Protein AF-0000000075734916 (afdb_homodimer)

Secondary structure (DSSP, 8-state):
----GGGS-EEETTEEESSSEEEPP------BTBB--HHHHHHHHHHHHTT-SEEEEEEEESSGGG-SSTT-EE-SSGGGHHHHHHHHHHHHHTT-EEEEEEE--GGG-SB--GGGTSSB--HHHHHTT------EESSS--SSTTSPPPEEPPHHHHHHHHHHHHHHHHHHHHHT-SEEEEEE-TTSHHHHHH-TTT----STTSSSHHHHHHHHHHHHHHHHHHS-TTS-EEEEEES---STTS--HHHHHHHHHHHHHTT--EEEEE---TT-GGGGGGS---TTTTHHHHHHHHHHTT--EEE-SS---HHHHHHHHHTTS-SEEEE-HHHHH-TTHHHHHHHHH--SS-TTTTS-HHHHHHHHHHHHHHTTS--PPPTT---/----GGGS-EEETTEEESSSEEEPP------BTBB--HHHHHHHHHHHHTT-SEEEEEEEESSGGG-SSTT-BB-SSGGGHHHHHHHHHHHHHTT-EEEEEEE--GGG-SB--GGGTSSB--HHHHHTT------EESSS--SSTTSPPPEEPPHHHHHHHHHHHHHHHHHHHHHT-SEEEEEE-TTSHHHHHH-TTT----STTSSSHHHHHHHHHHHHHHHHHHS-TTS-EEEEEES---STTS--HHHHHHHHHHHHHTT--EEEEE---TTGGGGGGGS---TTTTHHHHHHHHHHTT--EEE-SS---HHHHHHHHHTTS-SEEEE-HHHHH-TTHHHHHHHHH--SS--STTS-HHHHHHHHHHHHHHTTS--PPPTT---

Radius of gyration: 28.38 Å; Cα contacts (8 Å, |Δi|>4): 1817; chains: 2; bounding box: 56×89×62 Å

InterPro domains:
  IPR001155 NADH:flavin oxidoreductase/NADH oxidase, N-terminal [PF00724] (6-348)
  IPR013785 Aldolase-type TIM barrel [G3DSA:3.20.20.70] (3-371)
  IPR044152 NADPH dehydrogenase YqjM-like [PTHR43303] (3-373)
  IPR044152 NADPH dehydrogenase YqjM-like [cd02932] (6-348)

pLDDT: mean 94.88, std 8.93, range [45.97, 99.0]

Solvent-accessible surface area (backbone atoms only — not comparable to full-atom values): 37703 Å² total; per-residue (Å²): 132,82,72,51,64,43,55,35,64,43,74,48,80,68,43,71,25,62,19,26,37,29,38,45,56,59,71,58,56,74,22,62,87,18,28,62,51,68,68,53,41,22,62,55,35,36,33,18,62,14,49,28,9,28,44,29,41,32,58,21,7,26,40,82,60,19,19,40,28,75,18,27,36,29,34,63,54,76,84,29,28,61,49,43,22,53,40,20,50,52,20,42,76,43,60,8,47,20,24,37,26,42,30,40,18,17,37,54,23,48,26,37,53,64,89,78,66,55,40,58,62,47,73,67,42,40,73,75,64,55,67,77,66,79,34,34,24,59,23,63,54,40,56,45,92,84,36,64,65,15,43,54,61,45,75,68,50,50,54,52,47,47,49,30,44,29,52,23,37,44,43,42,52,73,19,55,44,58,34,40,27,43,48,34,28,49,32,17,31,43,21,24,26,52,22,62,76,46,20,72,32,77,54,78,58,10,73,47,72,69,16,12,42,39,58,49,49,51,43,46,37,42,34,44,74,52,38,61,86,52,41,38,32,34,37,31,33,33,32,26,34,47,46,91,76,38,42,40,58,69,55,39,28,53,48,48,37,54,38,39,76,48,57,42,54,31,38,36,24,46,60,21,44,54,60,46,81,77,37,53,71,61,51,70,80,47,76,36,54,25,31,65,54,8,27,47,35,25,65,75,35,67,39,51,16,24,20,32,42,64,55,76,46,53,68,61,51,30,49,38,40,67,71,61,32,23,66,30,41,34,34,48,72,56,36,71,71,33,48,35,44,50,48,38,31,47,50,56,64,50,86,79,81,86,64,39,77,79,37,51,67,68,46,20,58,57,48,45,58,47,48,65,53,51,74,72,49,88,68,79,86,52,76,64,51,74,131,133,82,72,50,63,42,55,34,65,43,73,49,79,69,43,71,26,61,21,27,38,28,38,43,57,58,72,57,57,74,22,62,87,16,28,60,51,69,67,52,41,21,62,55,36,37,32,18,64,12,47,28,8,28,43,29,41,31,58,22,6,27,39,81,59,19,19,40,27,76,18,25,36,29,35,63,53,76,84,31,28,61,49,45,22,54,40,21,50,51,21,44,77,44,58,9,44,20,25,37,27,40,29,41,18,17,38,53,23,49,25,37,54,62,88,78,65,54,39,57,64,48,72,67,42,40,72,75,62,55,66,76,64,78,34,34,23,59,24,65,56,41,55,45,92,85,35,63,64,16,42,54,59,45,74,68,50,51,53,52,49,45,49,30,44,29,53,23,36,43,42,42,53,73,20,54,45,57,33,41,28,44,49,34,28,49,30,16,30,42,20,25,26,52,23,62,77,45,21,73,33,76,54,77,58,10,74,46,72,69,17,12,40,38,58,48,48,52,43,47,38,41,34,44,72,52,38,62,86,52,42,40,31,33,37,31,32,34,30,27,32,47,48,93,76,39,44,41,57,70,57,39,27,53,49,48,36,54,38,40,75,46,58,42,57,31,38,36,25,46,60,22,45,52,55,47,82,74,32,53,72,63,49,70,82,48,75,37,54,24,32,64,53,8,28,50,34,26,66,75,35,68,40,50,15,24,21,32,42,64,56,77,47,53,69,59,52,30,49,38,39,67,72,62,33,24,66,30,40,36,35,49,71,57,35,70,70,33,46,35,46,49,47,38,30,47,49,56,67,50,87,78,81,84,65,41,78,78,38,49,67,69,45,19,58,56,49,46,60,47,47,65,54,51,73,74,50,89,68,78,83,50,77,64,53,73,131

Organism: Rhodopseudomonas palustris (strain ATCC BAA-98 / CGA009) (NCBI:txid258594)

Sequence (774 aa):
MSQPPLFRPFTLRGITTKNRILISPMCQYSAVDGVANDWHLVHLGKFAQGGTGIVMVEATAVTANGRITHGDLGLWNDDQIRPLERIAAFLRDNGAVPAIQLAHAGRKASMQRPWYGNAALTAEDIARGDQPWEIVAPSPIPMDEGWLTPQELTDDNLDYLLEAWRSATLRAVEAGFEMLEVHCAHGYLLHSFLSPLSNKRTDAYGADRAGRMRFPLEVIETVRAAWPDTLPLAIRVSSVDGVDGGIELADSVVFAREAKARGADIIDCSSGGLLGSATANRIPRGYGFQVPFAEAIRTEAEIPTIAVGLIIHPDQAEKIVEQGQADLIAIGREALFDPNWALHAQLELTEGDEVFADWPKQYGWWLERRESGLRKLDGPKLPFRRSMSQPPLFRPFTLRGITTKNRILISPMCQYSAVDGVANDWHLVHLGKFAQGGTGIVMVEATAVTANGRITHGDLGLWNDDQIRPLERIAAFLRDNGAVPAIQLAHAGRKASMQRPWYGNAALTAEDIARGDQPWEIVAPSPIPMDEGWLTPQELTDDNLDYLLEAWRSATLRAVEAGFEMLEVHCAHGYLLHSFLSPLSNKRTDAYGADRAGRMRFPLEVIETVRAAWPDTLPLAIRVSSVDGVDGGIELADSVVFAREAKARGADIIDCSSGGLLGSATANRIPRGYGFQVPFAEAIRTEAEIPTIAVGLIIHPDQAEKIVEQGQADLIAIGREALFDPNWALHAQLELTEGDEVFADWPKQYGWWLERRESGLRKLDGPKLPFRRS

Foldseek 3Di:
DDQQQQQPWDDFQQDIFRGQEEADADWPLAAAQQADDPVQLVVQLLLLLLQGRAYEHHAAELDSQQALFNSGHYQVDLNRQQRLLVSQVSSVVSRYQYEYEYFGAALNHQADDVVVPSGHDDPVNVVVPSDGDAGAACDQDHLDPPGHGHHHADPVNLVVVLVSLLNSLLSCVVSPGQEYEYECEQQGHLVLLQWVVNHPDVDQCDVDNNNSLPSVLSSLLSSCVNHDLSGAYEYEYACEQQDPRTHHNVSVLVSLLSSVVSRHQEYEYHHHNNNPPVSCVRQDADAQSRLQSQQCSCPSSVHAYEGEGNPQALVSQSVSSVVPSHSHYYDYVNCVVPVSSVLLSSQLPDDDQQRQPSRPPVPSVVVSVVVVVVVPDDDDDDPSHDD/DDQQQQQPWDDFQQDIFRGQEEADADWPLAAAQQADDPVQLVVQLLLLLLQGRAYEHHAAELDSQQALFNSGHYQVDLNRQQRLLVSQVSSVVSRYQYEYEYFGQALNHQADDVVVPSGHDDPVNVVVPSDGDAGEACDQDHLDPPGHGHHHADPVNLVVVLVSLLNSLLSVVVSPGQEYEYECEQQGHLVLLQWVVNHVDVDQCDVDNNNSLPSVLSSLLSSCVNHDLSGAYEYEYACEQQDPRTHHNVSVLVSLLSSVVSGHQEYEYHHHNNNPPVSCVRQDQDAQSRLQSQQCSCVSSVHAYEGEGNPQALVSQSVSSVVPSHSHYYDYVNCVVPVSSVLLSSQLPDDDQQRQPSRPPVPSVVVSVVVVVVVPDDDDDDPSHDD

Structure (mmCIF, N/CA/C/O backbone):
data_AF-0000000075734916-model_v1
#
loop_
_entity.id
_entity.type
_entity.pdbx_description
1 polymer 'FMN oxidoreductase'
#
loop_
_atom_site.group_PDB
_atom_site.id
_atom_site.type_symbol
_atom_site.label_atom_id
_atom_site.label_alt_id
_atom_site.label_comp_id
_atom_site.label_asym_id
_atom_site.label_entity_id
_atom_site.label_seq_id
_atom_site.pdbx_PDB_ins_code
_atom_site.Cartn_x
_atom_site.Cartn_y
_atom_site.Cartn_z
_atom_site.occupancy
_atom_site.B_iso_or_equiv
_atom_site.auth_seq_id
_atom_site.auth_comp_id
_atom_site.auth_asym_id
_atom_site.auth_atom_id
_atom_site.pdbx_PDB_model_num
ATOM 1 N N . MET A 1 1 ? 29.266 -4.637 10.305 1 50.03 1 MET A N 1
ATOM 2 C CA . MET A 1 1 ? 28.734 -6 10.312 1 50.03 1 MET A CA 1
ATOM 3 C C . MET A 1 1 ? 28.188 -6.383 8.945 1 50.03 1 MET A C 1
ATOM 5 O O . MET A 1 1 ? 27.75 -5.52 8.18 1 50.03 1 MET A O 1
ATOM 9 N N . SER A 1 2 ? 28.438 -7.602 8.484 1 68 2 SER A N 1
ATOM 10 C CA . SER A 1 2 ? 28.094 -8.07 7.145 1 68 2 SER A CA 1
ATOM 11 C C . SER A 1 2 ? 26.578 -8.109 6.941 1 68 2 SER A C 1
ATOM 13 O O . SER A 1 2 ? 25.828 -8.344 7.887 1 68 2 SER A O 1
ATOM 15 N N . GLN A 1 3 ? 25.984 -7.574 5.887 1 84.62 3 GLN A N 1
ATOM 16 C CA . GLN A 1 3 ? 24.578 -7.586 5.5 1 84.62 3 GLN A CA 1
ATOM 17 C C . GLN A 1 3 ? 23.984 -8.992 5.582 1 84.62 3 GLN A C 1
ATOM 19 O O . GLN A 1 3 ? 24.594 -9.945 5.086 1 84.62 3 GLN A O 1
ATOM 24 N N . PRO A 1 4 ? 22.984 -9.172 6.359 1 91.94 4 PRO A N 1
ATOM 25 C CA . PRO A 1 4 ? 22.344 -10.492 6.422 1 91.94 4 PRO A CA 1
ATOM 26 C C . PRO A 1 4 ? 22.156 -11.117 5.043 1 91.94 4 PRO A C 1
ATOM 28 O O . PRO A 1 4 ? 21.828 -10.414 4.082 1 91.94 4 PRO A O 1
ATOM 31 N N . PRO A 1 5 ? 22.375 -12.398 4.934 1 96 5 PRO A N 1
ATOM 32 C CA . PRO A 1 5 ? 22.281 -13.086 3.645 1 96 5 PRO A CA 1
ATOM 33 C C . PRO A 1 5 ? 20.969 -12.766 2.91 1 96 5 PRO A C 1
ATOM 35 O O . PRO A 1 5 ? 20.984 -12.57 1.691 1 96 5 PRO A O 1
ATOM 38 N N . LEU A 1 6 ? 19.891 -12.68 3.596 1 97.62 6 LEU A N 1
ATOM 39 C CA . LEU A 1 6 ? 18.578 -12.422 3.014 1 97.62 6 LEU A CA 1
ATOM 40 C C . LEU A 1 6 ? 18.547 -11.078 2.305 1 97.62 6 LEU A C 1
ATOM 42 O O . LEU A 1 6 ? 17.75 -10.867 1.382 1 97.62 6 LEU A O 1
ATOM 46 N N . PHE A 1 7 ? 19.438 -10.148 2.666 1 96.19 7 PHE A N 1
ATOM 47 C CA . PHE A 1 7 ? 19.391 -8.797 2.135 1 96.19 7 PHE A CA 1
ATOM 48 C C . PHE A 1 7 ? 20.625 -8.492 1.3 1 96.19 7 PHE A C 1
ATOM 50 O O . PHE A 1 7 ? 20.938 -7.332 1.02 1 96.19 7 PHE A O 1
ATOM 57 N N . ARG A 1 8 ? 21.359 -9.555 0.974 1 96.62 8 ARG A N 1
ATOM 58 C CA . ARG A 1 8 ? 22.406 -9.422 -0.037 1 96.62 8 ARG A CA 1
ATOM 59 C C . ARG A 1 8 ? 21.812 -9.469 -1.442 1 96.62 8 ARG A C 1
ATOM 61 O O . ARG A 1 8 ? 20.891 -10.234 -1.709 1 96.62 8 ARG A O 1
ATOM 68 N N . PRO A 1 9 ? 22.344 -8.578 -2.281 1 97.31 9 PRO A N 1
ATOM 69 C CA . PRO A 1 9 ? 21.828 -8.578 -3.654 1 97.31 9 PRO A CA 1
ATOM 70 C C . PRO A 1 9 ? 21.953 -9.945 -4.328 1 97.31 9 PRO A C 1
ATOM 72 O O . PRO A 1 9 ? 22.828 -10.734 -3.979 1 97.31 9 PRO A O 1
ATOM 75 N N . PHE A 1 10 ? 21.094 -10.242 -5.168 1 98 10 PHE A N 1
ATOM 76 C CA . PHE A 1 10 ? 21.062 -11.461 -5.965 1 98 10 PHE A CA 1
ATOM 77 C C . PHE A 1 10 ? 21 -11.133 -7.453 1 98 10 PHE A C 1
ATOM 79 O O . PHE A 1 10 ? 20.125 -10.391 -7.898 1 98 10 PHE A O 1
ATOM 86 N N . THR A 1 11 ? 21.969 -11.617 -8.156 1 98.62 11 THR A N 1
ATOM 87 C CA . THR A 1 11 ? 22.047 -11.359 -9.594 1 98.62 11 THR A CA 1
ATOM 88 C C . THR A 1 11 ? 21.656 -12.609 -10.383 1 98.62 11 THR A C 1
ATOM 90 O O . THR A 1 11 ? 22.141 -13.711 -10.094 1 98.62 11 THR A O 1
ATOM 93 N N . LEU A 1 12 ? 20.781 -12.531 -11.273 1 98.38 12 LEU A N 1
ATOM 94 C CA . LEU A 1 12 ? 20.328 -13.562 -12.195 1 98.38 12 LEU A CA 1
ATOM 95 C C . LEU A 1 12 ? 20.156 -13 -13.602 1 98.38 12 LEU A C 1
ATOM 97 O O . LEU A 1 12 ? 19.297 -12.148 -13.836 1 98.38 12 LEU A O 1
ATOM 101 N N . ARG A 1 13 ? 21.016 -13.5 -14.523 1 97.75 13 ARG A N 1
ATOM 102 C CA . ARG A 1 13 ? 21.141 -12.898 -15.844 1 97.75 13 ARG A CA 1
ATOM 103 C C . ARG A 1 13 ? 21.375 -11.391 -15.742 1 97.75 13 ARG A C 1
ATOM 105 O O . ARG A 1 13 ? 22.312 -10.945 -15.086 1 97.75 13 ARG A O 1
ATOM 112 N N . GLY A 1 14 ? 20.5 -10.555 -16.312 1 97.88 14 GLY A N 1
ATOM 113 C CA . GLY A 1 14 ? 20.75 -9.125 -16.406 1 97.88 14 GLY A CA 1
ATOM 114 C C . GLY A 1 14 ? 20.141 -8.328 -15.273 1 97.88 14 GLY A C 1
ATOM 115 O O . GLY A 1 14 ? 20.281 -7.105 -15.211 1 97.88 14 GLY A O 1
ATOM 116 N N . ILE A 1 15 ? 19.547 -9.023 -14.305 1 98.38 15 ILE A N 1
ATOM 117 C CA . ILE A 1 15 ? 18.938 -8.25 -13.234 1 98.38 15 ILE A CA 1
ATOM 118 C C . ILE A 1 15 ? 19.719 -8.461 -11.938 1 98.38 15 ILE A C 1
ATOM 120 O O . ILE A 1 15 ? 20.375 -9.492 -11.758 1 98.38 15 ILE A O 1
ATOM 124 N N . THR A 1 16 ? 19.734 -7.449 -11.078 1 98.69 16 THR A N 1
ATOM 125 C CA . THR A 1 16 ? 20.203 -7.531 -9.703 1 98.69 16 THR A CA 1
ATOM 126 C C . THR A 1 16 ? 19.141 -7.031 -8.734 1 98.69 16 THR A C 1
ATOM 128 O O . THR A 1 16 ? 18.672 -5.895 -8.844 1 98.69 16 THR A O 1
ATOM 131 N N . THR A 1 17 ? 18.719 -7.902 -7.91 1 98.5 17 THR A N 1
ATOM 132 C CA . THR A 1 17 ? 17.703 -7.535 -6.918 1 98.5 17 THR A CA 1
ATOM 133 C C . THR A 1 17 ? 18.359 -7.055 -5.629 1 98.5 17 THR A C 1
ATOM 135 O O . THR A 1 17 ? 19.422 -7.562 -5.238 1 98.5 17 THR A O 1
ATOM 138 N N . LYS A 1 18 ? 17.734 -6.113 -4.918 1 97.62 18 LYS A N 1
ATOM 139 C CA . LYS A 1 18 ? 18.328 -5.48 -3.744 1 97.62 18 LYS A CA 1
ATOM 140 C C . LYS A 1 18 ? 18.328 -6.43 -2.549 1 97.62 18 LYS A C 1
ATOM 142 O O . LYS A 1 18 ? 19.078 -6.227 -1.593 1 97.62 18 LYS A O 1
ATOM 147 N N . ASN A 1 19 ? 17.531 -7.352 -2.576 1 98.31 19 ASN A N 1
ATOM 148 C CA . ASN A 1 19 ? 17.484 -8.43 -1.59 1 98.31 19 ASN A CA 1
ATOM 149 C C . ASN A 1 19 ? 16.906 -9.703 -2.184 1 98.31 19 ASN A C 1
ATOM 151 O O . ASN A 1 19 ? 16.594 -9.758 -3.375 1 98.31 19 ASN A O 1
ATOM 155 N N . ARG A 1 20 ? 16.781 -10.758 -1.415 1 98.81 20 ARG A N 1
ATOM 156 C CA . ARG A 1 20 ? 16.438 -12.078 -1.928 1 98.81 20 ARG A CA 1
ATOM 157 C C . ARG A 1 20 ? 14.984 -12.43 -1.623 1 98.81 20 ARG A C 1
ATOM 159 O O . ARG A 1 20 ? 14.625 -13.609 -1.54 1 98.81 20 ARG A O 1
ATOM 166 N N . ILE A 1 21 ? 14.172 -11.406 -1.435 1 98.88 21 ILE A N 1
ATOM 167 C CA . ILE A 1 21 ? 12.758 -11.578 -1.12 1 98.88 21 ILE A CA 1
ATOM 168 C C . ILE A 1 21 ? 11.914 -11.336 -2.371 1 98.88 21 ILE A C 1
ATOM 170 O O . ILE A 1 21 ? 12.086 -10.32 -3.053 1 98.88 21 ILE A O 1
ATOM 174 N N . LEU A 1 22 ? 11.07 -12.258 -2.697 1 98.94 22 LEU A N 1
ATOM 175 C CA . LEU A 1 22 ? 10.133 -12.172 -3.814 1 98.94 22 LEU A CA 1
ATOM 176 C C . LEU A 1 22 ? 8.695 -12.258 -3.32 1 98.94 22 LEU A C 1
ATOM 178 O O . LEU A 1 22 ? 8.359 -13.125 -2.514 1 98.94 22 LEU A O 1
ATOM 182 N N . ILE A 1 23 ? 7.895 -11.266 -3.725 1 98.94 23 ILE A N 1
ATOM 183 C CA . ILE A 1 23 ? 6.465 -11.391 -3.477 1 98.94 23 ILE A CA 1
ATOM 184 C C . ILE A 1 23 ? 5.848 -12.344 -4.504 1 98.94 23 ILE A C 1
ATOM 186 O O . ILE A 1 23 ? 5.926 -12.094 -5.711 1 98.94 23 ILE A O 1
ATOM 190 N N . SER A 1 24 ? 5.234 -13.398 -3.986 1 98.81 24 SER A N 1
ATOM 191 C CA . SER A 1 24 ? 4.609 -14.391 -4.852 1 98.81 24 SER A CA 1
ATOM 192 C C . SER A 1 24 ? 3.465 -13.789 -5.656 1 98.81 24 SER A C 1
ATOM 194 O O . SER A 1 24 ? 2.844 -12.812 -5.223 1 98.81 24 SER A O 1
ATOM 196 N N . PRO A 1 25 ? 3.26 -14.297 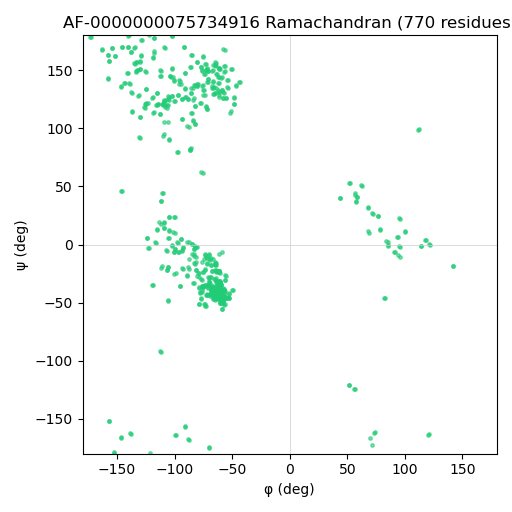-6.91 1 98.62 25 PRO A N 1
ATOM 197 C CA . PRO A 1 25 ? 2.01 -13.922 -7.574 1 98.62 25 PRO A CA 1
ATOM 198 C C . PRO A 1 25 ? 0.772 -14.328 -6.773 1 98.62 25 PRO A C 1
ATOM 200 O O . PRO A 1 25 ? 0.667 -15.469 -6.328 1 98.62 25 PRO A O 1
ATOM 203 N N . MET A 1 26 ? -0.101 -13.445 -6.492 1 98.31 26 MET A N 1
ATOM 204 C CA . MET A 1 26 ? -1.332 -13.68 -5.742 1 98.31 26 MET A CA 1
ATOM 205 C C . MET A 1 26 ? -2.537 -13.109 -6.484 1 98.31 26 MET A C 1
ATOM 207 O O . MET A 1 26 ? -2.688 -11.891 -6.594 1 98.31 26 MET A O 1
ATOM 211 N N . CYS A 1 27 ? -3.324 -14 -6.969 1 98.5 27 CYS A N 1
ATOM 212 C CA . CYS A 1 27 ? -4.508 -13.547 -7.691 1 98.5 27 CYS A CA 1
ATOM 213 C C . CYS A 1 27 ? -5.398 -12.688 -6.801 1 98.5 27 CYS A C 1
ATOM 215 O O . CYS A 1 27 ? -5.707 -13.07 -5.672 1 98.5 27 CYS A O 1
ATOM 217 N N . GLN A 1 28 ? -5.793 -11.586 -7.367 1 98.62 28 GLN A N 1
ATOM 218 C CA . GLN A 1 28 ? -6.625 -10.641 -6.621 1 98.62 28 GLN A CA 1
ATOM 219 C C . GLN A 1 28 ? -8.07 -10.695 -7.098 1 98.62 28 GLN A C 1
ATOM 221 O O . GLN A 1 28 ? -8.969 -10.164 -6.434 1 98.62 28 GLN A O 1
ATOM 226 N N . TYR A 1 29 ? -8.305 -11.227 -8.289 1 98.56 29 TYR A N 1
ATOM 227 C CA . TYR A 1 29 ? -9.633 -11.414 -8.844 1 98.56 29 TYR A CA 1
ATOM 228 C C . TYR A 1 29 ? -10.383 -10.086 -8.938 1 98.56 29 TYR A C 1
ATOM 230 O O . TYR A 1 29 ? -11.562 -10.008 -8.586 1 98.56 29 TYR A O 1
ATOM 238 N N . SER A 1 30 ? -9.68 -9.062 -9.336 1 98.62 30 SER A N 1
ATOM 239 C CA . SER A 1 30 ? -10.242 -7.719 -9.297 1 98.62 30 SER A CA 1
ATOM 240 C C . SER A 1 30 ? -10.18 -7.055 -10.672 1 98.62 30 SER A C 1
ATOM 242 O O . SER A 1 30 ? -10.484 -5.867 -10.805 1 98.62 30 SER A O 1
ATOM 244 N N . ALA A 1 31 ? -9.742 -7.801 -11.703 1 98.62 31 ALA A N 1
ATOM 245 C CA . ALA A 1 31 ? -9.664 -7.25 -13.055 1 98.62 31 ALA A CA 1
ATOM 246 C C . ALA A 1 31 ? -11.031 -7.262 -13.727 1 98.62 31 ALA A C 1
ATOM 248 O O . ALA A 1 31 ? -11.938 -7.98 -13.297 1 98.62 31 ALA A O 1
ATOM 249 N N . VAL A 1 32 ? -11.234 -6.41 -14.719 1 97.62 32 VAL A N 1
ATOM 250 C CA . VAL A 1 32 ? -12.375 -6.426 -15.633 1 97.62 32 VAL A CA 1
ATOM 251 C C . VAL A 1 32 ? -11.906 -6.789 -17.031 1 97.62 32 VAL A C 1
ATOM 253 O O . VAL A 1 32 ? -11.117 -6.059 -17.641 1 97.62 32 VAL A O 1
ATOM 256 N N . ASP A 1 33 ? -12.32 -7.938 -17.453 1 97.5 33 ASP A N 1
ATOM 257 C CA . ASP A 1 33 ? -11.945 -8.445 -18.766 1 97.5 33 ASP A CA 1
ATOM 258 C C . ASP A 1 33 ? -10.43 -8.531 -18.906 1 97.5 33 ASP A C 1
ATOM 260 O O . ASP A 1 33 ? -9.875 -8.156 -19.953 1 97.5 33 ASP A O 1
ATOM 264 N N . GLY A 1 34 ? -9.812 -8.891 -17.844 1 98.69 34 GLY A N 1
ATOM 265 C CA . GLY A 1 34 ? -8.383 -9.164 -17.859 1 98.69 34 GLY A CA 1
ATOM 266 C C . GLY A 1 34 ? -7.527 -7.922 -17.719 1 98.69 34 GLY A C 1
ATOM 267 O O . GLY A 1 34 ? -6.301 -7.996 -17.766 1 98.69 34 GLY A O 1
ATOM 268 N N . VAL A 1 35 ? -8.141 -6.727 -17.531 1 98.88 35 VAL A N 1
ATOM 269 C CA . VAL A 1 35 ? -7.391 -5.473 -17.531 1 98.88 35 VAL A CA 1
ATOM 270 C C . VAL A 1 35 ? -7.082 -5.055 -16.094 1 98.88 35 VAL A C 1
ATOM 272 O O . VAL A 1 35 ? -7.98 -5.004 -15.25 1 98.88 35 VAL A O 1
ATOM 275 N N . ALA A 1 36 ? -5.805 -4.77 -15.836 1 98.88 36 ALA A N 1
ATOM 276 C CA . ALA A 1 36 ? -5.375 -4.285 -14.523 1 98.88 36 ALA A CA 1
ATOM 277 C C . ALA A 1 36 ? -5.938 -2.895 -14.242 1 98.88 36 ALA A C 1
ATOM 279 O O . ALA A 1 36 ? -6.211 -2.129 -15.172 1 98.88 36 ALA A O 1
ATOM 280 N N . ASN A 1 37 ? -6.164 -2.592 -13 1 98.69 37 ASN A N 1
ATOM 281 C CA . ASN A 1 37 ? -6.703 -1.303 -12.578 1 98.69 37 ASN A CA 1
ATOM 282 C C . ASN A 1 37 ? -6 -0.782 -11.328 1 98.69 37 ASN A C 1
ATOM 284 O O . ASN A 1 37 ? -4.91 -1.246 -10.984 1 98.69 37 ASN A O 1
ATOM 288 N N . ASP A 1 38 ? -6.586 0.169 -10.625 1 98.75 38 ASP A N 1
ATOM 289 C CA . ASP A 1 38 ? -5.945 0.841 -9.5 1 98.75 38 ASP A CA 1
ATOM 290 C C . ASP A 1 38 ? -5.785 -0.108 -8.312 1 98.75 38 ASP A C 1
ATOM 292 O O . ASP A 1 38 ? -4.852 0.03 -7.523 1 98.75 38 ASP A O 1
ATOM 296 N N . TRP A 1 39 ? -6.68 -1.106 -8.211 1 98.88 39 TRP A N 1
ATOM 297 C CA . TRP A 1 39 ? -6.484 -2.107 -7.164 1 98.88 39 TRP A CA 1
ATOM 298 C C . TRP A 1 39 ? -5.113 -2.76 -7.285 1 98.88 39 TRP A C 1
ATOM 300 O O . TRP A 1 39 ? -4.379 -2.867 -6.301 1 98.88 39 TRP A O 1
ATOM 310 N N . HIS A 1 40 ? -4.801 -3.104 -8.484 1 98.94 40 HIS A N 1
ATOM 311 C CA . HIS A 1 40 ? -3.553 -3.822 -8.719 1 98.94 40 HIS A CA 1
ATOM 312 C C . HIS A 1 40 ? -2.344 -2.924 -8.477 1 98.94 40 HIS A C 1
ATOM 314 O O . HIS A 1 40 ? -1.355 -3.352 -7.875 1 98.94 40 HIS A O 1
ATOM 320 N N . LEU A 1 41 ? -2.436 -1.69 -8.961 1 98.94 41 LEU A N 1
ATOM 321 C CA . LEU A 1 41 ? -1.33 -0.761 -8.758 1 98.94 41 LEU A CA 1
ATOM 322 C C . LEU A 1 41 ? -1.045 -0.566 -7.273 1 98.94 41 LEU A C 1
ATOM 324 O O . LEU A 1 41 ? 0.109 -0.642 -6.844 1 98.94 41 LEU A O 1
ATOM 328 N N . VAL A 1 42 ? -2.088 -0.354 -6.477 1 98.94 42 VAL A N 1
ATOM 329 C CA . VAL A 1 42 ? -1.925 -0.107 -5.047 1 98.94 42 VAL A CA 1
ATOM 330 C C . VAL A 1 42 ? -1.445 -1.38 -4.352 1 98.94 42 VAL A C 1
ATOM 332 O O . VAL A 1 42 ? -0.508 -1.342 -3.551 1 98.94 42 VAL A O 1
ATOM 335 N N . HIS A 1 43 ? -2.049 -2.498 -4.711 1 98.81 43 HIS A N 1
ATOM 336 C CA . HIS A 1 43 ? -1.722 -3.787 -4.117 1 98.81 43 HIS A CA 1
ATOM 337 C C . HIS A 1 43 ? -0.258 -4.148 -4.352 1 98.81 43 HIS A C 1
ATOM 339 O O . HIS A 1 43 ? 0.467 -4.465 -3.404 1 98.81 43 HIS A O 1
ATOM 345 N N . LEU A 1 44 ? 0.17 -4.062 -5.527 1 98.94 44 LEU A N 1
ATOM 346 C CA . LEU A 1 44 ? 1.531 -4.461 -5.867 1 98.94 44 LEU A CA 1
ATOM 347 C C . LEU A 1 44 ? 2.529 -3.375 -5.477 1 98.94 44 LEU A C 1
ATOM 349 O O . LEU A 1 44 ? 3.631 -3.678 -5.016 1 98.94 44 LEU A O 1
ATOM 353 N N . GLY A 1 45 ? 2.133 -2.16 -5.633 1 98.94 45 GLY A N 1
ATOM 354 C CA . GLY A 1 45 ? 3.016 -1.045 -5.332 1 98.94 45 GLY A CA 1
ATOM 355 C C . GLY A 1 45 ? 3.424 -0.984 -3.871 1 98.94 45 GLY A C 1
ATOM 356 O O . GLY A 1 45 ? 4.551 -0.601 -3.553 1 98.94 45 GLY A O 1
ATOM 357 N N . LYS A 1 46 ? 2.455 -1.339 -3 1 98.81 46 LYS A N 1
ATOM 358 C CA . LYS A 1 46 ? 2.764 -1.201 -1.58 1 98.81 46 LYS A CA 1
ATOM 359 C C . LYS A 1 46 ? 3.85 -2.186 -1.154 1 98.81 46 LYS A C 1
ATOM 361 O O . LYS A 1 46 ? 4.578 -1.938 -0.19 1 98.81 46 LYS A O 1
ATOM 366 N N . PHE A 1 47 ? 4.047 -3.309 -1.892 1 98.88 47 PHE A N 1
ATOM 367 C CA . PHE A 1 47 ? 5.113 -4.25 -1.571 1 98.88 47 PHE A CA 1
ATOM 368 C C . PHE A 1 47 ? 6.469 -3.697 -2.002 1 98.88 47 PHE A C 1
ATOM 370 O O . PHE A 1 47 ? 7.48 -3.93 -1.336 1 98.88 47 PHE A O 1
ATOM 377 N N . ALA A 1 48 ? 6.477 -2.994 -3.143 1 98.88 48 ALA A N 1
ATOM 378 C CA . ALA A 1 48 ? 7.707 -2.33 -3.568 1 98.88 48 ALA A CA 1
ATOM 379 C C . ALA A 1 48 ? 8.125 -1.252 -2.57 1 98.88 48 ALA A C 1
ATOM 381 O O . ALA A 1 48 ? 9.281 -1.199 -2.15 1 98.88 48 ALA A O 1
ATOM 382 N N . GLN A 1 49 ? 7.105 -0.444 -2.131 1 98.62 49 GLN A N 1
ATOM 383 C CA . GLN A 1 49 ? 7.367 0.554 -1.099 1 98.62 49 GLN A CA 1
ATOM 384 C C . GLN A 1 49 ? 7.781 -0.108 0.213 1 98.62 49 GLN A C 1
ATOM 386 O O . GLN A 1 49 ? 8.469 0.502 1.031 1 98.62 49 GLN A O 1
ATOM 391 N N . GLY A 1 50 ? 7.379 -1.39 0.354 1 98.31 50 GLY A N 1
ATOM 392 C CA . GLY A 1 50 ? 7.684 -2.162 1.548 1 98.31 50 GLY A CA 1
ATOM 393 C C . GLY A 1 50 ? 9.055 -2.809 1.504 1 98.31 50 GLY A C 1
ATOM 394 O O . GLY A 1 50 ? 9.406 -3.596 2.387 1 98.31 50 GLY A O 1
ATOM 395 N N . GLY A 1 51 ? 9.812 -2.611 0.442 1 98.25 51 GLY A N 1
ATOM 396 C CA . GLY A 1 51 ? 11.234 -2.916 0.453 1 98.25 51 GLY A CA 1
ATOM 397 C C . GLY A 1 51 ? 11.57 -4.242 -0.2 1 98.25 51 GLY A C 1
ATOM 398 O O . GLY A 1 51 ? 12.711 -4.703 -0.144 1 98.25 51 GLY A O 1
ATOM 399 N N . THR A 1 52 ? 10.625 -4.832 -0.876 1 98.5 52 THR A N 1
ATOM 400 C CA . THR A 1 52 ? 10.859 -6.152 -1.447 1 98.5 52 THR A CA 1
ATOM 401 C C . THR A 1 52 ? 11.727 -6.055 -2.699 1 98.5 52 THR A C 1
ATOM 403 O O . THR A 1 52 ? 11.672 -5.059 -3.422 1 98.5 52 THR A O 1
ATOM 406 N N . GLY A 1 53 ? 12.523 -7.145 -2.953 1 98.81 53 GLY A N 1
ATOM 407 C CA . GLY A 1 53 ? 13.43 -7.141 -4.086 1 98.81 53 GLY A CA 1
ATOM 408 C C . GLY A 1 53 ? 12.742 -7.402 -5.41 1 98.81 53 GLY A C 1
ATOM 409 O O . GLY A 1 53 ? 13.055 -6.766 -6.418 1 98.81 53 GLY A O 1
ATOM 410 N N . ILE A 1 54 ? 11.797 -8.352 -5.426 1 98.94 54 ILE A N 1
ATOM 411 C CA . ILE A 1 54 ? 11.047 -8.719 -6.621 1 98.94 54 ILE A CA 1
ATOM 412 C C . ILE A 1 54 ? 9.555 -8.758 -6.312 1 98.94 54 ILE A C 1
ATOM 414 O O . ILE A 1 54 ? 9.133 -9.336 -5.309 1 98.94 54 ILE A O 1
ATOM 418 N N . VAL A 1 55 ? 8.797 -8.086 -7.094 1 99 55 VAL A N 1
ATOM 419 C CA . VAL A 1 55 ? 7.344 -8.172 -6.98 1 99 55 VAL A CA 1
ATOM 420 C C . VAL A 1 55 ? 6.762 -8.805 -8.242 1 99 55 VAL A C 1
ATOM 422 O O . VAL A 1 55 ? 6.934 -8.273 -9.344 1 99 55 VAL A O 1
ATOM 425 N N . MET A 1 56 ? 6.082 -9.906 -8.062 1 98.94 56 MET A N 1
ATOM 426 C CA . MET A 1 56 ? 5.566 -10.648 -9.211 1 98.94 56 MET A CA 1
ATOM 427 C C . MET A 1 56 ? 4.059 -10.469 -9.336 1 98.94 56 MET A C 1
ATOM 429 O O . MET A 1 56 ? 3.309 -10.766 -8.406 1 98.94 56 MET A O 1
ATOM 433 N N . VAL A 1 57 ? 3.623 -9.914 -10.492 1 98.88 57 VAL A N 1
ATOM 434 C CA . VAL A 1 57 ? 2.207 -9.789 -10.82 1 98.88 57 VAL A CA 1
ATOM 435 C C . VAL A 1 57 ? 1.552 -11.164 -10.852 1 98.88 57 VAL A C 1
ATOM 437 O O . VAL A 1 57 ? 2.146 -12.133 -11.336 1 98.88 57 VAL A O 1
ATOM 440 N N . GLU A 1 58 ? 0.363 -11.211 -10.414 1 98.62 58 GLU A N 1
ATOM 441 C CA . GLU A 1 58 ? -0.417 -12.438 -10.266 1 98.62 58 GLU A CA 1
ATOM 442 C C . GLU A 1 58 ? -0.522 -13.188 -11.586 1 98.62 58 GLU A C 1
ATOM 444 O O . GLU A 1 58 ? -0.098 -12.688 -12.625 1 98.62 58 GLU A O 1
ATOM 449 N N . ALA A 1 59 ? -1.005 -14.453 -11.453 1 98.75 59 ALA A N 1
ATOM 450 C CA . ALA A 1 59 ? -1.204 -15.281 -12.633 1 98.75 59 ALA A CA 1
ATOM 451 C C . ALA A 1 59 ? -2.012 -14.539 -13.695 1 98.75 59 ALA A C 1
ATOM 453 O O . ALA A 1 59 ? -3.186 -14.227 -13.492 1 98.75 59 ALA A O 1
ATOM 454 N N . THR A 1 60 ? -1.395 -14.266 -14.805 1 98.94 60 THR A N 1
ATOM 455 C CA . THR A 1 60 ? -1.966 -13.531 -15.922 1 98.94 60 THR A CA 1
ATOM 456 C C . THR A 1 60 ? -2.25 -14.461 -17.094 1 98.94 60 THR A C 1
ATOM 458 O O . THR A 1 60 ? -1.331 -15.062 -17.656 1 98.94 60 THR A O 1
ATOM 461 N N . ALA A 1 61 ? -3.486 -14.555 -17.453 1 98.94 61 ALA A N 1
ATOM 462 C CA . ALA A 1 61 ? -3.928 -15.547 -18.422 1 98.94 61 ALA A CA 1
ATOM 463 C C . ALA A 1 61 ? -3.453 -15.18 -19.828 1 98.94 61 ALA A C 1
ATOM 465 O O . ALA A 1 61 ? -3.568 -14.031 -20.25 1 98.94 61 ALA A O 1
ATOM 466 N N . VAL A 1 62 ? -3.025 -16.125 -20.594 1 98.94 62 VAL A N 1
ATOM 467 C CA . VAL A 1 62 ? -2.508 -15.891 -21.938 1 98.94 62 VAL A CA 1
ATOM 468 C C . VAL A 1 62 ? -3.654 -15.914 -22.953 1 98.94 62 VAL A C 1
ATOM 470 O O . VAL A 1 62 ? -3.508 -15.445 -24.078 1 98.94 62 VAL A O 1
ATOM 473 N N . THR A 1 63 ? -4.766 -16.531 -22.578 1 98.88 63 THR A N 1
ATOM 474 C CA . THR A 1 63 ? -6.008 -16.516 -23.344 1 98.88 63 THR A CA 1
ATOM 475 C C . THR A 1 63 ? -7.184 -16.125 -22.453 1 98.88 63 THR A C 1
ATOM 477 O O . THR A 1 63 ? -7.121 -16.297 -21.234 1 98.88 63 THR A O 1
ATOM 480 N N . ALA A 1 64 ? -8.234 -15.633 -23.078 1 98.69 64 ALA A N 1
ATOM 481 C CA . ALA A 1 64 ? -9.406 -15.234 -22.297 1 98.69 64 ALA A CA 1
ATOM 482 C C . ALA A 1 64 ? -9.992 -16.422 -21.547 1 98.69 64 ALA A C 1
ATOM 484 O O . ALA A 1 64 ? -10.375 -16.297 -20.375 1 98.69 64 ALA A O 1
ATOM 485 N N . ASN A 1 65 ? -10.062 -17.516 -22.141 1 98.5 65 ASN A N 1
ATOM 486 C CA . ASN A 1 65 ? -10.672 -18.688 -21.516 1 98.5 65 ASN A CA 1
ATOM 487 C C . ASN A 1 65 ? -9.688 -19.391 -20.594 1 98.5 65 ASN A C 1
ATOM 489 O O . ASN A 1 65 ? -10.016 -20.422 -20 1 98.5 65 ASN A O 1
ATOM 493 N N . GLY A 1 66 ? -8.438 -18.906 -20.484 1 98.75 66 GLY A N 1
ATOM 494 C CA . GLY A 1 66 ? -7.445 -19.469 -19.578 1 98.75 66 GLY A CA 1
ATOM 495 C C . GLY A 1 66 ? -7.492 -18.844 -18.203 1 98.75 66 GLY A C 1
ATOM 496 O O . GLY A 1 66 ? -6.676 -19.172 -17.328 1 98.75 66 GLY A O 1
ATOM 497 N N . ARG A 1 67 ? -8.445 -17.922 -18 1 98.75 67 ARG A N 1
ATOM 498 C CA . ARG A 1 67 ? -8.641 -17.312 -16.688 1 98.75 67 ARG A CA 1
ATOM 499 C C . ARG A 1 67 ? -9.234 -18.312 -15.703 1 98.75 67 ARG A C 1
ATOM 501 O O . ARG A 1 67 ? -9.969 -19.219 -16.094 1 98.75 67 ARG A O 1
ATOM 508 N N . ILE A 1 68 ? -8.859 -18.094 -14.43 1 98.62 68 ILE A N 1
ATOM 509 C CA . ILE A 1 68 ? -9.453 -18.891 -13.367 1 98.62 68 ILE A CA 1
ATOM 510 C C . ILE A 1 68 ? -10.891 -18.438 -13.117 1 98.62 68 ILE A C 1
ATOM 512 O O . ILE A 1 68 ? -11.812 -19.25 -13.062 1 98.62 68 ILE A O 1
ATOM 516 N N . THR A 1 69 ? -11.086 -17.156 -12.898 1 98.62 69 THR A N 1
ATOM 517 C CA . THR A 1 69 ? -12.359 -16.484 -12.641 1 98.62 69 THR A CA 1
ATOM 518 C C . THR A 1 69 ? -12.539 -15.289 -13.57 1 98.62 69 THR A C 1
ATOM 520 O O . THR A 1 69 ? -11.602 -14.906 -14.281 1 98.62 69 THR A O 1
ATOM 523 N N . HIS A 1 70 ? -13.68 -14.664 -13.492 1 98.19 70 HIS A N 1
ATOM 524 C CA . HIS A 1 70 ? -13.969 -13.469 -14.273 1 98.19 70 HIS A CA 1
ATOM 525 C C . HIS A 1 70 ? -13.148 -12.281 -13.789 1 98.19 70 HIS A C 1
ATOM 527 O O . HIS A 1 70 ? -13.062 -11.258 -14.469 1 98.19 70 HIS A O 1
ATOM 533 N N . GLY A 1 71 ? -12.453 -12.438 -12.656 1 98.44 71 GLY A N 1
ATOM 534 C CA . GLY A 1 71 ? -11.727 -11.312 -12.078 1 98.44 71 GLY A CA 1
ATOM 535 C C . GLY A 1 71 ? -10.227 -11.398 -12.289 1 98.44 71 GLY A C 1
ATOM 536 O O . GLY A 1 71 ? -9.469 -10.609 -11.727 1 98.44 71 GLY A O 1
ATOM 537 N N . ASP A 1 72 ? -9.797 -12.336 -13.18 1 98.75 72 ASP A N 1
ATOM 538 C CA . ASP A 1 72 ? -8.367 -12.586 -13.344 1 98.75 72 ASP A CA 1
ATOM 539 C C . ASP A 1 72 ? -7.75 -11.625 -14.359 1 98.75 72 ASP A C 1
ATOM 541 O O . ASP A 1 72 ? -8.43 -11.172 -15.281 1 98.75 72 ASP A O 1
ATOM 545 N N . LEU A 1 73 ? -6.469 -11.375 -14.172 1 98.94 73 LEU A N 1
ATOM 546 C CA . LEU A 1 73 ? -5.699 -10.617 -15.148 1 98.94 73 LEU A CA 1
ATOM 547 C C . LEU A 1 73 ? -5.453 -11.445 -16.406 1 98.94 73 LEU A C 1
ATOM 549 O O . LEU A 1 73 ? -5.422 -12.672 -16.344 1 98.94 73 LEU A O 1
ATOM 553 N N . GLY A 1 74 ? -5.328 -10.734 -17.5 1 98.88 74 GLY A N 1
ATOM 554 C CA . GLY A 1 74 ? -4.969 -11.344 -18.766 1 98.88 74 GLY A CA 1
ATOM 555 C C . GLY A 1 74 ? -3.957 -10.531 -19.547 1 98.88 74 GLY A C 1
ATOM 556 O O . GLY A 1 74 ? -3.695 -9.375 -19.219 1 98.88 74 GLY A O 1
ATOM 557 N N . LEU A 1 75 ? -3.426 -11.156 -20.484 1 98.88 75 LEU A N 1
ATOM 558 C CA . LEU A 1 75 ? -2.49 -10.547 -21.422 1 98.88 75 LEU A CA 1
ATOM 559 C C . LEU A 1 75 ? -2.641 -11.156 -22.812 1 98.88 75 LEU A C 1
ATOM 561 O O . LEU A 1 75 ? -1.646 -11.484 -23.469 1 98.88 75 LEU A O 1
ATOM 565 N N . TRP A 1 76 ? -3.9 -11.297 -23.297 1 98.81 76 TRP A N 1
ATOM 566 C CA . TRP A 1 76 ? -4.191 -11.922 -24.578 1 98.81 76 TRP A CA 1
ATOM 567 C C . TRP A 1 76 ? -4.461 -10.867 -25.656 1 98.81 76 TRP A C 1
ATOM 569 O O . TRP A 1 76 ? -4.656 -11.195 -26.828 1 98.81 76 TRP A O 1
ATOM 579 N N . ASN A 1 77 ? -4.52 -9.586 -25.281 1 98.31 77 ASN A N 1
ATOM 580 C CA . ASN A 1 77 ? -4.672 -8.531 -26.281 1 98.31 77 ASN A CA 1
ATOM 581 C C . ASN A 1 77 ? -3.93 -7.258 -25.875 1 98.31 77 ASN A C 1
ATOM 583 O O . ASN A 1 77 ? -3.467 -7.145 -24.734 1 98.31 77 ASN A O 1
ATOM 587 N N . ASP A 1 78 ? -3.82 -6.293 -26.781 1 98.62 78 ASP A N 1
ATOM 588 C CA . ASP A 1 78 ? -2.916 -5.156 -26.625 1 98.62 78 ASP A CA 1
ATOM 589 C C . ASP A 1 78 ? -3.469 -4.148 -25.625 1 98.62 78 ASP A C 1
ATOM 591 O O . ASP A 1 78 ? -2.715 -3.371 -25.031 1 98.62 78 ASP A O 1
ATOM 595 N N . ASP A 1 79 ? -4.773 -4.133 -25.422 1 98.44 79 ASP A N 1
ATOM 596 C CA . ASP A 1 79 ? -5.391 -3.219 -24.453 1 98.44 79 ASP A CA 1
ATOM 597 C C . ASP A 1 79 ? -4.926 -3.518 -23.031 1 98.44 79 ASP A C 1
ATOM 599 O O . ASP A 1 79 ? -5.062 -2.678 -22.141 1 98.44 79 ASP A O 1
ATOM 603 N N . GLN A 1 80 ? -4.355 -4.641 -22.812 1 98.81 80 GLN A N 1
ATOM 604 C CA . GLN A 1 80 ? -3.961 -5.102 -21.484 1 98.81 80 GLN A CA 1
ATOM 605 C C . GLN A 1 80 ? -2.518 -4.719 -21.172 1 98.81 80 GLN A C 1
ATOM 607 O O . GLN A 1 80 ? -2.059 -4.867 -20.031 1 98.81 80 GLN A O 1
ATOM 612 N N . ILE A 1 81 ? -1.803 -4.07 -22.141 1 98.94 81 ILE A N 1
ATOM 613 C CA . ILE A 1 81 ? -0.383 -3.768 -22 1 98.94 81 ILE A CA 1
ATOM 614 C C . ILE A 1 81 ? -0.203 -2.535 -21.109 1 98.94 81 ILE A C 1
ATOM 616 O O . ILE A 1 81 ? 0.518 -2.58 -20.109 1 98.94 81 ILE A O 1
ATOM 620 N N . ARG A 1 82 ? -0.868 -1.458 -21.375 1 98.75 82 ARG A N 1
ATOM 621 C CA . ARG A 1 82 ? -0.598 -0.151 -20.797 1 98.75 82 ARG A CA 1
ATOM 622 C C . ARG A 1 82 ? -0.828 -0.171 -19.281 1 98.75 82 ARG A C 1
ATOM 624 O O . ARG A 1 82 ? -0.01 0.343 -18.516 1 98.75 82 ARG A O 1
ATOM 631 N N . PRO A 1 83 ? -1.957 -0.744 -18.797 1 98.81 83 PRO A N 1
ATOM 632 C CA . PRO A 1 83 ? -2.131 -0.797 -17.344 1 98.81 83 PRO A CA 1
ATOM 633 C C . PRO A 1 83 ? -1.021 -1.58 -16.641 1 98.81 83 PRO A C 1
ATOM 635 O O . PRO A 1 83 ? -0.58 -1.197 -15.555 1 98.81 83 PRO A O 1
ATOM 638 N N . LEU A 1 84 ? -0.541 -2.588 -17.266 1 98.94 84 LEU A N 1
ATOM 639 C CA . LEU A 1 84 ? 0.533 -3.387 -16.688 1 98.94 84 LEU A CA 1
ATOM 640 C C . LEU A 1 84 ? 1.87 -2.66 -16.797 1 98.94 84 LEU A C 1
ATOM 642 O O . LEU A 1 84 ? 2.725 -2.793 -15.922 1 98.94 84 LEU A O 1
ATOM 646 N N . GLU A 1 85 ? 2.059 -1.935 -17.906 1 98.94 85 GLU A N 1
ATOM 647 C CA . GLU A 1 85 ? 3.246 -1.1 -18.062 1 98.94 85 GLU A CA 1
ATOM 648 C C . GLU A 1 85 ? 3.373 -0.105 -16.906 1 98.94 85 GLU A C 1
ATOM 650 O O . GLU A 1 85 ? 4.465 0.089 -16.375 1 98.94 85 GLU A O 1
ATOM 655 N N . ARG A 1 86 ? 2.283 0.501 -16.578 1 98.88 86 ARG A N 1
ATOM 656 C CA . ARG A 1 86 ? 2.238 1.456 -15.477 1 98.88 86 ARG A CA 1
ATOM 657 C C . ARG A 1 86 ? 2.646 0.795 -14.164 1 98.88 86 ARG A C 1
ATOM 659 O O . ARG A 1 86 ? 3.422 1.361 -13.398 1 98.88 86 ARG A O 1
ATOM 666 N N . ILE A 1 87 ? 2.156 -0.386 -13.922 1 98.94 87 ILE A N 1
ATOM 667 C CA . ILE A 1 87 ? 2.475 -1.127 -12.711 1 98.94 87 ILE A CA 1
ATOM 668 C C . ILE A 1 87 ? 3.953 -1.505 -12.703 1 98.94 87 ILE A C 1
ATOM 670 O O . ILE A 1 87 ? 4.652 -1.29 -11.711 1 98.94 87 ILE A O 1
ATOM 674 N N . ALA A 1 88 ? 4.469 -2.014 -13.812 1 98.94 88 ALA A N 1
ATOM 675 C CA . ALA A 1 88 ? 5.875 -2.4 -13.906 1 98.94 88 ALA A CA 1
ATOM 676 C C . ALA A 1 88 ? 6.789 -1.203 -13.664 1 98.94 88 ALA A C 1
ATOM 678 O O . ALA A 1 88 ? 7.789 -1.311 -12.945 1 98.94 88 ALA A O 1
ATOM 679 N N . ALA A 1 89 ? 6.457 -0.098 -14.266 1 98.94 89 ALA A N 1
ATOM 680 C CA . ALA A 1 89 ? 7.254 1.115 -14.102 1 98.94 89 ALA A CA 1
ATOM 681 C C . ALA A 1 89 ? 7.289 1.557 -12.641 1 98.94 89 ALA A C 1
ATOM 683 O O . ALA A 1 89 ? 8.344 1.92 -12.117 1 98.94 89 ALA A O 1
ATOM 684 N N . PHE A 1 90 ? 6.18 1.523 -11.977 1 98.88 90 PHE A N 1
ATOM 685 C CA . PHE A 1 90 ? 6.113 1.938 -10.578 1 98.88 90 PHE A CA 1
ATOM 686 C C . PHE A 1 90 ? 6.973 1.034 -9.703 1 98.88 90 PHE A C 1
ATOM 688 O O . PHE A 1 90 ? 7.68 1.512 -8.812 1 98.88 90 PHE A O 1
ATOM 695 N N . LEU A 1 91 ? 6.828 -0.285 -9.938 1 98.94 91 LEU A N 1
ATOM 696 C CA . LEU A 1 91 ? 7.637 -1.229 -9.18 1 98.94 91 LEU A CA 1
ATOM 697 C C . LEU A 1 91 ? 9.125 -0.944 -9.359 1 98.94 91 LEU A C 1
ATOM 699 O O . LEU A 1 91 ? 9.867 -0.848 -8.383 1 98.94 91 LEU A O 1
ATOM 703 N N . ARG A 1 92 ? 9.508 -0.753 -10.57 1 98.81 92 ARG A N 1
ATOM 704 C CA . ARG A 1 92 ? 10.898 -0.471 -10.891 1 98.81 92 ARG A CA 1
ATOM 705 C C . ARG A 1 92 ? 11.367 0.818 -10.227 1 98.81 92 ARG A C 1
ATOM 707 O O . ARG A 1 92 ? 12.43 0.853 -9.609 1 98.81 92 ARG A O 1
ATOM 714 N N . ASP A 1 93 ? 10.539 1.836 -10.305 1 98.38 93 ASP A N 1
ATOM 715 C CA . ASP A 1 93 ? 10.883 3.154 -9.781 1 98.38 93 ASP A CA 1
ATOM 716 C C . ASP A 1 93 ? 10.969 3.131 -8.258 1 98.38 93 ASP A C 1
ATOM 718 O O . ASP A 1 93 ? 11.562 4.027 -7.648 1 98.38 93 ASP A O 1
ATOM 722 N N . ASN A 1 94 ? 10.414 2.131 -7.668 1 98.38 94 ASN A N 1
ATOM 723 C CA . ASN A 1 94 ? 10.469 2.002 -6.215 1 98.38 94 ASN A CA 1
ATOM 724 C C . ASN A 1 94 ? 11.383 0.86 -5.785 1 98.38 94 ASN A C 1
ATOM 726 O O . ASN A 1 94 ? 11.242 0.325 -4.684 1 98.38 94 ASN A O 1
ATOM 730 N N . GLY A 1 95 ? 12.266 0.42 -6.637 1 98.19 95 GLY A N 1
ATOM 731 C CA . GLY A 1 95 ? 13.422 -0.382 -6.285 1 98.19 95 GLY A CA 1
ATOM 732 C C . GLY A 1 95 ? 13.172 -1.874 -6.383 1 98.19 95 GLY A C 1
ATOM 733 O O . GLY A 1 95 ? 14.016 -2.68 -5.98 1 98.19 95 GLY A O 1
ATOM 734 N N . ALA A 1 96 ? 12.031 -2.287 -6.883 1 98.88 96 ALA A N 1
ATOM 735 C CA . ALA A 1 96 ? 11.734 -3.709 -7.039 1 98.88 96 ALA A CA 1
ATOM 736 C C . ALA A 1 96 ? 11.859 -4.137 -8.5 1 98.88 96 ALA A C 1
ATOM 738 O O . ALA A 1 96 ? 11.516 -3.375 -9.406 1 98.88 96 ALA A O 1
ATOM 739 N N . VAL A 1 97 ? 12.312 -5.332 -8.734 1 98.94 97 VAL A N 1
ATOM 740 C CA . VAL A 1 97 ? 12.242 -5.93 -10.07 1 98.94 97 VAL A CA 1
ATOM 741 C C . VAL A 1 97 ? 10.797 -6.285 -10.398 1 98.94 97 VAL A C 1
ATOM 743 O O . VAL A 1 97 ? 10.164 -7.062 -9.68 1 98.94 97 VAL A O 1
ATOM 746 N N . PRO A 1 98 ? 10.258 -5.645 -11.43 1 98.94 98 PRO A N 1
ATOM 747 C CA . PRO A 1 98 ? 8.906 -6.031 -11.836 1 98.94 98 PRO A CA 1
ATOM 748 C C . PRO A 1 98 ? 8.859 -7.387 -12.531 1 98.94 98 PRO A C 1
ATOM 750 O O . PRO A 1 98 ? 9.516 -7.578 -13.562 1 98.94 98 PRO A O 1
ATOM 753 N N . ALA A 1 99 ? 8.156 -8.312 -11.977 1 99 99 ALA A N 1
ATOM 754 C CA . ALA A 1 99 ? 8.016 -9.656 -12.531 1 99 99 ALA A CA 1
ATOM 755 C C . ALA A 1 99 ? 6.559 -9.961 -12.859 1 99 99 ALA A C 1
ATOM 757 O O . ALA A 1 99 ? 5.648 -9.281 -12.367 1 99 99 ALA A O 1
ATOM 758 N N . ILE A 1 100 ? 6.316 -10.953 -13.695 1 98.94 100 ILE A N 1
ATOM 759 C CA . ILE A 1 100 ? 4.957 -11.336 -14.062 1 98.94 100 ILE A CA 1
ATOM 760 C C . ILE A 1 100 ? 4.887 -12.852 -14.234 1 98.94 100 ILE A C 1
ATOM 762 O O . ILE A 1 100 ? 5.816 -13.469 -14.758 1 98.94 100 ILE A O 1
ATOM 766 N N . GLN A 1 101 ? 3.85 -13.406 -13.766 1 98.94 101 GLN A N 1
ATOM 767 C CA . GLN A 1 101 ? 3.566 -14.82 -14 1 98.94 101 GLN A CA 1
ATOM 768 C C . GLN A 1 101 ? 2.541 -14.992 -15.117 1 98.94 101 GLN A C 1
ATOM 770 O O . GLN A 1 101 ? 1.455 -14.414 -15.07 1 98.94 101 GLN A O 1
ATOM 775 N N . LEU A 1 102 ? 2.863 -15.719 -16.141 1 98.94 102 LEU A N 1
ATOM 776 C CA . LEU A 1 102 ? 1.913 -16.094 -17.188 1 98.94 102 LEU A CA 1
ATOM 777 C C . LEU A 1 102 ? 1.333 -17.484 -16.906 1 98.94 102 LEU A C 1
ATOM 779 O O . LEU A 1 102 ? 2.045 -18.375 -16.453 1 98.94 102 LEU A O 1
ATOM 783 N N . ALA A 1 103 ? 0.027 -17.594 -17.203 1 98.88 103 ALA A N 1
ATOM 784 C CA . ALA A 1 103 ? -0.637 -18.828 -16.781 1 98.88 103 ALA A CA 1
ATOM 785 C C . ALA A 1 103 ? -1.814 -19.156 -17.703 1 98.88 103 ALA A C 1
ATOM 787 O O . ALA A 1 103 ? -2.225 -18.312 -18.516 1 98.88 103 ALA A O 1
ATOM 788 N N . HIS A 1 104 ? -2.252 -20.328 -17.672 1 98.94 104 HIS A N 1
ATOM 789 C CA . HIS A 1 104 ? -3.508 -20.844 -18.188 1 98.94 104 HIS A CA 1
ATOM 790 C C . HIS A 1 104 ? -4.148 -21.828 -17.219 1 98.94 104 HIS A C 1
ATOM 792 O O . HIS A 1 104 ? -3.518 -22.812 -16.812 1 98.94 104 HIS A O 1
ATOM 798 N N . ALA A 1 105 ? -5.41 -21.625 -16.953 1 98.69 105 ALA A N 1
ATOM 799 C CA . ALA A 1 105 ? -6.031 -22.312 -15.82 1 98.69 105 ALA A CA 1
ATOM 800 C C . ALA A 1 105 ? -6.434 -23.734 -16.188 1 98.69 105 ALA A C 1
ATOM 802 O O . ALA A 1 105 ? -6.625 -24.578 -15.305 1 98.69 105 ALA A O 1
ATOM 803 N N . GLY A 1 106 ? -6.621 -24.031 -17.531 1 98.5 106 GLY A N 1
ATOM 804 C CA . GLY A 1 106 ? -6.992 -25.375 -17.969 1 98.5 106 GLY A CA 1
ATOM 805 C C . GLY A 1 106 ? -8.258 -25.875 -17.297 1 98.5 106 GLY A C 1
ATOM 806 O O . GLY A 1 106 ? -9.297 -25.219 -17.344 1 98.5 106 GLY A O 1
ATOM 807 N N . ARG A 1 107 ? -8.203 -26.984 -16.656 1 97.12 107 ARG A N 1
ATOM 808 C CA . ARG A 1 107 ? -9.391 -27.625 -16.109 1 97.12 107 ARG A CA 1
ATOM 809 C C . ARG A 1 107 ? -9.906 -26.891 -14.883 1 97.12 107 ARG A C 1
ATOM 811 O O . ARG A 1 107 ? -11.008 -27.156 -14.398 1 97.12 107 ARG A O 1
ATOM 818 N N . LYS A 1 108 ? -9.125 -25.875 -14.367 1 97 108 LYS A N 1
ATOM 819 C CA . LYS A 1 108 ? -9.539 -25.094 -13.211 1 97 108 LYS A CA 1
ATOM 820 C C . LYS A 1 108 ? -10.094 -23.734 -13.633 1 97 108 LYS A C 1
ATOM 822 O O . LYS A 1 108 ? -10.312 -22.859 -12.797 1 97 108 LYS A O 1
ATOM 827 N N . ALA A 1 109 ? -10.305 -23.594 -14.914 1 98.25 109 ALA A N 1
ATOM 828 C CA . ALA A 1 109 ? -10.867 -22.344 -15.43 1 98.25 109 ALA A CA 1
ATOM 829 C C . ALA A 1 109 ? -12.359 -22.25 -15.148 1 98.25 109 ALA A C 1
ATOM 831 O O . ALA A 1 109 ? -13.008 -23.266 -14.875 1 98.25 109 ALA A O 1
ATOM 832 N N . SER A 1 110 ? -12.859 -21.062 -15.227 1 98.19 110 SER A N 1
ATOM 833 C CA . SER A 1 110 ? -14.297 -20.797 -15.172 1 98.19 110 SER A CA 1
ATOM 834 C C . SER A 1 110 ? -14.883 -21.219 -13.82 1 98.19 110 SER A C 1
ATOM 836 O O . SER A 1 110 ? -15.859 -21.953 -13.773 1 98.19 110 SER A O 1
ATOM 838 N N . MET A 1 111 ? -14.273 -20.781 -12.773 1 97.25 111 MET A N 1
ATOM 839 C CA . MET A 1 111 ? -14.75 -21.141 -11.445 1 97.25 111 MET A CA 1
ATOM 840 C C . MET A 1 111 ? -15.086 -19.891 -10.633 1 97.25 111 MET A C 1
ATOM 842 O O . MET A 1 111 ? -14.992 -18.781 -11.141 1 97.25 111 MET A O 1
ATOM 846 N N . GLN A 1 112 ? -15.539 -20.109 -9.383 1 97.62 112 GLN A N 1
ATOM 847 C CA . GLN A 1 112 ? -15.93 -19.047 -8.469 1 97.62 112 GLN A CA 1
ATOM 848 C C . GLN A 1 112 ? -14.719 -18.266 -7.98 1 97.62 112 GLN A C 1
ATOM 850 O O . GLN A 1 112 ? -13.648 -18.828 -7.758 1 97.62 112 GLN A O 1
ATOM 855 N N . ARG A 1 113 ? -14.898 -16.953 -7.836 1 96.94 113 ARG A N 1
ATOM 856 C CA . ARG A 1 113 ? -13.953 -16.25 -6.98 1 96.94 113 ARG A CA 1
ATOM 857 C C . ARG A 1 113 ? -13.922 -16.844 -5.582 1 96.94 113 ARG A C 1
ATOM 859 O O . ARG A 1 113 ? -14.938 -17.359 -5.098 1 96.94 113 ARG A O 1
ATOM 866 N N . PRO A 1 114 ? -12.805 -16.703 -4.898 1 96.06 114 PRO A N 1
ATOM 867 C CA . PRO A 1 114 ? -12.617 -17.422 -3.631 1 96.06 114 PRO A CA 1
ATOM 868 C C . PRO A 1 114 ? -13.695 -17.094 -2.605 1 96.06 114 PRO A C 1
ATOM 870 O O . PRO A 1 114 ? -14.234 -18 -1.963 1 96.06 114 PRO A O 1
ATOM 873 N N . TRP A 1 115 ? -14.125 -15.828 -2.506 1 95 115 TRP A N 1
ATOM 874 C CA . TRP A 1 115 ? -15.031 -15.422 -1.431 1 95 115 TRP A CA 1
ATOM 875 C C . TRP A 1 115 ? -16.469 -15.789 -1.76 1 95 115 TRP A C 1
ATOM 877 O O . TRP A 1 115 ? -17.375 -15.594 -0.943 1 95 115 TRP A O 1
ATOM 887 N N . TYR A 1 116 ? -16.75 -16.344 -2.898 1 95.5 116 TYR A N 1
ATOM 888 C CA . TYR A 1 116 ? -18.062 -16.891 -3.238 1 95.5 116 TYR A CA 1
ATOM 889 C C . TYR A 1 116 ? -18.078 -18.406 -3.064 1 95.5 116 TYR A C 1
ATOM 891 O O . TYR A 1 116 ? -19.125 -19.047 -3.27 1 95.5 116 TYR A O 1
ATOM 899 N N . GLY A 1 117 ? -16.953 -19.047 -2.729 1 92.69 117 GLY A N 1
ATOM 900 C CA . GLY A 1 117 ? -16.953 -20.484 -2.455 1 92.69 117 GLY A CA 1
ATOM 901 C C . GLY A 1 117 ? -15.719 -21.188 -2.971 1 92.69 117 GLY A C 1
ATOM 902 O O . GLY A 1 117 ? -15.453 -22.328 -2.6 1 92.69 117 GLY A O 1
ATOM 903 N N . ASN A 1 118 ? -14.93 -20.531 -3.963 1 93.88 118 ASN A N 1
ATOM 904 C CA . ASN A 1 118 ? -13.703 -21.0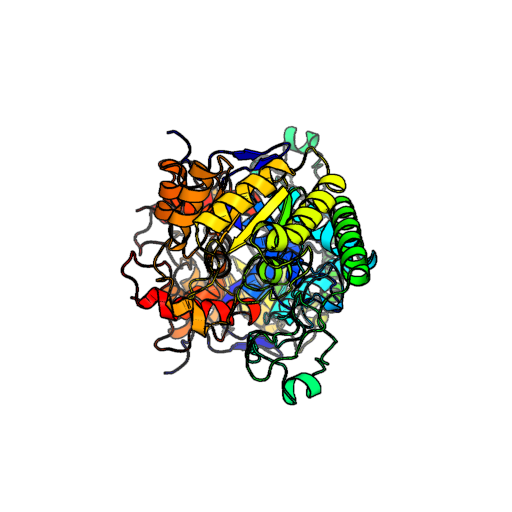94 -4.508 1 93.88 118 ASN A CA 1
ATOM 905 C C . ASN A 1 118 ? -13.953 -22.484 -5.109 1 93.88 118 ASN A C 1
ATOM 907 O O . ASN A 1 118 ? -13.172 -23.406 -4.891 1 93.88 118 ASN A O 1
ATOM 911 N N . ALA A 1 119 ? -14.953 -22.672 -5.816 1 94.75 119 ALA A N 1
ATOM 912 C CA . ALA A 1 119 ? -15.406 -23.938 -6.395 1 94.75 119 ALA A CA 1
ATOM 913 C C . ALA A 1 119 ? -16.078 -23.719 -7.75 1 94.75 119 ALA A C 1
ATOM 915 O O . ALA A 1 119 ? -15.852 -22.688 -8.391 1 94.75 119 ALA A O 1
ATOM 916 N N . ALA A 1 120 ? -16.766 -24.719 -8.227 1 95.88 120 ALA A N 1
ATOM 917 C CA . ALA A 1 120 ? -17.469 -24.625 -9.5 1 95.88 120 ALA A CA 1
ATOM 918 C C . ALA A 1 120 ? -18.531 -23.531 -9.445 1 95.88 120 ALA A C 1
ATOM 920 O O . ALA A 1 120 ? -19.125 -23.281 -8.391 1 95.88 120 ALA A O 1
ATOM 921 N N . LEU A 1 121 ? -18.812 -22.969 -10.531 1 96.69 121 LEU A N 1
ATOM 922 C CA . LEU A 1 121 ? -19.844 -21.938 -10.625 1 96.69 121 LEU A CA 1
ATOM 923 C C . LEU A 1 121 ? -21.219 -22.5 -10.25 1 96.69 121 LEU A C 1
ATOM 925 O O . LEU A 1 121 ? -21.531 -23.641 -10.578 1 96.69 121 LEU A O 1
ATOM 929 N N . THR A 1 122 ? -22 -21.719 -9.633 1 96.62 122 THR A N 1
ATOM 930 C CA . THR A 1 122 ? -23.375 -22.062 -9.266 1 96.62 122 THR A CA 1
ATOM 931 C C . THR A 1 122 ? -24.359 -21.109 -9.953 1 96.62 122 THR A C 1
ATOM 933 O O . THR A 1 122 ? -23.953 -20.188 -10.656 1 96.62 122 THR A O 1
ATOM 936 N N . ALA A 1 123 ? -25.594 -21.391 -9.711 1 96.94 123 ALA A N 1
ATOM 937 C CA . ALA A 1 123 ? -26.641 -20.531 -10.25 1 96.94 123 ALA A CA 1
ATOM 938 C C . ALA A 1 123 ? -26.516 -19.109 -9.711 1 96.94 123 ALA A C 1
ATOM 940 O O . ALA A 1 123 ? -26.828 -18.141 -10.406 1 96.94 123 ALA A O 1
ATOM 941 N N . GLU A 1 124 ? -26.109 -18.984 -8.5 1 97.19 124 GLU A N 1
ATOM 942 C CA . GLU A 1 124 ? -25.938 -17.688 -7.875 1 97.19 124 GLU A CA 1
ATOM 943 C C . GLU A 1 124 ? -24.828 -16.891 -8.57 1 97.19 124 GLU A C 1
ATOM 945 O O . GLU A 1 124 ? -24.953 -15.672 -8.758 1 97.19 124 GLU A O 1
ATOM 950 N N . ASP A 1 125 ? -23.734 -17.531 -8.883 1 96.88 125 ASP A N 1
ATOM 951 C CA . ASP A 1 125 ? -22.641 -16.875 -9.602 1 96.88 125 ASP A CA 1
ATOM 952 C C . ASP A 1 125 ? -23.094 -16.391 -10.969 1 96.88 125 ASP A C 1
ATOM 954 O O . ASP A 1 125 ? -22.781 -15.266 -11.367 1 96.88 125 ASP A O 1
ATOM 958 N N . ILE A 1 126 ? -23.844 -17.25 -11.656 1 96.62 126 ILE A N 1
ATOM 959 C CA . ILE A 1 126 ? -24.359 -16.922 -12.977 1 96.62 126 ILE A CA 1
ATOM 960 C C . ILE A 1 126 ? -25.281 -15.711 -12.891 1 96.62 126 ILE A C 1
ATOM 962 O O . ILE A 1 126 ? -25.219 -14.812 -13.734 1 96.62 126 ILE A O 1
ATOM 966 N N . ALA A 1 127 ? -26.062 -15.688 -11.852 1 97.44 127 ALA A N 1
ATOM 967 C CA . ALA A 1 127 ? -26.984 -14.57 -11.625 1 97.44 127 ALA A CA 1
ATOM 968 C C . ALA A 1 127 ? -26.219 -13.273 -11.383 1 97.44 127 ALA A C 1
ATOM 970 O O . ALA A 1 127 ? -26.688 -12.195 -11.758 1 97.44 127 ALA A O 1
ATOM 971 N N . ARG A 1 128 ? -25.016 -13.375 -10.82 1 95.75 128 ARG A N 1
ATOM 972 C CA . ARG A 1 128 ? -24.188 -12.211 -10.547 1 95.75 128 ARG A CA 1
ATOM 973 C C . ARG A 1 128 ? -23.438 -11.773 -11.797 1 95.75 128 ARG A C 1
ATOM 975 O O . ARG A 1 128 ? -22.797 -10.719 -11.805 1 95.75 128 ARG A O 1
ATOM 982 N N . GLY A 1 129 ? -23.484 -12.625 -12.82 1 95.75 129 GLY A N 1
ATOM 983 C CA . GLY A 1 129 ? -22.859 -12.242 -14.086 1 95.75 129 GLY A CA 1
ATOM 984 C C . GLY A 1 129 ? -21.672 -13.102 -14.453 1 95.75 129 GLY A C 1
ATOM 985 O O . GLY A 1 129 ? -21.078 -12.914 -15.523 1 95.75 129 GLY A O 1
ATOM 986 N N . ASP A 1 130 ? -21.281 -14.031 -13.688 1 96.81 130 ASP A N 1
ATOM 987 C CA . ASP A 1 130 ? -20.156 -14.906 -13.961 1 96.81 130 ASP A CA 1
ATOM 988 C C . ASP A 1 130 ? -20.578 -16.109 -14.805 1 96.81 130 ASP A C 1
ATOM 990 O O . ASP A 1 130 ? -20.719 -17.219 -14.281 1 96.81 130 ASP A O 1
ATOM 994 N N . GLN A 1 131 ? -20.672 -15.914 -16.094 1 97.38 131 GLN A N 1
ATOM 995 C CA . GLN A 1 131 ? -21.062 -16.969 -17.016 1 97.38 131 GLN A CA 1
ATOM 996 C C . GLN A 1 131 ? -19.922 -17.953 -17.25 1 97.38 131 GLN A C 1
ATOM 998 O O . GLN A 1 131 ? -18.766 -17.562 -17.375 1 97.38 131 GLN A O 1
ATOM 1003 N N . PRO A 1 132 ? -20.312 -19.234 -17.25 1 97.88 132 PRO A N 1
ATOM 1004 C CA . PRO A 1 132 ? -19.266 -20.203 -17.562 1 97.88 132 PRO A CA 1
ATOM 1005 C C . PRO A 1 132 ? -18.766 -20.078 -19 1 97.88 132 PRO A C 1
ATOM 1007 O O . PRO A 1 132 ? -19.469 -19.531 -19.859 1 97.88 132 PRO A O 1
ATOM 1010 N N . TRP A 1 133 ? -17.578 -20.469 -19.312 1 98.25 133 TRP A N 1
ATOM 1011 C CA . TRP A 1 133 ? -17.016 -20.578 -20.656 1 98.25 133 TRP A CA 1
ATOM 1012 C C . TRP A 1 133 ? -16.391 -21.953 -20.875 1 98.25 133 TRP A C 1
ATOM 1014 O O . TRP A 1 133 ? -16.234 -22.719 -19.922 1 98.25 133 TRP A O 1
ATOM 1024 N N . GLU A 1 134 ? -16.172 -22.344 -22.094 1 97.81 134 GLU A N 1
ATOM 1025 C CA . GLU A 1 134 ? -15.547 -23.625 -22.406 1 97.81 134 GLU A CA 1
ATOM 1026 C C . GLU A 1 134 ? -14.102 -23.672 -21.922 1 97.81 134 GLU A C 1
ATOM 1028 O O . GLU A 1 134 ? -13.344 -22.719 -22.125 1 97.81 134 GLU A O 1
ATOM 1033 N N . ILE A 1 135 ? -13.758 -24.797 -21.312 1 98.62 135 ILE A N 1
ATOM 1034 C CA . ILE A 1 135 ? -12.406 -24.938 -20.781 1 98.62 135 ILE A CA 1
ATOM 1035 C C . ILE A 1 135 ? -11.688 -26.094 -21.484 1 98.62 135 ILE A C 1
ATOM 1037 O O . ILE A 1 135 ? -12.32 -26.875 -22.188 1 98.62 135 ILE A O 1
ATOM 1041 N N . VAL A 1 136 ? -10.391 -26.156 -21.312 1 98.81 136 VAL A N 1
ATOM 1042 C CA . VAL A 1 136 ? -9.594 -27.125 -22.047 1 98.81 136 VAL A CA 1
ATOM 1043 C C . VAL A 1 136 ? -8.625 -27.828 -21.109 1 98.81 136 VAL A C 1
ATOM 1045 O O . VAL A 1 136 ? -8.312 -27.312 -20.031 1 98.81 136 VAL A O 1
ATOM 1048 N N . ALA A 1 137 ? -8.148 -29.016 -21.453 1 98.81 137 ALA A N 1
ATOM 1049 C CA . ALA A 1 137 ? -7.164 -29.781 -20.688 1 98.81 137 ALA A CA 1
ATOM 1050 C C . ALA A 1 137 ? -6.539 -30.875 -21.562 1 98.81 137 ALA A C 1
ATOM 1052 O O . ALA A 1 137 ? -6.957 -31.078 -22.703 1 98.81 137 ALA A O 1
ATOM 1053 N N . PRO A 1 138 ? -5.434 -31.5 -21.078 1 98.69 138 PRO A N 1
ATOM 1054 C CA . PRO A 1 138 ? -4.875 -32.625 -21.844 1 98.69 138 PRO A CA 1
ATOM 1055 C C . PRO A 1 138 ? -5.844 -33.812 -21.969 1 98.69 138 PRO A C 1
ATOM 1057 O O . PRO A 1 138 ? -5.781 -34.562 -22.922 1 98.69 138 PRO A O 1
ATOM 1060 N N . SER A 1 139 ? -6.641 -34.031 -20.984 1 98.56 139 SER A N 1
ATOM 1061 C CA . SER A 1 139 ? -7.664 -35.062 -20.938 1 98.56 139 SER A CA 1
ATOM 1062 C C . SER A 1 139 ? -8.992 -34.531 -20.438 1 98.56 139 SER A C 1
ATOM 1064 O O . SER A 1 139 ? -9.023 -33.531 -19.719 1 98.56 139 SER A O 1
ATOM 1066 N N . PRO A 1 140 ? -10.07 -35.094 -20.906 1 98.31 140 PRO A N 1
ATOM 1067 C CA . PRO A 1 140 ? -11.383 -34.594 -20.469 1 98.31 140 PRO A CA 1
ATOM 1068 C C . PRO A 1 140 ? -11.75 -35.062 -19.062 1 98.31 140 PRO A C 1
ATOM 1070 O O . PRO A 1 140 ? -12.773 -35.719 -18.891 1 98.31 140 PRO A O 1
ATOM 1073 N N . ILE A 1 141 ? -11 -34.688 -18.062 1 97.25 141 ILE A N 1
ATOM 1074 C CA . ILE A 1 141 ? -11.18 -35.031 -16.656 1 97.25 141 ILE A CA 1
ATOM 1075 C C . ILE A 1 141 ? -11.43 -33.781 -15.836 1 97.25 141 ILE A C 1
ATOM 1077 O O . ILE A 1 141 ? -10.547 -32.938 -15.719 1 97.25 141 ILE A O 1
ATOM 1081 N N . PRO A 1 142 ? -12.609 -33.656 -15.289 1 96 142 PRO A N 1
ATOM 1082 C CA . PRO A 1 142 ? -12.898 -32.5 -14.461 1 96 142 PRO A CA 1
ATOM 1083 C C . PRO A 1 142 ? -12.047 -32.438 -13.188 1 96 142 PRO A C 1
ATOM 1085 O O . PRO A 1 142 ? -11.531 -33.469 -12.75 1 96 142 PRO A O 1
ATOM 1088 N N . MET A 1 143 ? -11.906 -31.25 -12.672 1 93.75 143 MET A N 1
ATOM 1089 C CA . MET A 1 143 ? -11.156 -31.062 -11.438 1 93.75 143 MET A CA 1
ATOM 1090 C C . MET A 1 143 ? -11.789 -31.844 -10.297 1 93.75 143 MET A C 1
ATOM 1092 O O . MET A 1 143 ? -11.086 -32.375 -9.438 1 93.75 143 MET A O 1
ATOM 1096 N N . ASP A 1 144 ? -13.023 -31.781 -10.227 1 91.25 144 ASP A N 1
ATOM 1097 C CA . ASP A 1 144 ? -13.812 -32.438 -9.195 1 91.25 144 ASP A CA 1
ATOM 1098 C C . ASP A 1 144 ? -15.234 -32.719 -9.68 1 91.25 144 ASP A C 1
ATOM 1100 O O . ASP A 1 144 ? -15.617 -32.281 -10.766 1 91.25 144 ASP A O 1
ATOM 1104 N N . GLU A 1 145 ? -15.938 -33.531 -8.859 1 90.19 145 GLU A N 1
ATOM 1105 C CA . GLU A 1 145 ? -17.344 -33.75 -9.188 1 90.19 145 GLU A CA 1
ATOM 1106 C C . GLU A 1 145 ? -18.109 -32.438 -9.242 1 90.19 145 GLU A C 1
ATOM 1108 O O . GLU A 1 145 ? -17.969 -31.594 -8.367 1 90.19 145 GLU A O 1
ATOM 1113 N N . GLY A 1 146 ? -18.828 -32.25 -10.234 1 90.31 146 GLY A N 1
ATOM 1114 C CA . GLY A 1 146 ? -19.641 -31.031 -10.352 1 90.31 146 GLY A CA 1
ATOM 1115 C C . GLY A 1 146 ? -18.953 -29.922 -11.117 1 90.31 146 GLY A C 1
ATOM 1116 O O . GLY A 1 146 ? -19.594 -28.953 -11.516 1 90.31 146 GLY A O 1
ATOM 1117 N N . TRP A 1 147 ? -17.672 -30.078 -11.422 1 94.25 147 TRP A N 1
ATOM 1118 C CA . TRP A 1 147 ? -16.938 -29.078 -12.203 1 94.25 147 TRP A CA 1
ATOM 1119 C C . TRP A 1 147 ? -17.125 -29.312 -13.695 1 94.25 147 TRP A C 1
ATOM 1121 O O . TRP A 1 147 ? -17.625 -30.359 -14.109 1 94.25 147 TRP A O 1
ATOM 1131 N N . LEU A 1 148 ? -16.812 -28.312 -14.43 1 95.88 148 LEU A N 1
ATOM 1132 C CA . LEU A 1 148 ? -16.891 -28.438 -15.875 1 95.88 148 LEU A CA 1
ATOM 1133 C C . LEU A 1 148 ? -15.953 -29.516 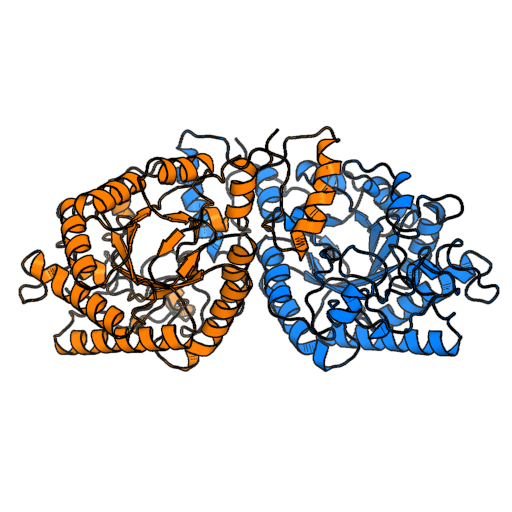-16.391 1 95.88 148 LEU A C 1
ATOM 1135 O O . LEU A 1 148 ? -14.836 -29.656 -15.898 1 95.88 148 LEU A O 1
ATOM 1139 N N . THR A 1 149 ? -16.391 -30.297 -17.344 1 98 149 THR A N 1
ATOM 1140 C CA . THR A 1 149 ? -15.516 -31.203 -18.047 1 98 149 THR A CA 1
ATOM 1141 C C . THR A 1 149 ? -14.75 -30.484 -19.156 1 98 149 THR A C 1
ATOM 1143 O O . THR A 1 149 ? -15.352 -29.906 -20.062 1 98 149 THR A O 1
ATOM 1146 N N . PRO A 1 150 ? -13.484 -30.453 -19.125 1 98.56 150 PRO A N 1
ATOM 1147 C CA . PRO A 1 150 ? -12.703 -29.75 -20.141 1 98.56 150 PRO A CA 1
ATOM 1148 C C . PRO A 1 150 ? -12.695 -30.469 -21.484 1 98.56 150 PRO A C 1
ATOM 1150 O O . PRO A 1 150 ? -12.859 -31.703 -21.531 1 98.56 150 PRO A O 1
ATOM 1153 N N . GLN A 1 151 ? -12.578 -29.672 -22.516 1 98.5 151 GLN A N 1
ATOM 1154 C CA . GLN A 1 151 ? -12.32 -30.25 -23.828 1 98.5 151 GLN A CA 1
ATOM 1155 C C . GLN A 1 151 ? -10.875 -30.719 -23.969 1 98.5 151 GLN A C 1
ATOM 1157 O O . GLN A 1 151 ? -9.945 -29.984 -23.609 1 98.5 151 GLN A O 1
ATOM 1162 N N . GLU A 1 152 ? -10.703 -31.938 -24.391 1 98.62 152 GLU A N 1
ATOM 1163 C CA . GLU A 1 152 ? -9.352 -32.438 -24.656 1 98.62 152 GLU A CA 1
ATOM 1164 C C . GLU A 1 152 ? -8.68 -31.641 -25.766 1 98.62 152 GLU A C 1
ATOM 1166 O O . GLU A 1 152 ? -9.266 -31.438 -26.828 1 98.62 152 GLU A O 1
ATOM 1171 N N . LEU A 1 153 ? -7.512 -31.234 -25.594 1 98.75 153 LEU A N 1
ATOM 1172 C CA . LEU A 1 153 ? -6.777 -30.391 -26.531 1 98.75 153 LEU A CA 1
ATOM 1173 C C . LEU A 1 153 ? -6.324 -31.203 -27.734 1 98.75 153 LEU A C 1
ATOM 1175 O O . LEU A 1 153 ? -5.77 -32.312 -27.578 1 98.75 153 LEU A O 1
ATOM 1179 N N . THR A 1 154 ? -6.562 -30.641 -28.922 1 98.12 154 THR A N 1
ATOM 1180 C CA . THR A 1 154 ? -6.062 -31.219 -30.156 1 98.12 154 THR A CA 1
ATOM 1181 C C . THR A 1 154 ? -4.699 -30.641 -30.516 1 98.12 154 THR A C 1
ATOM 1183 O O . THR A 1 154 ? -4.227 -29.703 -29.875 1 98.12 154 THR A O 1
ATOM 1186 N N . ASP A 1 155 ? -4.082 -31.25 -31.5 1 97.5 155 ASP A N 1
ATOM 1187 C CA . ASP A 1 155 ? -2.812 -30.719 -31.984 1 97.5 155 ASP A CA 1
ATOM 1188 C C . ASP A 1 155 ? -2.959 -29.25 -32.406 1 97.5 155 ASP A C 1
ATOM 1190 O O . ASP A 1 155 ? -2.082 -28.438 -32.125 1 97.5 155 ASP A O 1
ATOM 1194 N N . ASP A 1 156 ? -4.055 -28.969 -33.062 1 98.06 156 ASP A N 1
ATOM 1195 C CA . ASP A 1 156 ? -4.316 -27.594 -33.469 1 98.06 156 ASP A CA 1
ATOM 1196 C C . ASP A 1 156 ? -4.469 -26.672 -32.25 1 98.06 156 ASP A C 1
ATOM 1198 O O . ASP A 1 156 ? -4.004 -25.531 -32.281 1 98.06 156 ASP A O 1
ATOM 1202 N N . ASN A 1 157 ? -5.176 -27.109 -31.25 1 98.38 157 ASN A N 1
ATOM 1203 C CA . ASN A 1 157 ? -5.305 -26.359 -30.016 1 98.38 157 ASN A CA 1
ATOM 1204 C C . ASN A 1 157 ? -3.943 -26.078 -29.375 1 98.38 157 ASN A C 1
ATOM 1206 O O . ASN A 1 157 ? -3.705 -24.969 -28.875 1 98.38 157 ASN A O 1
ATOM 1210 N N . LEU A 1 158 ? -3.115 -27.078 -29.375 1 98.75 158 LEU A N 1
ATOM 1211 C CA . LEU A 1 158 ? -1.793 -26.938 -28.766 1 98.75 158 LEU A CA 1
ATOM 1212 C C . LEU A 1 158 ? -0.964 -25.891 -29.516 1 98.75 158 LEU A C 1
ATOM 1214 O O . LEU A 1 158 ? -0.273 -25.078 -28.891 1 98.75 158 LEU A O 1
ATOM 1218 N N . ASP A 1 159 ? -1.064 -25.922 -30.859 1 98.56 159 ASP A N 1
ATOM 1219 C CA . ASP A 1 159 ? -0.382 -24.922 -31.656 1 98.56 159 ASP A CA 1
ATOM 1220 C C . ASP A 1 159 ? -0.902 -23.516 -31.344 1 98.56 159 ASP A C 1
ATOM 1222 O O . ASP A 1 159 ? -0.121 -22.562 -31.234 1 98.56 159 ASP A O 1
ATOM 1226 N N . TYR A 1 160 ? -2.186 -23.406 -31.25 1 98.69 160 TYR A N 1
ATOM 1227 C CA . TYR A 1 160 ? -2.811 -22.125 -30.891 1 98.69 160 TYR A CA 1
ATOM 1228 C C . TYR A 1 160 ? -2.326 -21.641 -29.531 1 98.69 160 TYR A C 1
ATOM 1230 O O . TYR A 1 160 ? -2.029 -20.453 -29.375 1 98.69 160 TYR A O 1
ATOM 1238 N N . LEU A 1 161 ? -2.236 -22.516 -28.578 1 98.88 161 LEU A N 1
ATOM 1239 C CA . LEU A 1 161 ? -1.804 -22.156 -27.234 1 98.88 161 LEU A CA 1
ATOM 1240 C C . LEU A 1 161 ? -0.342 -21.719 -27.219 1 98.88 161 LEU A C 1
ATOM 1242 O O . LEU A 1 161 ? 0.036 -20.797 -26.5 1 98.88 161 LEU A O 1
ATOM 1246 N N . LEU A 1 162 ? 0.502 -22.438 -27.984 1 98.88 162 LEU A N 1
ATOM 1247 C CA . LEU A 1 162 ? 1.895 -22.016 -28.078 1 98.88 162 LEU A CA 1
ATOM 1248 C C . LEU A 1 162 ? 1.989 -20.578 -28.594 1 98.88 162 LEU A C 1
ATOM 1250 O O . LEU A 1 162 ? 2.779 -19.781 -28.078 1 98.88 162 LEU A O 1
ATOM 1254 N N . GLU A 1 163 ? 1.153 -20.234 -29.547 1 98.88 163 GLU A N 1
ATOM 1255 C CA . GLU A 1 163 ? 1.134 -18.875 -30.078 1 98.88 163 GLU A CA 1
ATOM 1256 C C . GLU A 1 163 ? 0.613 -17.891 -29.031 1 98.88 163 GLU A C 1
ATOM 1258 O O . GLU A 1 163 ? 1.069 -16.734 -28.969 1 98.88 163 GLU A O 1
ATOM 1263 N N . ALA A 1 164 ? -0.358 -18.297 -28.281 1 98.94 164 ALA A N 1
ATOM 1264 C CA . ALA A 1 164 ? -0.883 -17.438 -27.219 1 98.94 164 ALA A CA 1
ATOM 1265 C C . ALA A 1 164 ? 0.195 -17.125 -26.188 1 98.94 164 ALA A C 1
ATOM 1267 O O . ALA A 1 164 ? 0.318 -15.992 -25.734 1 98.94 164 ALA A O 1
ATOM 1268 N N . TRP A 1 165 ? 0.972 -18.156 -25.812 1 98.94 165 TRP A N 1
ATOM 1269 C CA . TRP A 1 165 ? 2.076 -17.953 -24.891 1 98.94 165 TRP A CA 1
ATOM 1270 C C . TRP A 1 165 ? 3.121 -17.016 -25.469 1 98.94 165 TRP A C 1
ATOM 1272 O O . TRP A 1 165 ? 3.625 -16.125 -24.781 1 98.94 165 TRP A O 1
ATOM 1282 N N . ARG A 1 166 ? 3.447 -17.219 -26.703 1 98.94 166 ARG A N 1
ATOM 1283 C CA . ARG A 1 166 ? 4.402 -16.344 -27.375 1 98.94 166 ARG A CA 1
ATOM 1284 C C . ARG A 1 166 ? 3.924 -14.898 -27.359 1 98.94 166 ARG A C 1
ATOM 1286 O O . ARG A 1 166 ? 4.672 -14 -26.984 1 98.94 166 ARG A O 1
ATOM 1293 N N . SER A 1 167 ? 2.707 -14.68 -27.766 1 98.94 167 SER A N 1
ATOM 1294 C CA . SER A 1 167 ? 2.148 -13.336 -27.891 1 98.94 167 SER A CA 1
ATOM 1295 C C . SER A 1 167 ? 2.068 -12.648 -26.531 1 98.94 167 S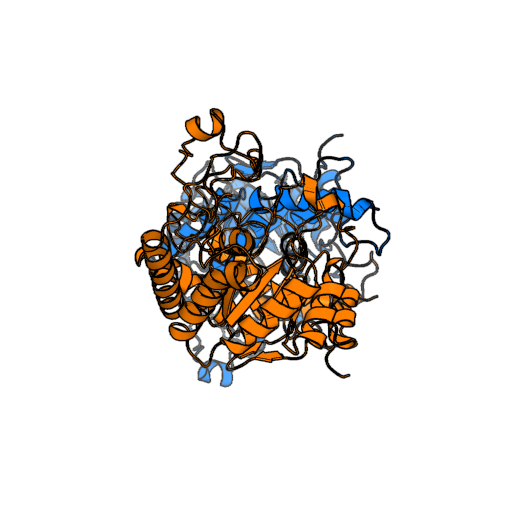ER A C 1
ATOM 1297 O O . SER A 1 167 ? 2.377 -11.461 -26.406 1 98.94 167 SER A O 1
ATOM 1299 N N . ALA A 1 168 ? 1.629 -13.391 -25.531 1 98.94 168 ALA A N 1
ATOM 1300 C CA . ALA A 1 168 ? 1.57 -12.836 -24.172 1 98.94 168 ALA A CA 1
ATOM 1301 C C . ALA A 1 168 ? 2.961 -12.453 -23.672 1 98.94 168 ALA A C 1
ATOM 1303 O O . ALA A 1 168 ? 3.127 -11.438 -23 1 98.94 168 ALA A O 1
ATOM 1304 N N . THR A 1 169 ? 3.928 -13.289 -23.984 1 98.94 169 THR A N 1
ATOM 1305 C CA . THR A 1 169 ? 5.305 -13.008 -23.609 1 98.94 169 THR A CA 1
ATOM 1306 C C . THR A 1 169 ? 5.785 -11.703 -24.234 1 98.94 169 THR A C 1
ATOM 1308 O O . THR A 1 169 ? 6.379 -10.859 -23.562 1 98.94 169 THR A O 1
ATOM 1311 N N . LEU A 1 170 ? 5.52 -11.539 -25.484 1 98.94 170 LEU A N 1
ATOM 1312 C CA . LEU A 1 170 ? 5.918 -10.312 -26.188 1 98.94 170 LEU A CA 1
ATOM 1313 C C . LEU A 1 170 ? 5.234 -9.094 -25.578 1 98.94 170 LEU A C 1
ATOM 1315 O O . LEU A 1 170 ? 5.84 -8.023 -25.469 1 98.94 170 LEU A O 1
ATOM 1319 N N . ARG A 1 171 ? 3.99 -9.242 -25.203 1 98.94 171 ARG A N 1
ATOM 1320 C CA . ARG A 1 171 ? 3.273 -8.148 -24.562 1 98.94 171 ARG A CA 1
ATOM 1321 C C . ARG A 1 171 ? 3.855 -7.844 -23.188 1 98.94 171 ARG A C 1
ATOM 1323 O O . ARG A 1 171 ? 3.881 -6.688 -22.766 1 98.94 171 ARG A O 1
ATOM 1330 N N . ALA A 1 172 ? 4.305 -8.875 -22.453 1 98.94 172 ALA A N 1
ATOM 1331 C CA . ALA A 1 172 ? 4.973 -8.672 -21.172 1 98.94 172 ALA A CA 1
ATOM 1332 C C . ALA A 1 172 ? 6.277 -7.895 -21.359 1 98.94 172 ALA A C 1
ATOM 1334 O O . ALA A 1 172 ? 6.625 -7.059 -20.516 1 98.94 172 ALA A O 1
ATOM 1335 N N . VAL A 1 173 ? 7.008 -8.234 -22.422 1 98.94 173 VAL A N 1
ATOM 1336 C CA . VAL A 1 173 ? 8.211 -7.48 -22.766 1 98.94 173 VAL A CA 1
ATOM 1337 C C . VAL A 1 173 ? 7.859 -6.012 -22.984 1 98.94 173 VAL A C 1
ATOM 1339 O O . VAL A 1 173 ? 8.516 -5.121 -22.453 1 98.94 173 VAL A O 1
ATOM 1342 N N . GLU A 1 174 ? 6.836 -5.805 -23.766 1 98.94 174 GLU A N 1
ATOM 1343 C CA . GLU A 1 174 ? 6.406 -4.445 -24.078 1 98.94 174 GLU A CA 1
ATOM 1344 C C . GLU A 1 174 ? 5.988 -3.699 -22.812 1 98.94 174 GLU A C 1
ATOM 1346 O O . GLU A 1 174 ? 6.23 -2.498 -22.688 1 98.94 174 GLU A O 1
ATOM 1351 N N . ALA A 1 175 ? 5.387 -4.398 -21.875 1 98.94 175 ALA A N 1
ATOM 1352 C CA . ALA A 1 175 ? 4.926 -3.801 -20.625 1 98.94 175 ALA A CA 1
ATOM 1353 C C . ALA A 1 175 ? 6.105 -3.461 -19.719 1 98.94 175 ALA A C 1
ATOM 1355 O O . ALA A 1 175 ? 5.949 -2.73 -18.734 1 98.94 175 ALA A O 1
ATOM 1356 N N . GLY A 1 176 ? 7.289 -3.994 -19.969 1 98.88 176 GLY A N 1
ATOM 1357 C CA . GLY A 1 176 ? 8.492 -3.576 -19.266 1 98.88 176 GLY A CA 1
ATOM 1358 C C . GLY A 1 176 ? 8.82 -4.449 -18.062 1 98.88 176 GLY A C 1
ATOM 1359 O O . GLY A 1 176 ? 9.516 -4.016 -17.141 1 98.88 176 GLY A O 1
ATOM 1360 N N . PHE A 1 177 ? 8.344 -5.664 -18.031 1 98.94 177 PHE A N 1
ATOM 1361 C CA . PHE A 1 177 ? 8.703 -6.594 -16.969 1 98.94 177 PHE A CA 1
ATOM 1362 C C . PHE A 1 177 ? 10.133 -7.09 -17.141 1 98.94 177 PHE A C 1
ATOM 1364 O O . PHE A 1 177 ? 10.648 -7.125 -18.266 1 98.94 177 PHE A O 1
ATOM 1371 N N . GLU A 1 178 ? 10.766 -7.52 -16.016 1 98.94 178 GLU A N 1
ATOM 1372 C CA . GLU A 1 178 ? 12.188 -7.863 -16.047 1 98.94 178 GLU A CA 1
ATOM 1373 C C . GLU A 1 178 ? 12.414 -9.297 -15.586 1 98.94 178 GLU A C 1
ATOM 1375 O O . GLU A 1 178 ? 13.547 -9.789 -15.586 1 98.94 178 GLU A O 1
ATOM 1380 N N . MET A 1 179 ? 11.375 -9.969 -15.188 1 98.94 179 MET A N 1
ATOM 1381 C CA . MET A 1 179 ? 11.359 -11.391 -14.891 1 98.94 179 MET A CA 1
ATOM 1382 C C . MET A 1 179 ? 10.008 -12.008 -15.25 1 98.94 179 MET A C 1
ATOM 1384 O O . MET A 1 179 ? 8.961 -11.391 -15.047 1 98.94 179 MET A O 1
ATOM 1388 N N . LEU A 1 180 ? 10.047 -13.133 -15.852 1 98.94 180 LEU A N 1
ATOM 1389 C CA . LEU A 1 180 ? 8.828 -13.82 -16.25 1 98.94 180 LEU A CA 1
ATOM 1390 C C . LEU A 1 180 ? 8.797 -15.234 -15.68 1 98.94 180 LEU A C 1
ATOM 1392 O O . LEU A 1 180 ? 9.805 -15.938 -15.695 1 98.94 180 LEU A O 1
ATOM 1396 N N . GLU A 1 181 ? 7.676 -15.602 -15.133 1 99 181 GLU A N 1
ATOM 1397 C CA . GLU A 1 181 ? 7.484 -16.953 -14.625 1 99 181 GLU A CA 1
ATOM 1398 C C . GLU A 1 181 ? 6.402 -17.688 -15.406 1 99 181 GLU A C 1
ATOM 1400 O O . GLU A 1 181 ? 5.332 -17.141 -15.672 1 99 181 GLU A O 1
ATOM 1405 N N . VAL A 1 182 ? 6.68 -18.875 -15.844 1 99 182 VAL A N 1
ATOM 1406 C CA . VAL A 1 182 ? 5.676 -19.766 -16.406 1 99 182 VAL A CA 1
ATOM 1407 C C . VAL A 1 182 ? 5.074 -20.641 -15.312 1 99 182 VAL A C 1
ATOM 1409 O O . VAL A 1 182 ? 5.797 -21.328 -14.594 1 99 182 VAL A O 1
ATOM 1412 N N . HIS A 1 183 ? 3.793 -20.625 -15.227 1 98.94 183 HIS A N 1
ATOM 1413 C CA . HIS A 1 183 ? 3.098 -21.328 -14.156 1 98.94 183 HIS A CA 1
ATOM 1414 C C . HIS A 1 183 ? 2.812 -22.781 -14.539 1 98.94 183 HIS A C 1
ATOM 1416 O O . HIS A 1 183 ? 1.802 -23.062 -15.18 1 98.94 183 HIS A O 1
ATOM 1422 N N . CYS A 1 184 ? 3.592 -23.703 -14.047 1 98.81 184 CYS A N 1
ATOM 1423 C CA . CYS A 1 184 ? 3.432 -25.141 -14.289 1 98.81 184 CYS A CA 1
ATOM 1424 C C . CYS A 1 184 ? 3.021 -25.859 -13.016 1 98.81 184 CYS A C 1
ATOM 1426 O O . CYS A 1 184 ? 3.51 -26.969 -12.734 1 98.81 184 CYS A O 1
ATOM 1428 N N . ALA A 1 185 ? 2.186 -25.203 -12.234 1 98.12 185 ALA A N 1
ATOM 1429 C CA . ALA A 1 185 ? 1.908 -25.766 -10.914 1 98.12 185 ALA A CA 1
ATOM 1430 C C . ALA A 1 185 ? 0.414 -25.734 -10.609 1 98.12 185 ALA A C 1
ATOM 1432 O O . ALA A 1 185 ? -0.381 -25.234 -11.406 1 98.12 185 ALA A O 1
ATOM 1433 N N . HIS A 1 186 ? 0.005 -26.391 -9.562 1 96.44 186 HIS A N 1
ATOM 1434 C CA . HIS A 1 186 ? -1.218 -26.219 -8.789 1 96.44 186 HIS A CA 1
ATOM 1435 C C . HIS A 1 186 ? -2.438 -26.688 -9.57 1 96.44 186 HIS A C 1
ATOM 1437 O O . HIS A 1 186 ? -3.529 -26.141 -9.422 1 96.44 186 HIS A O 1
ATOM 1443 N N . GLY A 1 187 ? -2.18 -27.625 -10.469 1 96.5 187 GLY A N 1
ATOM 1444 C CA . GLY A 1 187 ? -3.293 -28.25 -11.164 1 96.5 187 GLY A CA 1
ATOM 1445 C C . GLY A 1 187 ? -3.758 -27.469 -12.383 1 96.5 187 GLY A C 1
ATOM 1446 O O . GLY A 1 187 ? -4.688 -27.891 -13.07 1 96.5 187 GLY A O 1
ATOM 1447 N N . TYR A 1 188 ? -3.15 -26.359 -12.656 1 98.06 188 TYR A N 1
ATOM 1448 C CA . TYR A 1 188 ? -3.479 -25.594 -13.852 1 98.06 188 TYR A CA 1
ATOM 1449 C C . TYR A 1 188 ? -3 -26.312 -15.109 1 98.06 188 TYR A C 1
ATOM 1451 O O . TYR A 1 188 ? -2.582 -27.469 -15.055 1 98.06 188 TYR A O 1
ATOM 1459 N N . LEU A 1 189 ? -3.123 -25.688 -16.219 1 98.81 189 LEU A N 1
ATOM 1460 C CA . LEU A 1 189 ? -3.053 -26.391 -17.5 1 98.81 189 LEU A CA 1
ATOM 1461 C C . LEU A 1 189 ? -1.737 -27.141 -17.625 1 98.81 189 LEU A C 1
ATOM 1463 O O . LEU A 1 189 ? -1.736 -28.359 -17.891 1 98.81 189 LEU A O 1
ATOM 1467 N N . LEU A 1 190 ? -0.626 -26.438 -17.406 1 98.94 190 LEU A N 1
ATOM 1468 C CA . LEU A 1 190 ? 0.661 -27.078 -17.672 1 98.94 190 LEU A CA 1
ATOM 1469 C C . LEU A 1 190 ? 0.959 -28.156 -16.641 1 98.94 190 LEU A C 1
ATOM 1471 O O . LEU A 1 190 ? 1.575 -29.172 -16.969 1 98.94 190 LEU A O 1
ATOM 1475 N N . HIS A 1 191 ? 0.541 -27.922 -15.422 1 98.56 191 HIS A N 1
ATOM 1476 C CA . HIS A 1 191 ? 0.646 -28.984 -14.43 1 98.56 191 HIS A CA 1
ATOM 1477 C C . HIS A 1 191 ? -0.251 -30.172 -14.781 1 98.56 191 HIS A C 1
ATOM 1479 O O . HIS A 1 191 ? 0.117 -31.328 -14.555 1 98.56 191 HIS A O 1
ATOM 1485 N N . SER A 1 192 ? -1.422 -29.938 -15.328 1 98.44 192 SER A N 1
ATOM 1486 C CA . SER A 1 192 ? -2.33 -31.016 -15.742 1 98.44 192 SER A CA 1
ATOM 1487 C C . SER A 1 192 ? -1.691 -31.906 -16.797 1 98.44 192 SER A C 1
ATOM 1489 O O . SER A 1 192 ? -1.993 -33.094 -16.875 1 98.44 192 SER A O 1
ATOM 1491 N N . PHE A 1 193 ? -0.857 -31.328 -17.656 1 98.81 193 PHE A N 1
ATOM 1492 C CA . PHE A 1 193 ? -0.102 -32.156 -18.594 1 98.81 193 PHE A CA 1
ATOM 1493 C C . PHE A 1 193 ? 0.923 -33 -17.875 1 98.81 193 PHE A C 1
ATOM 1495 O O . PHE A 1 193 ? 1.122 -34.156 -18.219 1 98.81 193 PHE A O 1
ATOM 1502 N N . LEU A 1 194 ? 1.566 -32.469 -16.875 1 98.69 194 LEU A N 1
ATOM 1503 C CA . LEU A 1 194 ? 2.695 -33.125 -16.219 1 98.69 194 LEU A CA 1
ATOM 1504 C C . LEU A 1 194 ? 2.23 -34.312 -15.383 1 98.69 194 LEU A C 1
ATOM 1506 O O . LEU A 1 194 ? 2.922 -35.312 -15.312 1 98.69 194 LEU A O 1
ATOM 1510 N N . SER A 1 195 ? 1.111 -34.25 -14.742 1 98 195 SER A N 1
ATOM 1511 C CA . SER A 1 195 ? 0.667 -35.281 -13.797 1 98 195 SER A CA 1
ATOM 1512 C C . SER A 1 195 ? -0.026 -36.438 -14.508 1 98 195 SER A C 1
ATOM 1514 O O . SER A 1 195 ? -0.926 -36.219 -15.32 1 98 195 SER A O 1
ATOM 1516 N N . PRO A 1 196 ? 0.314 -37.688 -14.141 1 97.19 196 PRO A N 1
ATOM 1517 C CA . PRO A 1 196 ? -0.366 -38.844 -14.734 1 97.19 196 PRO A CA 1
ATOM 1518 C C . PRO A 1 196 ? -1.822 -38.969 -14.289 1 97.19 196 PRO A C 1
ATOM 1520 O O . PRO A 1 196 ? -2.592 -39.719 -14.883 1 97.19 196 PRO A O 1
ATOM 1523 N N . LEU A 1 197 ? -2.166 -38.25 -13.297 1 96.06 197 LEU A N 1
ATOM 1524 C CA . LEU A 1 197 ? -3.521 -38.312 -12.766 1 96.06 197 LEU A CA 1
ATOM 1525 C C . LEU A 1 197 ? -4.492 -37.5 -13.617 1 96.06 197 LEU A C 1
ATOM 1527 O O . LEU A 1 197 ? -5.684 -37.812 -13.68 1 96.06 197 LEU A O 1
ATOM 1531 N N . SER A 1 198 ? -3.973 -36.469 -14.281 1 97.38 198 SER A N 1
ATOM 1532 C CA . SER A 1 198 ? -4.828 -35.594 -15.062 1 97.38 198 SER A CA 1
ATOM 1533 C C . SER A 1 198 ? -4.562 -35.75 -16.562 1 97.38 198 SER A C 1
ATOM 1535 O O . SER A 1 198 ? -5.359 -35.281 -17.391 1 97.38 198 SER A O 1
ATOM 1537 N N . ASN A 1 199 ? -3.469 -36.25 -16.938 1 98.5 199 ASN A N 1
ATOM 1538 C CA . ASN A 1 199 ? -3.107 -36.531 -18.328 1 98.5 199 ASN A CA 1
ATOM 1539 C C . ASN A 1 199 ? -3.156 -38 -18.656 1 98.5 199 ASN A C 1
ATOM 1541 O O . ASN A 1 199 ? -2.209 -38.75 -18.359 1 98.5 199 ASN A O 1
ATOM 1545 N N . LYS A 1 200 ? -4.18 -38.375 -19.375 1 98 200 LYS A N 1
ATOM 1546 C CA . LYS A 1 200 ? -4.391 -39.75 -19.734 1 98 200 LYS A CA 1
ATOM 1547 C C . LYS A 1 200 ? -4.211 -39.969 -21.234 1 98 200 LYS A C 1
ATOM 1549 O O . LYS A 1 200 ? -4.668 -40.969 -21.781 1 98 200 LYS A O 1
ATOM 1554 N N . ARG A 1 201 ? -3.59 -39.031 -21.797 1 98.19 201 ARG A N 1
ATOM 1555 C CA . ARG A 1 201 ? -3.355 -39.125 -23.234 1 98.19 201 ARG A CA 1
ATOM 1556 C C . ARG A 1 201 ? -2.463 -40.312 -23.562 1 98.19 201 ARG A C 1
ATOM 1558 O O . ARG A 1 201 ? -1.624 -40.719 -22.75 1 98.19 201 ARG A O 1
ATOM 1565 N N . THR A 1 202 ? -2.629 -40.812 -24.797 1 97.06 202 THR A N 1
ATOM 1566 C CA . THR A 1 202 ? -1.818 -41.938 -25.25 1 97.06 202 THR A CA 1
ATOM 1567 C C . THR A 1 202 ? -0.943 -41.531 -26.438 1 97.06 202 THR A C 1
ATOM 1569 O O . THR A 1 202 ? -0.183 -42.344 -26.969 1 97.06 202 THR A O 1
ATOM 1572 N N . ASP A 1 203 ? -1.026 -40.344 -26.797 1 97.25 203 ASP A N 1
ATOM 1573 C CA . ASP A 1 203 ? -0.231 -39.812 -27.906 1 97.25 203 ASP A CA 1
ATOM 1574 C C . ASP A 1 203 ? 1.09 -39.25 -27.406 1 97.25 203 ASP A C 1
ATOM 1576 O O . ASP A 1 203 ? 1.564 -39.594 -26.328 1 97.25 203 ASP A O 1
ATOM 1580 N N . ALA A 1 204 ? 1.71 -38.312 -28.188 1 97.31 204 ALA A N 1
ATOM 1581 C CA . ALA A 1 204 ? 3.047 -37.781 -27.938 1 97.31 204 ALA A CA 1
ATOM 1582 C C . ALA A 1 204 ? 3.047 -36.844 -26.719 1 97.31 204 ALA A C 1
ATOM 1584 O O . ALA A 1 204 ? 4.105 -36.5 -26.188 1 97.31 204 ALA A O 1
ATOM 1585 N N . TYR A 1 205 ? 1.863 -36.5 -26.266 1 98.38 205 TYR A N 1
ATOM 1586 C CA . TYR A 1 205 ? 1.769 -35.531 -25.188 1 98.38 205 TYR A CA 1
ATOM 1587 C C . TYR A 1 205 ? 1.32 -36.188 -23.891 1 98.38 205 TYR A C 1
ATOM 1589 O O . TYR A 1 205 ? 0.88 -35.5 -22.953 1 98.38 205 TYR A O 1
ATOM 1597 N N . GLY A 1 206 ? 1.399 -37.438 -23.922 1 96.56 206 GLY A N 1
ATOM 1598 C CA . GLY A 1 206 ? 1.106 -38.25 -22.734 1 96.56 206 GLY A CA 1
ATOM 1599 C C . GLY A 1 206 ? 1.766 -39.625 -22.781 1 96.56 206 GLY A C 1
ATOM 1600 O O . GLY A 1 206 ? 2.916 -39.75 -23.203 1 96.56 206 GLY A O 1
ATOM 1601 N N . ALA A 1 207 ? 1.27 -40.656 -22.172 1 92.56 207 ALA A N 1
ATOM 1602 C CA . ALA A 1 207 ? 1.646 -42.062 -22.188 1 92.56 207 ALA A CA 1
ATOM 1603 C C . ALA A 1 207 ? 2.801 -42.312 -21.219 1 92.56 207 ALA A C 1
ATOM 1605 O O . ALA A 1 207 ? 2.807 -43.312 -20.5 1 92.56 207 ALA A O 1
ATOM 1606 N N . ASP A 1 208 ? 3.854 -41.469 -21.234 1 95.94 208 ASP A N 1
ATOM 1607 C CA . ASP A 1 208 ? 4.973 -41.625 -20.312 1 95.94 208 ASP A CA 1
ATOM 1608 C C . ASP A 1 208 ? 5.449 -40.25 -19.828 1 95.94 208 ASP A C 1
ATOM 1610 O O . ASP A 1 208 ? 4.844 -39.219 -20.141 1 95.94 208 ASP A O 1
ATOM 1614 N N . ARG A 1 209 ? 6.43 -40.219 -18.984 1 96.62 209 ARG A N 1
ATOM 1615 C CA . ARG A 1 209 ? 6.91 -38.969 -18.375 1 96.62 209 ARG A CA 1
ATOM 1616 C C . ARG A 1 209 ? 7.375 -37.969 -19.438 1 96.62 209 ARG A C 1
ATOM 1618 O O . ARG A 1 209 ? 7.074 -36.781 -19.359 1 96.62 209 ARG A O 1
ATOM 1625 N N . ALA A 1 210 ? 8.125 -38.469 -20.406 1 97.56 210 ALA A N 1
ATOM 1626 C CA . ALA A 1 210 ? 8.609 -37.625 -21.469 1 97.56 210 ALA A CA 1
ATOM 1627 C C . ALA A 1 210 ? 7.449 -36.969 -22.234 1 97.56 210 ALA A C 1
ATOM 1629 O O . ALA A 1 210 ? 7.5 -35.812 -22.594 1 97.56 210 ALA A O 1
ATOM 1630 N N . GLY A 1 211 ? 6.453 -37.844 -22.547 1 98.12 211 GLY A N 1
ATOM 1631 C CA . GLY A 1 211 ? 5.273 -37.312 -23.219 1 98.12 211 GLY A CA 1
ATOM 1632 C C . GLY A 1 211 ? 4.52 -36.281 -22.406 1 98.12 211 GLY A C 1
ATOM 1633 O O . GLY A 1 211 ? 4.035 -35.281 -22.953 1 98.12 211 GLY A O 1
ATOM 1634 N N . ARG A 1 212 ? 4.422 -36.469 -21.125 1 98.62 212 ARG A N 1
ATOM 1635 C CA . ARG A 1 212 ? 3.699 -35.562 -20.25 1 98.62 212 ARG A CA 1
ATOM 1636 C C . ARG A 1 212 ? 4.445 -34.25 -20.094 1 98.62 212 ARG A C 1
ATOM 1638 O O . ARG A 1 212 ? 3.828 -33.188 -19.906 1 98.62 212 ARG A O 1
ATOM 1645 N N . MET A 1 213 ? 5.75 -34.281 -20.219 1 98.69 213 MET A N 1
ATOM 1646 C CA . MET A 1 213 ? 6.562 -33.062 -20.094 1 98.69 213 MET A CA 1
ATOM 1647 C C . MET A 1 213 ? 6.598 -32.281 -21.406 1 98.69 213 MET A C 1
ATOM 1649 O O . MET A 1 213 ? 6.984 -31.125 -21.422 1 98.69 213 MET A O 1
ATOM 1653 N N . ARG A 1 214 ? 6.223 -32.906 -22.5 1 98.69 214 ARG A N 1
ATOM 1654 C CA . ARG A 1 214 ? 6.504 -32.375 -23.828 1 98.69 214 ARG A CA 1
ATOM 1655 C C . ARG A 1 214 ? 5.887 -30.984 -24.016 1 98.69 214 ARG A C 1
ATOM 1657 O O . ARG A 1 214 ? 6.582 -30.031 -24.344 1 98.69 214 ARG A O 1
ATOM 1664 N N . PHE A 1 215 ? 4.586 -30.859 -23.797 1 98.81 215 PHE A N 1
ATOM 1665 C CA . PHE A 1 215 ? 3.924 -29.594 -24.078 1 98.81 215 PHE A CA 1
ATOM 1666 C C . PHE A 1 215 ? 4.426 -28.5 -23.125 1 98.81 215 PHE A C 1
ATOM 1668 O O . PHE A 1 215 ? 4.738 -27.391 -23.562 1 98.81 215 PHE A O 1
ATOM 1675 N N . PRO A 1 216 ? 4.508 -28.75 -21.797 1 98.94 216 PRO A N 1
ATOM 1676 C CA . PRO A 1 216 ? 5.098 -27.75 -20.922 1 98.94 216 PRO A CA 1
ATOM 1677 C C . PRO A 1 216 ? 6.48 -27.297 -21.375 1 98.94 216 PRO A C 1
ATOM 1679 O O . PRO A 1 216 ? 6.785 -26.094 -21.328 1 98.94 216 PRO A O 1
ATOM 1682 N N . LEU A 1 217 ? 7.289 -28.219 -21.797 1 98.94 217 LEU A N 1
ATOM 1683 C CA . LEU A 1 217 ? 8.633 -27.875 -22.25 1 98.94 217 LEU A CA 1
ATOM 1684 C C . LEU A 1 217 ? 8.57 -27.062 -23.547 1 98.94 217 LEU A C 1
ATOM 1686 O O . LEU A 1 217 ? 9.375 -26.141 -23.75 1 98.94 217 LEU A O 1
ATOM 1690 N N . GLU A 1 218 ? 7.609 -27.406 -24.469 1 98.94 218 GLU A N 1
ATOM 1691 C CA . GLU A 1 218 ? 7.402 -26.609 -25.672 1 98.94 218 GLU A CA 1
ATOM 1692 C C . GLU A 1 218 ? 7.004 -25.188 -25.312 1 98.94 218 GLU A C 1
ATOM 1694 O O . GLU A 1 218 ? 7.453 -24.234 -25.969 1 98.94 218 GLU A O 1
ATOM 1699 N N . VAL A 1 219 ? 6.188 -25.016 -24.297 1 98.94 219 VAL A N 1
ATOM 1700 C CA . VAL A 1 219 ? 5.785 -23.688 -23.828 1 98.94 219 VAL A CA 1
ATOM 1701 C C . VAL A 1 219 ? 7 -22.938 -23.297 1 98.94 219 VAL A C 1
ATOM 1703 O O . VAL A 1 219 ? 7.211 -21.766 -23.641 1 98.94 219 VAL A O 1
ATOM 1706 N N . ILE A 1 220 ? 7.805 -23.578 -22.5 1 98.94 220 ILE A N 1
ATOM 1707 C CA . ILE A 1 220 ? 8.992 -22.953 -21.922 1 98.94 220 ILE A CA 1
ATOM 1708 C C . ILE A 1 220 ? 9.938 -22.516 -23.031 1 98.94 220 ILE A C 1
ATOM 1710 O O . ILE A 1 220 ? 10.445 -21.391 -23 1 98.94 220 ILE A O 1
ATOM 1714 N N . GLU A 1 221 ? 10.109 -23.344 -24.047 1 98.81 221 GLU A N 1
ATOM 1715 C CA . GLU A 1 221 ? 10.953 -23 -25.188 1 98.81 221 GLU A CA 1
ATOM 1716 C C . GLU A 1 221 ? 10.391 -21.812 -25.938 1 98.81 221 GLU A C 1
ATOM 1718 O O . GLU A 1 221 ? 11.148 -20.922 -26.359 1 98.81 221 GLU A O 1
ATOM 1723 N N . THR A 1 222 ? 9.109 -21.859 -26.125 1 98.94 222 THR A N 1
ATOM 1724 C CA . THR A 1 222 ? 8.438 -20.797 -26.844 1 98.94 222 THR A CA 1
ATOM 1725 C C . THR A 1 222 ? 8.594 -19.469 -26.094 1 98.94 222 THR A C 1
ATOM 1727 O O . THR A 1 222 ? 8.898 -18.438 -26.703 1 98.94 222 THR A O 1
ATOM 1730 N N . VAL A 1 223 ? 8.375 -19.484 -24.781 1 98.94 223 VAL A N 1
ATOM 1731 C CA . VAL A 1 223 ? 8.492 -18.281 -23.953 1 98.94 223 VAL A CA 1
ATOM 1732 C C . VAL A 1 223 ? 9.938 -17.797 -23.938 1 98.94 223 VAL A C 1
ATOM 1734 O O . VAL A 1 223 ? 10.195 -16.609 -24.109 1 98.94 223 VAL A O 1
ATOM 1737 N N . ARG A 1 224 ? 10.859 -18.672 -23.766 1 98.88 224 ARG A N 1
ATOM 1738 C CA . ARG A 1 224 ? 12.273 -18.297 -23.75 1 98.88 224 ARG A CA 1
ATOM 1739 C C . ARG A 1 224 ? 12.672 -17.625 -25.047 1 98.88 224 ARG A C 1
ATOM 1741 O O . ARG A 1 224 ? 13.406 -16.625 -25.047 1 98.88 224 ARG A O 1
ATOM 1748 N N . ALA A 1 225 ? 12.211 -18.172 -26.156 1 98.81 225 ALA A N 1
ATOM 1749 C CA . ALA A 1 225 ? 12.555 -17.641 -27.469 1 98.81 225 ALA A CA 1
ATOM 1750 C C . ALA A 1 225 ? 12.016 -16.219 -27.641 1 98.81 225 ALA A C 1
ATOM 1752 O O . ALA A 1 225 ? 12.633 -15.391 -28.312 1 98.81 225 ALA A O 1
ATOM 1753 N N . ALA A 1 226 ? 10.891 -15.945 -27.031 1 98.88 226 ALA A N 1
ATOM 1754 C CA . ALA A 1 226 ? 10.25 -14.648 -27.172 1 98.88 226 ALA A CA 1
ATOM 1755 C C . ALA A 1 226 ? 10.742 -13.672 -26.109 1 98.88 226 ALA A C 1
ATOM 1757 O O . ALA A 1 226 ? 10.711 -12.453 -26.297 1 98.88 226 ALA A O 1
ATOM 1758 N N . TRP A 1 227 ? 11.172 -14.156 -24.969 1 98.88 227 TRP A N 1
ATOM 1759 C CA . TRP A 1 227 ? 11.641 -13.375 -23.828 1 98.88 227 TRP A CA 1
ATOM 1760 C C . TRP A 1 227 ? 13.094 -12.961 -24.016 1 98.88 227 TRP A C 1
ATOM 1762 O O . TRP A 1 227 ? 13.914 -13.742 -24.484 1 98.88 227 TRP A O 1
ATOM 1772 N N . PRO A 1 228 ? 13.508 -11.695 -23.703 1 98.81 228 PRO A N 1
ATOM 1773 C CA . PRO A 1 228 ? 14.898 -11.273 -23.891 1 98.81 228 PRO A CA 1
ATOM 1774 C C . PRO A 1 228 ? 15.898 -12.188 -23.188 1 98.81 228 PRO A C 1
ATOM 1776 O O . PRO A 1 228 ? 15.719 -12.523 -22.016 1 98.81 228 PRO A O 1
ATOM 1779 N N . ASP A 1 229 ? 16.969 -12.547 -23.859 1 98.06 229 ASP A N 1
ATOM 1780 C CA . ASP A 1 229 ? 17.969 -13.469 -23.344 1 98.06 229 ASP A CA 1
ATOM 1781 C C . ASP A 1 229 ? 18.625 -12.922 -22.078 1 98.06 229 ASP A C 1
ATOM 1783 O O . ASP A 1 229 ? 19.141 -13.695 -21.266 1 98.06 229 ASP A O 1
ATOM 1787 N N . THR A 1 230 ? 18.578 -11.633 -21.906 1 98.44 230 THR A N 1
ATOM 1788 C CA . THR A 1 230 ? 19.266 -10.984 -20.797 1 98.44 230 THR A CA 1
ATOM 1789 C C . THR A 1 230 ? 18.406 -11.016 -19.547 1 98.44 230 THR A C 1
ATOM 1791 O O . THR A 1 230 ? 18.875 -10.688 -18.453 1 98.44 230 THR A O 1
ATOM 1794 N N . LEU A 1 231 ? 17.141 -11.453 -19.688 1 98.88 231 LEU A N 1
ATOM 1795 C CA . LEU A 1 231 ? 16.234 -11.422 -18.547 1 98.88 231 LEU A CA 1
ATOM 1796 C C . LEU A 1 231 ? 15.891 -12.836 -18.094 1 98.88 231 LEU A C 1
ATOM 1798 O O . LEU A 1 231 ? 15.766 -13.75 -18.906 1 98.88 231 LEU A O 1
ATOM 1802 N N . PRO A 1 232 ? 15.734 -13.016 -16.828 1 98.88 232 PRO A N 1
ATOM 1803 C CA . PRO A 1 232 ? 15.516 -14.359 -16.281 1 98.88 232 PRO A CA 1
ATOM 1804 C C . PRO A 1 232 ? 14.109 -14.891 -16.578 1 98.88 232 PRO A C 1
ATOM 1806 O O . PRO A 1 232 ? 13.148 -14.125 -16.578 1 98.88 232 PRO A O 1
ATOM 1809 N N . LEU A 1 233 ? 14.055 -16.172 -16.75 1 98.94 233 LEU A N 1
ATOM 1810 C CA . LEU A 1 233 ? 12.828 -16.953 -16.891 1 98.94 233 LEU A CA 1
ATOM 1811 C C . LEU A 1 233 ? 12.68 -17.938 -15.742 1 98.94 233 LEU A C 1
ATOM 1813 O O . LEU A 1 233 ? 13.57 -18.766 -15.508 1 98.94 233 LEU A O 1
ATOM 1817 N N . ALA A 1 234 ? 11.625 -17.797 -15.008 1 98.94 234 ALA A N 1
ATOM 1818 C CA . ALA A 1 234 ? 11.312 -18.688 -13.898 1 98.94 234 ALA A CA 1
ATOM 1819 C C . ALA A 1 234 ? 10.234 -19.688 -14.289 1 98.94 234 ALA A C 1
ATOM 1821 O O . ALA A 1 234 ? 9.422 -19.422 -15.172 1 98.94 234 ALA A O 1
ATOM 1822 N N . ILE A 1 235 ? 10.25 -20.875 -13.656 1 98.94 235 ILE A N 1
ATOM 1823 C CA . ILE A 1 235 ? 9.211 -21.891 -13.805 1 98.94 235 ILE A CA 1
ATOM 1824 C C . ILE A 1 235 ? 8.68 -22.281 -12.43 1 98.94 235 ILE A C 1
ATOM 1826 O O . ILE A 1 235 ? 9.438 -22.688 -11.555 1 98.94 235 ILE A O 1
ATOM 1830 N N . ARG A 1 236 ? 7.438 -22.094 -12.281 1 98.88 236 ARG A N 1
ATOM 1831 C CA . ARG A 1 236 ? 6.836 -22.562 -11.039 1 98.88 236 ARG A CA 1
ATOM 1832 C C . ARG A 1 236 ? 6.32 -23.984 -11.172 1 98.88 236 ARG A C 1
ATOM 1834 O O . ARG A 1 236 ? 5.621 -24.312 -12.133 1 98.88 236 ARG A O 1
ATOM 1841 N N . VAL A 1 237 ? 6.613 -24.828 -10.172 1 98.69 237 VAL A N 1
ATOM 1842 C CA . VAL A 1 237 ? 6.203 -26.234 -10.273 1 98.69 237 VAL A CA 1
ATOM 1843 C C . VAL A 1 237 ? 5.488 -26.641 -8.984 1 98.69 237 VAL A C 1
ATOM 1845 O O . VAL A 1 237 ? 5.691 -26.047 -7.93 1 98.69 237 VAL A O 1
ATOM 1848 N N . SER A 1 238 ? 4.57 -27.594 -9.109 1 97.69 238 SER A N 1
ATOM 1849 C CA . SER A 1 238 ? 4.242 -28.453 -7.973 1 97.69 238 SER A CA 1
ATOM 1850 C C . SER A 1 238 ? 5.246 -29.594 -7.828 1 97.69 238 SER A C 1
ATOM 1852 O O . SER A 1 238 ? 5.164 -30.594 -8.547 1 97.69 238 SER A O 1
ATOM 1854 N N . SER A 1 239 ? 6.09 -29.391 -6.867 1 97.94 239 SER A N 1
ATOM 1855 C CA . SER A 1 239 ? 7.191 -30.344 -6.703 1 97.94 239 SER A CA 1
ATOM 1856 C C . SER A 1 239 ? 6.676 -31.75 -6.453 1 97.94 239 SER A C 1
ATOM 1858 O O . SER A 1 239 ? 7.332 -32.719 -6.816 1 97.94 239 SER A O 1
ATOM 1860 N N . VAL A 1 240 ? 5.594 -31.844 -5.777 1 96.38 240 VAL A N 1
ATOM 1861 C CA . VAL A 1 240 ? 4.867 -33.094 -5.57 1 96.38 240 VAL A CA 1
ATOM 1862 C C . VAL A 1 240 ? 3.365 -32.844 -5.641 1 96.38 240 VAL A C 1
ATOM 1864 O O . VAL A 1 240 ? 2.895 -31.75 -5.281 1 96.38 240 VAL A O 1
ATOM 1867 N N . ASP A 1 241 ? 2.656 -33.844 -6.129 1 94.81 241 ASP A N 1
ATOM 1868 C CA . ASP A 1 241 ? 1.201 -33.75 -6.113 1 94.81 241 ASP A CA 1
ATOM 1869 C C . ASP A 1 241 ? 0.646 -34 -4.711 1 94.81 241 ASP A C 1
ATOM 1871 O O . ASP A 1 241 ? -0.414 -33.469 -4.355 1 94.81 241 ASP A O 1
ATOM 1875 N N . GLY A 1 242 ? 1.392 -34.844 -3.982 1 91.19 242 GLY A N 1
ATOM 1876 C CA . GLY A 1 242 ? 0.935 -35.188 -2.646 1 91.19 242 GLY A CA 1
ATOM 1877 C C . GLY A 1 242 ? -0.172 -36.219 -2.648 1 91.19 242 GLY A C 1
ATOM 1878 O O . GLY A 1 242 ? -0.941 -36.312 -1.689 1 91.19 242 GLY A O 1
ATOM 1879 N N . VAL A 1 243 ? -0.402 -36.875 -3.752 1 90.31 243 VAL A N 1
ATOM 1880 C CA . VAL A 1 243 ? -1.407 -37.906 -3.895 1 90.31 243 VAL A CA 1
ATOM 1881 C C . VAL A 1 243 ? -0.798 -39.125 -4.602 1 90.31 243 VAL A C 1
ATOM 1883 O O . VAL A 1 243 ? 0.087 -38.969 -5.449 1 90.31 243 VAL A O 1
ATOM 1886 N N . ASP A 1 244 ? -1.361 -40.281 -4.242 1 91 244 ASP A N 1
ATOM 1887 C CA . ASP A 1 244 ? -0.849 -41.5 -4.824 1 91 244 ASP A CA 1
ATOM 1888 C C . ASP A 1 244 ? -1.019 -41.5 -6.344 1 91 244 ASP A C 1
ATOM 1890 O O . ASP A 1 244 ? -2.084 -41.156 -6.855 1 91 244 ASP A O 1
ATOM 1894 N N . GLY A 1 245 ? 0.098 -41.844 -6.961 1 93.31 245 GLY A N 1
ATOM 1895 C CA . GLY A 1 245 ? 0.051 -41.969 -8.414 1 93.31 245 GLY A CA 1
ATOM 1896 C C . GLY A 1 245 ? 0.395 -40.688 -9.125 1 93.31 245 GLY A C 1
ATOM 1897 O O . GLY A 1 245 ? 0.476 -40.625 -10.352 1 93.31 245 GLY A O 1
ATOM 1898 N N . GLY A 1 246 ? 0.558 -39.625 -8.328 1 94.44 246 GLY A N 1
ATOM 1899 C CA . GLY A 1 246 ? 0.9 -38.344 -8.922 1 94.44 246 GLY A CA 1
ATOM 1900 C C . GLY A 1 246 ? 2.395 -38.156 -9.07 1 94.44 246 GLY A C 1
ATOM 1901 O O . GLY A 1 246 ? 3.174 -39.094 -8.961 1 94.44 246 GLY A O 1
ATOM 1902 N N . ILE A 1 247 ? 2.736 -36.906 -9.359 1 95.25 247 ILE A N 1
ATOM 1903 C CA . ILE A 1 247 ? 4.133 -36.5 -9.523 1 95.25 247 ILE A CA 1
ATOM 1904 C C . ILE A 1 247 ? 4.855 -36.594 -8.18 1 95.25 247 ILE A C 1
ATOM 1906 O O . ILE A 1 247 ? 4.309 -36.219 -7.145 1 95.25 247 ILE A O 1
ATOM 1910 N N . GLU A 1 248 ? 6.008 -37.156 -8.242 1 96.12 248 GLU A N 1
ATOM 1911 C CA . GLU A 1 248 ? 6.914 -37.188 -7.098 1 96.12 248 GLU A CA 1
ATOM 1912 C C . GLU A 1 248 ? 8.102 -36.25 -7.309 1 96.12 248 GLU A C 1
ATOM 1914 O O . GLU A 1 248 ? 8.297 -35.719 -8.406 1 96.12 248 GLU A O 1
ATOM 1919 N N . LEU A 1 249 ? 8.852 -36.031 -6.266 1 97.81 249 LEU A N 1
ATOM 1920 C CA . LEU A 1 249 ? 9.953 -35.094 -6.301 1 97.81 249 LEU A CA 1
ATOM 1921 C C . LEU A 1 249 ? 10.953 -35.438 -7.398 1 97.81 249 LEU A C 1
ATOM 1923 O O . LEU A 1 249 ? 11.484 -34.562 -8.07 1 97.81 249 LEU A O 1
ATOM 1927 N N . ALA A 1 250 ? 11.188 -36.719 -7.594 1 97.75 250 ALA A N 1
ATOM 1928 C CA . ALA A 1 250 ? 12.125 -37.156 -8.625 1 97.75 250 ALA A CA 1
ATOM 1929 C C . ALA A 1 250 ? 11.656 -36.75 -10.008 1 97.75 250 ALA A C 1
ATOM 1931 O O . ALA A 1 250 ? 12.484 -36.406 -10.867 1 97.75 250 ALA A O 1
ATOM 1932 N N . ASP A 1 251 ? 10.406 -36.781 -10.219 1 97.75 251 ASP A N 1
ATOM 1933 C CA . ASP A 1 251 ? 9.844 -36.344 -11.484 1 97.75 251 ASP A CA 1
ATOM 1934 C C . ASP A 1 251 ? 10.102 -34.844 -11.695 1 97.75 251 ASP A C 1
ATOM 1936 O O . ASP A 1 251 ? 10.445 -34.406 -12.797 1 97.75 251 ASP A O 1
ATOM 1940 N N . SER A 1 252 ? 9.938 -34.094 -10.625 1 98.5 252 SER A N 1
ATOM 1941 C CA . SER A 1 252 ? 10.117 -32.625 -10.711 1 98.5 252 SER A CA 1
ATOM 1942 C C . SER A 1 252 ? 11.578 -32.281 -10.922 1 98.5 252 SER A C 1
ATOM 1944 O O . SER A 1 252 ? 11.883 -31.281 -11.586 1 98.5 252 SER A O 1
ATOM 1946 N N . VAL A 1 253 ? 12.492 -33.031 -10.367 1 98.81 253 VAL A N 1
ATOM 1947 C CA . VAL A 1 253 ? 13.914 -32.844 -10.609 1 98.81 253 VAL A CA 1
ATOM 1948 C C . VAL A 1 253 ? 14.227 -33.031 -12.086 1 98.81 253 VAL A C 1
ATOM 1950 O O . VAL A 1 253 ? 14.945 -32.219 -12.688 1 98.81 253 VAL A O 1
ATOM 1953 N N . VAL A 1 254 ? 13.664 -34.125 -12.68 1 98.81 254 VAL A N 1
ATOM 1954 C CA . VAL A 1 254 ? 13.859 -34.375 -14.102 1 98.81 254 VAL A CA 1
ATOM 1955 C C . VAL A 1 254 ? 13.297 -33.219 -14.922 1 98.81 254 VAL A C 1
ATOM 1957 O O . VAL A 1 254 ? 13.953 -32.719 -15.852 1 98.81 254 VAL A O 1
ATOM 1960 N N . PHE A 1 255 ? 12.109 -32.781 -14.617 1 98.88 255 PHE A N 1
ATOM 1961 C CA . PHE A 1 255 ? 11.477 -31.672 -15.328 1 98.88 255 PHE A CA 1
ATOM 1962 C C . PHE A 1 255 ? 12.312 -30.406 -15.211 1 98.88 255 PHE A C 1
ATOM 1964 O O . PHE A 1 255 ? 12.484 -29.688 -16.188 1 98.88 255 PHE A O 1
ATOM 1971 N N . ALA A 1 256 ? 12.82 -30.125 -14 1 98.94 256 ALA A N 1
ATOM 1972 C CA . ALA A 1 256 ? 13.648 -28.938 -13.766 1 98.94 256 ALA A CA 1
ATOM 1973 C C . ALA A 1 256 ? 14.906 -28.984 -14.633 1 98.94 256 ALA A C 1
ATOM 1975 O O . ALA A 1 256 ? 15.312 -27.953 -15.188 1 98.94 256 ALA A O 1
ATOM 1976 N N . ARG A 1 257 ? 15.531 -30.172 -14.734 1 98.88 257 ARG A N 1
ATOM 1977 C CA . ARG A 1 257 ? 16.719 -30.328 -15.578 1 98.88 257 ARG A CA 1
ATOM 1978 C C . ARG A 1 257 ? 16.375 -30.047 -17.031 1 98.88 257 ARG A C 1
ATOM 1980 O O . ARG A 1 257 ? 17.141 -29.359 -17.719 1 98.88 257 ARG A O 1
ATOM 1987 N N . GLU A 1 258 ? 15.258 -30.609 -17.484 1 98.88 258 GLU A N 1
ATOM 1988 C CA . GLU A 1 258 ? 14.836 -30.391 -18.859 1 98.88 258 GLU A CA 1
ATOM 1989 C C . GLU A 1 258 ? 14.508 -28.922 -19.109 1 98.88 258 GLU A C 1
ATOM 1991 O O . GLU A 1 258 ? 14.836 -28.375 -20.172 1 98.88 258 GLU A O 1
ATOM 1996 N N . ALA A 1 259 ? 13.797 -28.312 -18.141 1 98.94 259 ALA A N 1
ATOM 1997 C CA . ALA A 1 259 ? 13.477 -26.891 -18.25 1 98.94 259 ALA A CA 1
ATOM 1998 C C . ALA A 1 259 ? 14.75 -26.047 -18.312 1 98.94 259 ALA A C 1
ATOM 2000 O O . ALA A 1 259 ? 14.844 -25.109 -19.109 1 98.94 259 ALA A O 1
ATOM 2001 N N . LYS A 1 260 ? 15.711 -26.328 -17.438 1 98.88 260 LYS A N 1
ATOM 2002 C CA . LYS A 1 260 ? 17 -25.656 -17.438 1 98.88 260 LYS A CA 1
ATOM 2003 C C . LYS A 1 260 ? 17.656 -25.734 -18.812 1 98.88 260 LYS A C 1
ATOM 2005 O O . LYS A 1 260 ? 18.141 -24.734 -19.328 1 98.88 260 LYS A O 1
ATOM 2010 N N . ALA A 1 261 ? 17.641 -26.906 -19.375 1 98.69 261 ALA A N 1
ATOM 2011 C CA . ALA A 1 261 ? 18.234 -27.141 -20.688 1 98.69 261 ALA A CA 1
ATOM 2012 C C . ALA A 1 261 ? 17.547 -26.297 -21.75 1 98.69 261 ALA A C 1
ATOM 2014 O O . ALA A 1 261 ? 18.141 -26.016 -22.797 1 98.69 261 ALA A O 1
ATOM 2015 N N . ARG A 1 262 ? 16.359 -25.906 -21.5 1 98.56 262 ARG A N 1
ATOM 2016 C CA . ARG A 1 262 ? 15.578 -25.156 -22.484 1 98.56 262 ARG A CA 1
ATOM 2017 C C . ARG A 1 262 ? 15.508 -23.672 -22.109 1 98.56 262 ARG A C 1
ATOM 2019 O O . ARG A 1 262 ? 14.727 -22.922 -22.703 1 98.56 262 ARG A O 1
ATOM 2026 N N . GLY A 1 263 ? 16.219 -23.25 -21.062 1 98.38 263 GLY A N 1
ATOM 2027 C CA . GLY A 1 263 ? 16.438 -21.828 -20.875 1 98.38 263 GLY A CA 1
ATOM 2028 C C . GLY A 1 263 ? 15.844 -21.297 -19.578 1 98.38 263 GLY A C 1
ATOM 2029 O O . GLY A 1 263 ? 15.883 -20.094 -19.297 1 98.38 263 GLY A O 1
ATOM 2030 N N . ALA A 1 264 ? 15.273 -22.156 -18.734 1 98.88 264 ALA A N 1
ATOM 2031 C CA . ALA A 1 264 ? 14.828 -21.719 -17.406 1 98.88 264 ALA A CA 1
ATOM 2032 C C . ALA A 1 264 ? 16.016 -21.328 -16.531 1 98.88 264 ALA A C 1
ATOM 2034 O O . ALA A 1 264 ? 17.062 -21.984 -16.562 1 98.88 264 ALA A O 1
ATOM 2035 N N . ASP A 1 265 ? 15.875 -20.25 -15.742 1 98.94 265 ASP A N 1
ATOM 2036 C CA . ASP A 1 265 ? 17 -19.766 -14.938 1 98.94 265 ASP A CA 1
ATOM 2037 C C . ASP A 1 265 ? 16.797 -20.078 -13.461 1 98.94 265 ASP A C 1
ATOM 2039 O O . ASP A 1 265 ? 17.766 -20.125 -12.695 1 98.94 265 ASP A O 1
ATOM 2043 N N . ILE A 1 266 ? 15.547 -20.297 -13.07 1 98.94 266 ILE A N 1
ATOM 2044 C CA . ILE A 1 266 ? 15.25 -20.5 -11.656 1 98.94 266 ILE A CA 1
ATOM 2045 C C . ILE A 1 266 ? 13.914 -21.25 -11.516 1 98.94 266 ILE A C 1
ATOM 2047 O O . ILE A 1 266 ? 13.008 -21.047 -12.328 1 98.94 266 ILE A O 1
ATOM 2051 N N . ILE A 1 267 ? 13.805 -22.156 -10.539 1 98.94 267 ILE A N 1
ATOM 2052 C CA . ILE A 1 267 ? 12.586 -22.938 -10.312 1 98.94 267 ILE A CA 1
ATOM 2053 C C . ILE A 1 267 ? 11.922 -22.484 -9.016 1 98.94 267 ILE A C 1
ATOM 2055 O O . ILE A 1 267 ? 12.57 -22.406 -7.969 1 98.94 267 ILE A O 1
ATOM 2059 N N . ASP A 1 268 ? 10.719 -22.031 -9.102 1 98.94 268 ASP A N 1
ATOM 2060 C CA . ASP A 1 268 ? 9.883 -21.703 -7.953 1 98.94 268 ASP A CA 1
ATOM 2061 C C . ASP A 1 268 ? 9.156 -22.938 -7.434 1 98.94 268 ASP A C 1
ATOM 2063 O O . ASP A 1 268 ? 8.227 -23.438 -8.07 1 98.94 268 ASP A O 1
ATOM 2067 N N . CYS A 1 269 ? 9.461 -23.438 -6.223 1 98.81 269 CYS A N 1
ATOM 2068 C CA . CYS A 1 269 ? 9.148 -24.797 -5.797 1 98.81 269 CYS A CA 1
ATOM 2069 C C . CYS A 1 269 ? 7.969 -24.812 -4.836 1 98.81 269 CYS A C 1
ATOM 2071 O O . CYS A 1 269 ? 8.156 -24.75 -3.617 1 98.81 269 CYS A O 1
ATOM 2073 N N . SER A 1 270 ? 6.816 -24.953 -5.387 1 97.31 270 SER A N 1
ATOM 2074 C CA . SER A 1 270 ? 5.598 -25.156 -4.613 1 97.31 270 SER A CA 1
ATOM 2075 C C . SER A 1 270 ? 5.211 -26.625 -4.582 1 97.31 270 SER A C 1
ATOM 2077 O O . SER A 1 270 ? 6.066 -27.5 -4.719 1 97.31 270 SER A O 1
ATOM 2079 N N . SER A 1 271 ? 3.918 -26.938 -4.184 1 95.12 271 SER A N 1
ATOM 2080 C CA . SER A 1 271 ? 3.426 -28.312 -4.164 1 95.12 271 SER A CA 1
ATOM 2081 C C . SER A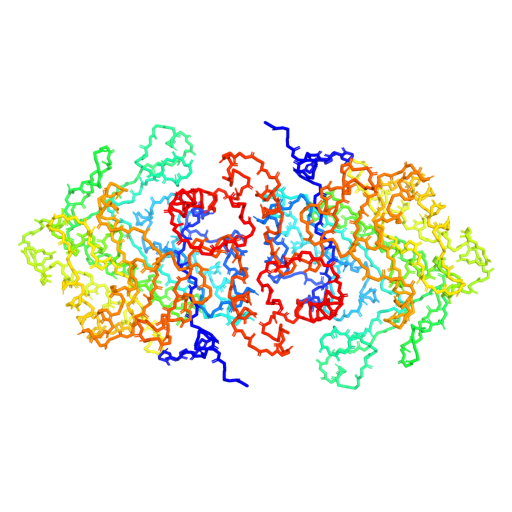 1 271 ? 1.904 -28.359 -4.254 1 95.12 271 SER A C 1
ATOM 2083 O O . SER A 1 271 ? 1.233 -27.359 -3.994 1 95.12 271 SER A O 1
ATOM 2085 N N . GLY A 1 272 ? 1.442 -29.484 -4.688 1 91.75 272 GLY A N 1
ATOM 2086 C CA . GLY A 1 272 ? 0.029 -29.812 -4.602 1 91.75 272 GLY A CA 1
ATOM 2087 C C . GLY A 1 272 ? -0.825 -29.047 -5.598 1 91.75 272 GLY A C 1
ATOM 2088 O O . GLY A 1 272 ? -0.368 -28.734 -6.695 1 91.75 272 GLY A O 1
ATOM 2089 N N . GLY A 1 273 ? -2.16 -29 -5.348 1 89.06 273 GLY A N 1
ATOM 2090 C CA . GLY A 1 273 ? -3.133 -28.203 -6.078 1 89.06 273 GLY A CA 1
ATOM 2091 C C . GLY A 1 273 ? -3.836 -28.984 -7.176 1 89.06 273 GLY A C 1
ATOM 2092 O O . GLY A 1 273 ? -4.762 -28.469 -7.809 1 89.06 273 GLY A O 1
ATOM 2093 N N . LEU A 1 274 ? -3.443 -30.266 -7.367 1 89.25 274 LEU A N 1
ATOM 2094 C CA . LEU A 1 274 ? -3.949 -31.047 -8.492 1 89.25 274 LEU A CA 1
ATOM 2095 C C . LEU A 1 274 ? -5.402 -31.453 -8.266 1 89.25 274 LEU A C 1
ATOM 2097 O O . LEU A 1 274 ? -6.219 -31.406 -9.188 1 89.25 274 LEU A O 1
ATOM 2101 N N . LEU A 1 275 ? -5.703 -32.031 -7.129 1 80.19 275 LEU A N 1
ATOM 2102 C CA . LEU A 1 275 ? -7.047 -32.531 -6.871 1 80.19 275 LEU A CA 1
ATOM 2103 C C . LEU A 1 275 ? -7.754 -31.703 -5.809 1 80.19 275 LEU A C 1
ATOM 2105 O O . LEU A 1 275 ? -8.492 -32.25 -4.98 1 80.19 275 LEU A O 1
ATOM 2109 N N . GLY A 1 276 ? -7.703 -30.484 -5.824 1 66.44 276 GLY A N 1
ATOM 2110 C CA . GLY A 1 276 ? -8.406 -29.578 -4.922 1 66.44 276 GLY A CA 1
ATOM 2111 C C . GLY A 1 276 ? -7.848 -29.594 -3.512 1 66.44 276 GLY A C 1
ATOM 2112 O O . GLY A 1 276 ? -6.762 -30.125 -3.273 1 66.44 276 GLY A O 1
ATOM 2113 N N . SER A 1 277 ? -8.625 -28.844 -2.584 1 55.94 277 SER A N 1
ATOM 2114 C CA . SER A 1 277 ? -8.172 -28.656 -1.21 1 55.94 277 SER A CA 1
ATOM 2115 C C . SER A 1 277 ? -8.055 -29.984 -0.47 1 55.94 277 SER A C 1
ATOM 2117 O O . SER A 1 277 ? -7.406 -30.062 0.575 1 55.94 277 SER A O 1
ATOM 2119 N N . ALA A 1 278 ? -8.82 -31.031 -0.94 1 46.06 278 ALA A N 1
ATOM 2120 C CA . ALA A 1 278 ? -8.867 -32.312 -0.235 1 46.06 278 ALA A CA 1
ATOM 2121 C C . ALA A 1 278 ? -7.508 -33 -0.281 1 46.06 278 ALA A C 1
ATOM 2123 O O . ALA A 1 278 ? -7.176 -33.812 0.608 1 46.06 278 ALA A O 1
ATOM 2124 N N . THR A 1 279 ? -6.73 -32.781 -1.304 1 47.38 279 THR A N 1
ATOM 2125 C CA . THR A 1 279 ? -5.52 -33.562 -1.527 1 47.38 279 THR A CA 1
ATOM 2126 C C . THR A 1 279 ? -4.336 -32.938 -0.773 1 47.38 279 THR A C 1
ATOM 2128 O O . THR A 1 279 ? -3.273 -33.562 -0.681 1 47.38 279 THR A O 1
ATOM 2131 N N . ALA A 1 280 ? -4.449 -31.688 -0.237 1 53.91 280 ALA A N 1
ATOM 2132 C CA . ALA A 1 280 ? -3.445 -30.969 0.546 1 53.91 280 ALA A CA 1
ATOM 2133 C C . ALA A 1 280 ? -3.072 -31.75 1.804 1 53.91 280 ALA A C 1
ATOM 2135 O O . ALA A 1 280 ? -2.062 -31.453 2.449 1 53.91 280 ALA A O 1
ATOM 2136 N N . ASN A 1 281 ? -3.85 -32.844 1.974 1 53.06 281 ASN A N 1
ATOM 2137 C CA . ASN A 1 281 ? -3.738 -33.5 3.271 1 53.06 281 ASN A CA 1
ATOM 2138 C C . ASN A 1 281 ? -2.438 -34.281 3.393 1 53.06 281 ASN A C 1
ATOM 2140 O O . ASN A 1 281 ? -2.012 -34.625 4.496 1 53.06 281 ASN A O 1
ATOM 2144 N N . ARG A 1 282 ? -1.737 -34.469 2.254 1 63.41 282 ARG A N 1
ATOM 2145 C CA . ARG A 1 282 ? -0.597 -35.344 2.445 1 63.41 282 ARG A CA 1
ATOM 2146 C C . ARG A 1 282 ? 0.705 -34.562 2.537 1 63.41 282 ARG A C 1
ATOM 2148 O O . ARG A 1 282 ? 1.774 -35.125 2.742 1 63.41 282 ARG A O 1
ATOM 2155 N N . ILE A 1 283 ? 0.573 -33.281 2.412 1 74.31 283 ILE A N 1
ATOM 2156 C CA . ILE A 1 283 ? 1.784 -32.5 2.621 1 74.31 283 ILE A CA 1
ATOM 2157 C C . ILE A 1 283 ? 1.676 -31.719 3.93 1 74.31 283 ILE A C 1
ATOM 2159 O O . ILE A 1 283 ? 0.977 -30.703 4 1 74.31 283 ILE A O 1
ATOM 2163 N N . PRO A 1 284 ? 2.232 -32.312 5.004 1 73.06 284 PRO A N 1
ATOM 2164 C CA . PRO A 1 284 ? 2.131 -31.609 6.281 1 73.06 284 PRO A CA 1
ATOM 2165 C C . PRO A 1 284 ? 2.527 -30.141 6.172 1 73.06 284 PRO A C 1
ATOM 2167 O O . PRO A 1 284 ? 3.596 -29.812 5.641 1 73.06 284 PRO A O 1
ATOM 2170 N N . ARG A 1 285 ? 1.653 -29.328 6.617 1 83.44 285 ARG A N 1
ATOM 2171 C CA . ARG A 1 285 ? 1.86 -27.891 6.434 1 83.44 285 ARG A CA 1
ATOM 2172 C C . ARG A 1 285 ? 2.443 -27.266 7.691 1 83.44 285 ARG A C 1
ATOM 2174 O O . ARG A 1 285 ? 1.7 -26.781 8.555 1 83.44 285 ARG A O 1
ATOM 2181 N N . GLY A 1 286 ? 3.701 -27.406 7.871 1 88.19 286 GLY A N 1
ATOM 2182 C CA . GLY A 1 286 ? 4.441 -26.625 8.859 1 88.19 286 GLY A CA 1
ATOM 2183 C C . GLY A 1 286 ? 5.234 -25.484 8.258 1 88.19 286 GLY A C 1
ATOM 2184 O O . GLY A 1 286 ? 5.172 -25.25 7.051 1 88.19 286 GLY A O 1
ATOM 2185 N N . TYR A 1 287 ? 5.875 -24.797 9.125 1 92 287 TYR A N 1
ATOM 2186 C CA . TYR A 1 287 ? 6.707 -23.719 8.625 1 92 287 TYR A CA 1
ATOM 2187 C C . TYR A 1 287 ? 7.715 -24.219 7.602 1 92 287 TYR A C 1
ATOM 2189 O O . TYR A 1 287 ? 8.43 -25.188 7.855 1 92 287 TYR A O 1
ATOM 2197 N N . GLY A 1 288 ? 7.703 -23.594 6.469 1 94 288 GLY A N 1
ATOM 2198 C CA . GLY A 1 288 ? 8.688 -23.953 5.457 1 94 288 GLY A CA 1
ATOM 2199 C C . GLY A 1 288 ? 8.484 -25.344 4.887 1 94 288 GLY A C 1
ATOM 2200 O O . GLY A 1 288 ? 9.461 -26.016 4.527 1 94 288 GLY A O 1
ATOM 2201 N N . PHE A 1 289 ? 7.281 -25.812 4.789 1 93.44 289 PHE A N 1
ATOM 2202 C CA . PHE A 1 289 ? 7.004 -27.203 4.461 1 93.44 289 PHE A CA 1
ATOM 2203 C C . PHE A 1 289 ? 7.41 -27.516 3.025 1 93.44 289 PHE A C 1
ATOM 2205 O O . PHE A 1 289 ? 7.57 -28.688 2.658 1 93.44 289 PHE A O 1
ATOM 2212 N N . GLN A 1 290 ? 7.707 -26.516 2.227 1 97.06 290 GLN A N 1
ATOM 2213 C CA . GLN A 1 290 ? 8.086 -26.75 0.837 1 97.06 290 GLN A CA 1
ATOM 2214 C C . GLN A 1 290 ? 9.586 -26.5 0.631 1 97.06 290 GLN A C 1
ATOM 2216 O O . GLN A 1 290 ? 10.109 -26.719 -0.464 1 97.06 290 GLN A O 1
ATOM 2221 N N . VAL A 1 291 ? 10.305 -26.031 1.653 1 98.19 291 VAL A N 1
ATOM 2222 C CA . VAL A 1 291 ? 11.719 -25.656 1.559 1 98.19 291 VAL A CA 1
ATOM 2223 C C . VAL A 1 291 ? 12.539 -26.891 1.16 1 98.19 291 VAL A C 1
ATOM 2225 O O . VAL A 1 291 ? 13.453 -26.781 0.337 1 98.19 291 VAL A O 1
ATOM 2228 N N . PRO A 1 292 ? 12.211 -28.094 1.71 1 97.81 292 PRO A N 1
ATOM 2229 C CA . PRO A 1 292 ? 12.984 -29.266 1.313 1 97.81 292 PRO A CA 1
ATOM 2230 C C . PRO A 1 292 ? 12.891 -29.562 -0.182 1 97.81 292 PRO A C 1
ATOM 2232 O O . PRO A 1 292 ? 13.844 -30.062 -0.777 1 97.81 292 PRO A O 1
ATOM 2235 N N . PHE A 1 293 ? 11.781 -29.266 -0.815 1 98.38 293 PHE A N 1
ATOM 2236 C CA . PHE A 1 293 ? 11.648 -29.453 -2.256 1 98.38 293 PHE A CA 1
ATOM 2237 C C . PHE A 1 293 ? 12.594 -28.531 -3.012 1 98.38 293 PHE A C 1
ATOM 2239 O O . PHE A 1 293 ? 13.258 -28.953 -3.957 1 98.38 293 PHE A O 1
ATOM 2246 N N . ALA A 1 294 ? 12.656 -27.266 -2.613 1 98.88 294 ALA A N 1
ATOM 2247 C CA . ALA A 1 294 ? 13.555 -26.281 -3.232 1 98.88 294 ALA A CA 1
ATOM 2248 C C . ALA A 1 294 ? 15.008 -26.734 -3.117 1 98.88 294 ALA A C 1
ATOM 2250 O O . ALA A 1 294 ? 15.773 -26.625 -4.082 1 98.88 294 ALA A O 1
ATOM 2251 N N . GLU A 1 295 ? 15.344 -27.188 -1.941 1 98.81 295 GLU A N 1
ATOM 2252 C CA . GLU A 1 295 ? 16.719 -27.641 -1.697 1 98.81 295 GLU A CA 1
ATOM 2253 C C . GLU A 1 295 ? 17.078 -28.812 -2.6 1 98.81 295 GLU A C 1
ATOM 2255 O O . GLU A 1 295 ? 18.156 -28.844 -3.193 1 98.81 295 GLU A O 1
ATOM 2260 N N . ALA A 1 296 ? 16.188 -29.781 -2.686 1 98.81 296 ALA A N 1
ATOM 2261 C CA . ALA A 1 296 ? 16.438 -30.969 -3.496 1 98.81 296 ALA A CA 1
ATOM 2262 C C . ALA A 1 296 ? 16.578 -30.609 -4.973 1 98.81 296 ALA A C 1
ATOM 2264 O O . ALA A 1 296 ? 17.484 -31.094 -5.645 1 98.81 296 ALA A O 1
ATOM 2265 N N . ILE A 1 297 ? 15.688 -29.797 -5.461 1 98.88 297 ILE A N 1
ATOM 2266 C CA . ILE A 1 297 ? 15.719 -29.422 -6.871 1 98.88 297 ILE A CA 1
ATOM 2267 C C . ILE A 1 297 ? 16.984 -28.594 -7.152 1 98.88 297 ILE A C 1
ATOM 2269 O O . ILE A 1 297 ? 17.625 -28.781 -8.18 1 98.88 297 ILE A O 1
ATOM 2273 N N . ARG A 1 298 ? 17.281 -27.703 -6.23 1 98.81 298 ARG A N 1
ATOM 2274 C CA . ARG A 1 298 ? 18.484 -26.891 -6.371 1 98.81 298 ARG A CA 1
ATOM 2275 C C . ARG A 1 298 ? 19.719 -27.766 -6.535 1 98.81 298 ARG A C 1
ATOM 2277 O O . ARG A 1 298 ? 20.547 -27.516 -7.41 1 98.81 298 ARG A O 1
ATOM 2284 N N . THR A 1 299 ? 19.828 -28.766 -5.715 1 98.62 299 THR A N 1
ATOM 2285 C CA . THR A 1 299 ? 21.016 -29.625 -5.66 1 98.62 299 THR A CA 1
ATOM 2286 C C . THR A 1 299 ? 21.016 -30.609 -6.824 1 98.62 299 THR A C 1
ATOM 2288 O O . THR A 1 299 ? 22.016 -30.766 -7.52 1 98.62 299 THR A O 1
ATOM 2291 N N . GLU A 1 300 ? 19.891 -31.234 -7.051 1 98.75 300 GLU A N 1
ATOM 2292 C CA . GLU A 1 300 ? 19.844 -32.375 -7.973 1 98.75 300 GLU A CA 1
ATOM 2293 C C . GLU A 1 300 ? 19.719 -31.891 -9.422 1 98.75 300 GLU A C 1
ATOM 2295 O O . GLU A 1 300 ? 20.203 -32.562 -10.336 1 98.75 300 GLU A O 1
ATOM 2300 N N . ALA A 1 301 ? 19.047 -30.812 -9.648 1 98.81 301 ALA A N 1
ATOM 2301 C CA . ALA A 1 301 ? 18.922 -30.281 -11 1 98.81 301 ALA A CA 1
ATOM 2302 C C . ALA A 1 301 ? 19.953 -29.188 -11.25 1 98.81 301 ALA A C 1
ATOM 2304 O O . ALA A 1 301 ? 20.094 -28.703 -12.375 1 98.81 301 ALA A O 1
ATOM 2305 N N . GLU A 1 302 ? 20.719 -28.781 -10.18 1 98.56 302 GLU A N 1
ATOM 2306 C CA . GLU A 1 302 ? 21.75 -27.766 -10.273 1 98.56 302 GLU A CA 1
ATOM 2307 C C . GLU A 1 302 ? 21.234 -26.484 -10.922 1 98.56 302 GLU A C 1
ATOM 2309 O O . GLU A 1 302 ? 21.812 -25.984 -11.883 1 98.56 302 GLU A O 1
ATOM 2314 N N . ILE A 1 303 ? 20.203 -26 -10.414 1 98.81 303 ILE A N 1
ATOM 2315 C CA . ILE A 1 303 ? 19.547 -24.766 -10.852 1 98.81 303 ILE A CA 1
ATOM 2316 C C . ILE A 1 303 ? 19.078 -23.969 -9.641 1 98.81 303 ILE A C 1
ATOM 2318 O O . ILE A 1 303 ? 18.641 -24.547 -8.633 1 98.81 303 ILE A O 1
ATOM 2322 N N . PRO A 1 304 ? 19.234 -22.578 -9.641 1 98.88 304 PRO A N 1
ATOM 2323 C CA . PRO A 1 304 ? 18.688 -21.766 -8.547 1 98.88 304 PRO A CA 1
ATOM 2324 C C . PRO A 1 304 ? 17.219 -22.062 -8.273 1 98.88 304 PRO A C 1
ATOM 2326 O O . PRO A 1 304 ? 16.484 -22.469 -9.18 1 98.88 304 PRO A O 1
ATOM 2329 N N . THR A 1 305 ? 16.828 -21.875 -7.02 1 98.94 305 THR A N 1
ATOM 2330 C CA . THR A 1 305 ? 15.438 -22.156 -6.672 1 98.94 305 THR A CA 1
ATOM 2331 C C . THR A 1 305 ? 14.852 -21.031 -5.82 1 98.94 305 THR A C 1
ATOM 2333 O O . THR A 1 305 ? 15.602 -20.219 -5.277 1 98.94 305 THR A O 1
ATOM 2336 N N . ILE A 1 306 ? 13.594 -20.906 -5.855 1 98.94 306 ILE A N 1
ATOM 2337 C CA . ILE A 1 306 ? 12.789 -20.078 -4.965 1 98.94 306 ILE A CA 1
ATOM 2338 C C . ILE A 1 306 ? 12.055 -20.969 -3.961 1 98.94 306 ILE A C 1
ATOM 2340 O O . ILE A 1 306 ? 11.375 -21.922 -4.344 1 98.94 306 ILE A O 1
ATOM 2344 N N . ALA A 1 307 ? 12.227 -20.703 -2.674 1 98.81 307 ALA A N 1
ATOM 2345 C CA . ALA A 1 307 ? 11.5 -21.422 -1.629 1 98.81 307 ALA A CA 1
ATOM 2346 C C . ALA A 1 307 ? 10.258 -20.641 -1.201 1 98.81 307 ALA A C 1
ATOM 2348 O O . ALA A 1 307 ? 10.297 -19.406 -1.098 1 98.81 307 ALA A O 1
ATOM 2349 N N . VAL A 1 308 ? 9.211 -21.359 -1.03 1 97.88 308 VAL A N 1
ATOM 2350 C CA . VAL A 1 308 ? 7.949 -20.797 -0.563 1 97.88 308 VAL A CA 1
ATOM 2351 C C . VAL A 1 308 ? 7.297 -21.766 0.427 1 97.88 308 VAL A C 1
ATOM 2353 O O . VAL A 1 308 ? 7.777 -22.891 0.621 1 97.88 308 VAL A O 1
ATOM 2356 N N . GLY A 1 309 ? 6.254 -21.297 1.087 1 95.38 309 GLY A N 1
ATOM 2357 C CA . GLY A 1 309 ? 5.477 -22.156 1.964 1 95.38 309 GLY A CA 1
ATOM 2358 C C . GLY A 1 309 ? 5.609 -21.781 3.43 1 95.38 309 GLY A C 1
ATOM 2359 O O . GLY A 1 309 ? 6.555 -22.203 4.098 1 95.38 309 GLY A O 1
ATOM 2360 N N . LEU A 1 310 ? 4.715 -21.125 3.896 1 94.06 310 LEU A N 1
ATOM 2361 C CA . LEU A 1 310 ? 4.586 -20.688 5.281 1 94.06 310 LEU A CA 1
ATOM 2362 C C . LEU A 1 310 ? 5.918 -20.172 5.816 1 94.06 310 LEU A C 1
ATOM 2364 O O . LEU A 1 310 ? 6.379 -20.609 6.875 1 94.06 310 LEU A O 1
ATOM 2368 N N . ILE A 1 311 ? 6.641 -19.484 5.07 1 95.38 311 ILE A N 1
ATOM 2369 C CA . ILE A 1 311 ? 7.785 -18.703 5.531 1 95.38 311 ILE A CA 1
ATOM 2370 C C . ILE A 1 311 ? 7.312 -17.359 6.051 1 95.38 311 ILE A C 1
ATOM 2372 O O . ILE A 1 311 ? 6.918 -16.484 5.27 1 95.38 311 ILE A O 1
ATOM 2376 N N . ILE A 1 312 ? 7.352 -17.219 7.359 1 93.19 312 ILE A N 1
ATOM 2377 C CA . ILE A 1 312 ? 6.672 -16.109 8.023 1 93.19 312 ILE A CA 1
ATOM 2378 C C . ILE A 1 312 ? 7.688 -15.25 8.773 1 93.19 312 ILE A C 1
ATOM 2380 O O . ILE A 1 312 ? 7.586 -14.023 8.781 1 93.19 312 ILE A O 1
ATOM 2384 N N . HIS A 1 313 ? 8.727 -15.898 9.32 1 92.44 313 HIS A N 1
ATOM 2385 C CA . HIS A 1 313 ? 9.664 -15.227 10.219 1 92.44 313 HIS A CA 1
ATOM 2386 C C . HIS A 1 313 ? 10.945 -14.844 9.492 1 92.44 313 HIS A C 1
ATOM 2388 O O . HIS A 1 313 ? 11.477 -15.625 8.695 1 92.44 313 HIS A O 1
ATOM 2394 N N . PRO A 1 314 ? 11.43 -13.672 9.836 1 93.44 314 PRO A N 1
ATOM 2395 C CA . PRO A 1 314 ? 12.68 -13.227 9.219 1 93.44 314 PRO A CA 1
ATOM 2396 C C . PRO A 1 314 ? 13.828 -14.203 9.453 1 93.44 314 PRO A C 1
ATOM 2398 O O . PRO A 1 314 ? 14.594 -14.492 8.531 1 93.44 314 PRO A O 1
ATOM 2401 N N . ASP A 1 315 ? 13.891 -14.734 10.672 1 92.94 315 ASP A N 1
ATOM 2402 C CA . ASP A 1 315 ? 14.961 -15.68 10.992 1 92.94 315 ASP A CA 1
ATOM 2403 C C . ASP A 1 315 ? 14.836 -16.953 10.148 1 92.94 315 ASP A C 1
ATOM 2405 O O . ASP A 1 315 ? 15.836 -17.516 9.711 1 92.94 315 ASP A O 1
ATOM 2409 N N . GLN A 1 316 ? 13.633 -17.391 9.961 1 94.5 316 GLN A N 1
ATOM 2410 C CA . GLN A 1 316 ? 13.359 -18.547 9.117 1 94.5 316 GLN A CA 1
ATOM 2411 C C . GLN A 1 316 ? 13.836 -18.312 7.688 1 94.5 316 GLN A C 1
ATOM 2413 O O . GLN A 1 316 ? 14.539 -19.156 7.125 1 94.5 316 GLN A O 1
ATOM 2418 N N . ALA A 1 317 ? 13.477 -17.25 7.141 1 97.62 317 ALA A N 1
ATOM 2419 C CA . ALA A 1 317 ? 13.844 -16.891 5.77 1 97.62 317 ALA A CA 1
ATOM 2420 C C . ALA A 1 317 ? 15.359 -16.766 5.625 1 97.62 317 ALA A C 1
ATOM 2422 O O . ALA A 1 317 ? 15.938 -17.266 4.66 1 97.62 317 ALA A O 1
ATOM 2423 N N . GLU A 1 318 ? 15.945 -16.094 6.594 1 96.94 318 GLU A N 1
ATOM 2424 C CA . GLU A 1 318 ? 17.391 -15.906 6.598 1 96.94 318 GLU A CA 1
ATOM 2425 C C . GLU A 1 318 ? 18.125 -17.25 6.613 1 96.94 318 GLU A C 1
ATOM 2427 O O . GLU A 1 318 ? 19.078 -17.438 5.859 1 96.94 318 GLU A O 1
ATOM 2432 N N . LYS A 1 319 ? 17.719 -18.109 7.457 1 97.5 319 LYS A N 1
ATOM 2433 C CA . LYS A 1 319 ? 18.359 -19.406 7.613 1 97.5 319 LYS A CA 1
ATOM 2434 C C . LYS A 1 319 ? 18.297 -20.219 6.32 1 97.5 319 LYS A C 1
ATOM 2436 O O . LYS A 1 319 ? 19.234 -20.938 5.969 1 97.5 319 LYS A O 1
ATOM 2441 N N . ILE A 1 320 ? 17.172 -20.125 5.582 1 98.62 320 ILE A N 1
ATOM 2442 C CA . ILE A 1 320 ? 16.984 -20.859 4.328 1 98.62 320 ILE A CA 1
ATOM 2443 C C . ILE A 1 320 ? 18.047 -20.422 3.32 1 98.62 320 ILE A C 1
ATOM 2445 O O . ILE A 1 320 ? 18.672 -21.266 2.666 1 98.62 320 ILE A O 1
ATOM 2449 N N . VAL A 1 321 ? 18.281 -19.125 3.23 1 98.5 321 VAL A N 1
ATOM 2450 C CA . VAL A 1 321 ? 19.25 -18.562 2.289 1 98.5 321 VAL A CA 1
ATOM 2451 C C . VAL A 1 321 ? 20.656 -18.891 2.758 1 98.5 321 VAL A C 1
ATOM 2453 O O . VAL A 1 321 ? 21.5 -19.297 1.96 1 98.5 321 VAL A O 1
ATOM 2456 N N . GLU A 1 322 ? 20.906 -18.75 4.039 1 97.56 322 GLU A N 1
ATOM 2457 C CA . GLU A 1 322 ? 22.234 -18.953 4.625 1 97.56 322 GLU A CA 1
ATOM 2458 C C . GLU A 1 322 ? 22.688 -20.406 4.438 1 97.56 322 GLU A C 1
ATOM 2460 O O . GLU A 1 322 ? 23.875 -20.656 4.172 1 97.56 322 GLU A O 1
ATOM 2465 N N . GLN A 1 323 ? 21.75 -21.266 4.598 1 98.19 323 GLN A N 1
ATOM 2466 C CA . GLN A 1 323 ? 22.078 -22.688 4.52 1 98.19 323 GLN A CA 1
ATOM 2467 C C . GLN A 1 323 ? 22.109 -23.172 3.068 1 98.19 323 GLN A C 1
ATOM 2469 O O . GLN A 1 323 ? 22.391 -24.344 2.801 1 98.19 323 GLN A O 1
ATOM 2474 N N . GLY A 1 324 ? 21.766 -22.297 2.16 1 98 324 GLY A N 1
ATOM 2475 C CA . GLY A 1 324 ? 21.828 -22.641 0.748 1 98 324 GLY A CA 1
ATOM 2476 C C . GLY A 1 324 ? 20.672 -23.516 0.3 1 98 324 GLY A C 1
ATOM 2477 O O . GLY A 1 324 ? 20.797 -24.266 -0.667 1 98 324 GLY A O 1
ATOM 2478 N N . GLN A 1 325 ? 19.578 -23.453 0.983 1 98.75 325 GLN A N 1
ATOM 2479 C CA . GLN A 1 325 ? 18.422 -24.297 0.643 1 98.75 325 GLN A CA 1
ATOM 2480 C C . GLN A 1 325 ? 17.656 -23.719 -0.542 1 98.75 325 GLN A C 1
ATOM 2482 O O . GLN A 1 325 ? 16.938 -24.453 -1.237 1 98.75 325 GLN A O 1
ATOM 2487 N N . ALA A 1 326 ? 17.766 -22.453 -0.754 1 98.88 326 ALA A N 1
ATOM 2488 C CA . ALA A 1 326 ? 17.172 -21.75 -1.884 1 98.88 326 ALA A CA 1
ATOM 2489 C C . ALA A 1 326 ? 17.891 -20.438 -2.162 1 98.88 326 ALA A C 1
ATOM 2491 O O . ALA A 1 326 ? 18.656 -19.953 -1.322 1 98.88 326 ALA A O 1
ATOM 2492 N N . ASP A 1 327 ? 17.719 -19.875 -3.277 1 98.81 327 ASP A N 1
ATOM 2493 C CA . ASP A 1 327 ? 18.375 -18.625 -3.672 1 98.81 327 ASP A CA 1
ATOM 2494 C C . ASP A 1 327 ? 17.469 -17.422 -3.387 1 98.81 327 ASP A C 1
ATOM 2496 O O . ASP A 1 327 ? 17.953 -16.344 -3.053 1 98.81 327 ASP A O 1
ATOM 2500 N N . LEU A 1 328 ? 16.188 -17.562 -3.553 1 98.88 328 LEU A N 1
ATOM 2501 C CA . LEU A 1 328 ? 15.18 -16.562 -3.262 1 98.88 328 LEU A CA 1
ATOM 2502 C C . LEU A 1 328 ? 14.117 -17.109 -2.318 1 98.88 328 LEU A C 1
ATOM 2504 O O . LEU A 1 328 ? 13.852 -18.312 -2.309 1 98.88 328 LEU A O 1
ATOM 2508 N N . ILE A 1 329 ? 13.578 -16.234 -1.513 1 98.88 329 ILE A N 1
ATOM 2509 C CA . ILE A 1 329 ? 12.484 -16.531 -0.599 1 98.88 329 ILE A CA 1
ATOM 2510 C C . ILE A 1 329 ? 11.203 -15.867 -1.089 1 98.88 329 ILE A C 1
ATOM 2512 O O . ILE A 1 329 ? 11.141 -14.641 -1.222 1 98.88 329 ILE A O 1
ATOM 2516 N N . ALA A 1 330 ? 10.203 -16.672 -1.357 1 98.88 330 ALA A N 1
ATOM 2517 C CA . ALA A 1 330 ? 8.914 -16.125 -1.773 1 98.88 330 ALA A CA 1
ATOM 2518 C C . ALA A 1 330 ? 7.984 -15.938 -0.577 1 98.88 330 ALA A C 1
ATOM 2520 O O . ALA A 1 330 ? 7.785 -16.859 0.211 1 98.88 330 ALA A O 1
ATOM 2521 N N . ILE A 1 331 ? 7.496 -14.758 -0.422 1 98.31 331 ILE A N 1
ATOM 2522 C CA . ILE A 1 331 ? 6.508 -14.398 0.591 1 98.31 331 ILE A CA 1
ATOM 2523 C C . ILE A 1 331 ? 5.164 -14.125 -0.076 1 98.31 331 ILE A C 1
ATOM 2525 O O . ILE A 1 331 ? 5.074 -13.305 -0.994 1 98.31 331 ILE A O 1
ATOM 2529 N N . GLY A 1 332 ? 4.129 -14.812 0.308 1 97.31 332 GLY A N 1
ATOM 2530 C CA . GLY A 1 332 ? 2.793 -14.617 -0.237 1 97.31 332 GLY A CA 1
ATOM 2531 C C . GLY A 1 332 ? 1.818 -14.031 0.764 1 97.31 332 GLY A C 1
ATOM 2532 O O . GLY A 1 332 ? 1.852 -12.828 1.036 1 97.31 332 GLY A O 1
ATOM 2533 N N . ARG A 1 333 ? 1.092 -14.883 1.466 1 95.69 333 ARG A N 1
ATOM 2534 C CA . ARG A 1 333 ? 0.019 -14.461 2.363 1 95.69 333 ARG A CA 1
ATOM 2535 C C . ARG A 1 333 ? 0.56 -13.609 3.502 1 95.69 333 ARG A C 1
ATOM 2537 O O . ARG A 1 333 ? -0.118 -12.695 3.975 1 95.69 333 ARG A O 1
ATOM 2544 N N . GLU A 1 334 ? 1.774 -13.906 3.975 1 95.44 334 GLU A N 1
ATOM 2545 C CA . GLU A 1 334 ? 2.344 -13.086 5.039 1 95.44 334 GLU A CA 1
ATOM 2546 C C . GLU A 1 334 ? 2.508 -11.633 4.59 1 95.44 334 GLU A C 1
ATOM 2548 O O . GLU A 1 334 ? 2.373 -10.711 5.395 1 95.44 334 GLU A O 1
ATOM 2553 N N . ALA A 1 335 ? 2.762 -11.414 3.328 1 97.38 335 ALA A N 1
ATOM 2554 C CA . ALA A 1 335 ? 2.902 -10.055 2.807 1 97.38 335 ALA A CA 1
ATOM 2555 C C . ALA A 1 335 ? 1.56 -9.328 2.803 1 97.38 335 ALA A C 1
ATOM 2557 O O . ALA A 1 335 ? 1.512 -8.102 2.92 1 97.38 335 ALA A O 1
ATOM 2558 N N . LEU A 1 336 ? 0.45 -10.102 2.602 1 97.69 336 LEU A N 1
ATOM 2559 C CA . LEU A 1 336 ? -0.874 -9.5 2.709 1 97.69 336 LEU A CA 1
ATOM 2560 C C . LEU A 1 336 ? -1.129 -8.992 4.125 1 97.69 336 LEU A C 1
ATOM 2562 O O . LEU A 1 336 ? -1.759 -7.949 4.312 1 97.69 336 LEU A O 1
ATOM 2566 N N . PHE A 1 337 ? -0.633 -9.758 5.102 1 95.81 337 PHE A N 1
ATOM 2567 C CA . PHE A 1 337 ? -0.772 -9.406 6.512 1 95.81 337 PHE A CA 1
ATOM 2568 C C . PHE A 1 337 ? 0.125 -8.227 6.867 1 95.81 337 PHE A C 1
ATOM 2570 O O . PHE A 1 337 ? -0.292 -7.32 7.59 1 95.81 337 PHE A O 1
ATOM 2577 N N . ASP A 1 338 ? 1.346 -8.266 6.363 1 96.38 338 ASP A N 1
ATOM 2578 C CA . ASP A 1 338 ? 2.361 -7.246 6.605 1 96.38 338 ASP A CA 1
ATOM 2579 C C . ASP A 1 338 ? 3.006 -6.789 5.301 1 96.38 338 ASP A C 1
ATOM 2581 O O . ASP A 1 338 ? 4.043 -7.316 4.895 1 96.38 338 ASP A O 1
ATOM 2585 N N . PRO A 1 339 ? 2.438 -5.688 4.695 1 98 339 PRO A N 1
ATOM 2586 C CA . PRO A 1 339 ? 2.973 -5.238 3.406 1 98 339 PRO A CA 1
ATOM 2587 C C . PRO A 1 339 ? 4.414 -4.742 3.508 1 98 339 PRO A C 1
ATOM 2589 O O . PRO A 1 339 ? 5.098 -4.613 2.49 1 98 339 PRO A O 1
ATOM 2592 N N . ASN A 1 340 ? 4.895 -4.422 4.723 1 97.62 340 ASN A N 1
ATOM 2593 C CA . ASN A 1 340 ? 6.262 -3.971 4.953 1 97.62 340 ASN A CA 1
ATOM 2594 C C . ASN A 1 340 ? 7.145 -5.102 5.469 1 97.62 340 ASN A C 1
ATOM 2596 O O . ASN A 1 340 ? 8.141 -4.855 6.156 1 97.62 340 ASN A O 1
ATOM 2600 N N . TRP A 1 341 ? 6.785 -6.344 5.199 1 96.94 341 TRP A N 1
ATOM 2601 C CA . TRP A 1 341 ? 7.473 -7.5 5.77 1 96.94 341 TRP A CA 1
ATOM 2602 C C . TRP A 1 341 ? 8.977 -7.414 5.531 1 96.94 341 TRP A C 1
ATOM 2604 O O . TRP A 1 341 ? 9.766 -7.656 6.441 1 96.94 341 TRP A O 1
ATOM 2614 N N . ALA A 1 342 ? 9.422 -7.082 4.312 1 97.44 342 ALA A N 1
ATOM 2615 C CA . ALA A 1 342 ? 10.852 -7.051 3.986 1 97.44 342 ALA A CA 1
ATOM 2616 C C . ALA A 1 342 ? 11.586 -6.02 4.836 1 97.44 342 ALA A C 1
ATOM 2618 O O . ALA A 1 342 ? 12.664 -6.293 5.359 1 97.44 342 ALA A O 1
ATOM 2619 N N . LEU A 1 343 ? 10.992 -4.871 4.973 1 96.5 343 LEU A N 1
ATOM 2620 C CA . LEU A 1 343 ? 11.609 -3.818 5.773 1 96.5 343 LEU A CA 1
ATOM 2621 C C . LEU A 1 343 ? 11.648 -4.207 7.246 1 96.5 343 LEU A C 1
ATOM 2623 O O . LEU A 1 343 ? 12.641 -3.961 7.934 1 96.5 343 LEU A O 1
ATOM 2627 N N . HIS A 1 344 ? 10.562 -4.785 7.742 1 95 344 HIS A N 1
ATOM 2628 C CA . HIS A 1 344 ? 10.516 -5.258 9.117 1 95 344 HIS A CA 1
ATOM 2629 C C . HIS A 1 344 ? 11.547 -6.355 9.359 1 95 344 HIS A C 1
ATOM 2631 O O . HIS A 1 344 ? 12.219 -6.371 10.391 1 95 344 HIS A O 1
ATOM 2637 N N . ALA A 1 345 ? 11.625 -7.254 8.391 1 94.38 345 ALA A N 1
ATOM 2638 C CA . ALA A 1 345 ? 12.617 -8.328 8.477 1 94.38 345 ALA A CA 1
ATOM 2639 C C . ALA A 1 345 ? 14.031 -7.762 8.555 1 94.38 345 ALA A C 1
ATOM 2641 O O . ALA A 1 345 ? 14.859 -8.25 9.32 1 94.38 345 ALA A O 1
ATOM 2642 N N . GLN A 1 346 ? 14.289 -6.781 7.734 1 93.31 346 GLN A N 1
ATOM 2643 C CA . GLN A 1 346 ? 15.609 -6.152 7.754 1 93.31 346 GLN A CA 1
ATOM 2644 C C . GLN A 1 346 ? 15.922 -5.57 9.133 1 93.31 346 GLN A C 1
ATOM 2646 O O . GLN A 1 346 ? 17.031 -5.719 9.641 1 93.31 346 GLN A O 1
ATOM 2651 N N . LEU A 1 347 ? 14.945 -4.883 9.703 1 90.06 347 LEU A N 1
ATOM 2652 C CA . LEU A 1 347 ? 15.117 -4.301 11.031 1 90.06 347 LEU A CA 1
ATOM 2653 C C . LEU A 1 347 ? 15.43 -5.379 12.055 1 90.06 347 LEU A C 1
ATOM 2655 O O . LEU A 1 347 ? 16.266 -5.172 12.945 1 90.06 347 LEU A O 1
ATOM 2659 N N . GLU A 1 348 ? 14.742 -6.453 11.93 1 88.75 348 GLU A N 1
ATOM 2660 C CA . GLU A 1 348 ? 14.891 -7.535 12.891 1 88.75 348 GLU A CA 1
ATOM 2661 C C . GLU A 1 348 ? 16.25 -8.219 12.75 1 88.75 348 GLU A C 1
ATOM 2663 O O . GLU A 1 348 ? 16.844 -8.664 13.734 1 88.75 348 GLU A O 1
ATOM 2668 N N . LEU A 1 349 ? 16.719 -8.305 11.547 1 90.81 349 LEU A N 1
ATOM 2669 C CA . LEU A 1 349 ? 17.906 -9.102 11.273 1 90.81 349 LEU A CA 1
ATOM 2670 C C . LEU A 1 349 ? 19.172 -8.242 11.344 1 90.81 349 LEU A C 1
ATOM 2672 O O . LEU A 1 349 ? 20.281 -8.773 11.391 1 90.81 349 LEU A O 1
ATOM 2676 N N . THR A 1 350 ? 19 -6.945 11.195 1 84.5 350 THR A N 1
ATOM 2677 C CA . THR A 1 350 ? 20.172 -6.074 11.172 1 84.5 350 THR A CA 1
ATOM 2678 C C . THR A 1 350 ? 20.547 -5.633 12.586 1 84.5 350 THR A C 1
ATOM 2680 O O . THR A 1 350 ? 19.688 -5.223 13.359 1 84.5 350 THR A O 1
ATOM 2683 N N . GLU A 1 351 ? 21.922 -5.969 12.852 1 73.69 351 GLU A N 1
ATOM 2684 C CA . GLU A 1 351 ? 22.5 -5.461 14.094 1 73.69 351 GLU A CA 1
ATOM 2685 C C . GLU A 1 351 ? 23.047 -4.051 13.922 1 73.69 351 GLU A C 1
ATOM 2687 O O . GLU A 1 351 ? 23.609 -3.725 12.867 1 73.69 351 GLU A O 1
ATOM 2692 N N . GLY A 1 352 ? 22.75 -3.098 14.758 1 68.31 352 GLY A N 1
ATOM 2693 C CA . GLY A 1 352 ? 23.391 -1.793 14.68 1 68.31 352 GLY A CA 1
ATOM 2694 C C . GLY A 1 352 ? 22.406 -0.66 14.469 1 68.31 352 GLY A C 1
ATOM 2695 O O . GLY A 1 352 ? 21.188 -0.84 14.648 1 68.31 352 GLY A O 1
ATOM 2696 N N . ASP A 1 353 ? 23.016 0.594 13.992 1 63.34 353 ASP A N 1
ATOM 2697 C CA . ASP A 1 353 ? 22.312 1.863 14.188 1 63.34 353 ASP A CA 1
ATOM 2698 C C . ASP A 1 353 ? 21.609 2.303 12.914 1 63.34 353 ASP A C 1
ATOM 2700 O O . ASP A 1 353 ? 20.688 3.129 12.953 1 63.34 353 ASP A O 1
ATOM 2704 N N . GLU A 1 354 ? 22.062 1.886 11.648 1 65.81 354 GLU A N 1
ATOM 2705 C CA . GLU A 1 354 ? 21.422 2.566 10.531 1 65.81 354 GLU A CA 1
ATOM 2706 C C . GLU A 1 354 ? 20.125 1.863 10.125 1 65.81 354 GLU A C 1
ATOM 2708 O O . GLU A 1 354 ? 20.078 1.218 9.07 1 65.81 354 GLU A O 1
ATOM 2713 N N . VAL A 1 355 ? 19.156 2.254 10.914 1 78.94 355 VAL A N 1
ATOM 2714 C CA . VAL A 1 355 ? 17.828 1.662 10.789 1 78.94 355 VAL A CA 1
ATOM 2715 C C . VAL A 1 355 ? 16.969 2.512 9.859 1 78.94 355 VAL A C 1
ATOM 2717 O O . VAL A 1 355 ? 17.219 3.711 9.695 1 78.94 355 VAL A O 1
ATOM 2720 N N . PHE A 1 356 ? 16.594 2.283 8.734 1 90.81 356 PHE A N 1
ATOM 2721 C CA . PHE A 1 356 ? 15.547 2.846 7.887 1 90.81 356 PHE A CA 1
ATOM 2722 C C . PHE A 1 356 ? 16.141 3.404 6.602 1 90.81 356 PHE A C 1
ATOM 2724 O O . PHE A 1 356 ? 15.438 4.039 5.809 1 90.81 356 PHE A O 1
ATOM 2731 N N . ALA A 1 357 ? 17.484 3.312 6.457 1 90.38 357 ALA A N 1
ATOM 2732 C CA . ALA A 1 357 ? 18.156 3.834 5.27 1 90.38 357 ALA A CA 1
ATOM 2733 C C . ALA A 1 357 ? 17.562 3.229 3.996 1 90.38 357 ALA A C 1
ATOM 2735 O O . ALA A 1 357 ? 17.562 3.867 2.941 1 90.38 357 ALA A O 1
ATOM 2736 N N . ASP A 1 358 ? 17.016 2.025 4.129 1 92.06 358 ASP A N 1
ATOM 2737 C CA . ASP A 1 358 ? 16.5 1.337 2.949 1 92.06 358 ASP A CA 1
ATOM 2738 C C . ASP A 1 358 ? 15 1.539 2.799 1 92.06 358 ASP A C 1
ATOM 2740 O O . ASP A 1 358 ? 14.383 0.978 1.894 1 92.06 358 ASP A O 1
ATOM 2744 N N . TRP A 1 359 ? 14.438 2.314 3.719 1 96.5 359 TRP A N 1
ATOM 2745 C CA . TRP A 1 359 ? 13.039 2.711 3.57 1 96.5 359 TRP A CA 1
ATOM 2746 C C . TRP A 1 359 ? 12.898 3.824 2.539 1 96.5 359 TRP A C 1
ATOM 2748 O O . TRP A 1 359 ? 13.859 4.539 2.252 1 96.5 359 TRP A O 1
ATOM 2758 N N . PRO A 1 360 ? 11.695 3.941 1.854 1 97.94 360 PRO A N 1
ATOM 2759 C CA . PRO A 1 360 ? 11.5 5.156 1.058 1 97.94 360 PRO A CA 1
ATOM 2760 C C . PRO A 1 360 ? 11.875 6.426 1.815 1 97.94 360 PRO A C 1
ATOM 2762 O O . PRO A 1 360 ? 11.578 6.551 3.006 1 97.94 360 PRO A O 1
ATOM 2765 N N . LYS A 1 361 ? 12.555 7.324 1.146 1 97.25 361 LYS A N 1
ATOM 2766 C CA . LYS A 1 361 ? 13.031 8.531 1.813 1 97.25 361 LYS A CA 1
ATOM 2767 C C . LYS A 1 361 ? 11.883 9.297 2.453 1 97.25 361 LYS A C 1
ATOM 2769 O O . LYS A 1 361 ? 12.047 9.914 3.506 1 97.25 361 LYS A O 1
ATOM 2774 N N . GLN A 1 362 ? 10.672 9.195 1.834 1 97.81 362 GLN A N 1
ATOM 2775 C CA . GLN A 1 362 ? 9.469 9.867 2.328 1 97.81 362 GLN A CA 1
ATOM 2776 C C . GLN A 1 362 ? 9.055 9.312 3.689 1 97.81 362 GLN A C 1
ATOM 2778 O O . GLN A 1 362 ? 8.32 9.969 4.43 1 97.81 362 GLN A O 1
ATOM 2783 N N . TYR A 1 363 ? 9.508 8.047 4.035 1 97.5 363 TYR A N 1
ATOM 2784 C CA . TYR A 1 363 ? 9.172 7.379 5.285 1 97.5 363 TYR A CA 1
ATOM 2785 C C . TYR A 1 363 ? 10.359 7.379 6.242 1 97.5 363 TYR A C 1
ATOM 2787 O O . TYR A 1 363 ? 10.227 7.777 7.402 1 97.5 363 TYR A O 1
ATOM 2795 N N . GLY A 1 364 ? 11.516 6.98 5.676 1 95.44 364 GLY A N 1
ATOM 2796 C CA . GLY A 1 364 ? 12.695 6.688 6.473 1 95.44 364 GLY A CA 1
ATOM 2797 C C . GLY A 1 364 ? 13.18 7.875 7.281 1 95.44 364 GLY A C 1
ATOM 2798 O O . GLY A 1 364 ? 13.586 7.723 8.438 1 95.44 364 GLY A O 1
ATOM 2799 N N . TRP A 1 365 ? 13.117 9.062 6.707 1 94.19 365 TRP A N 1
ATOM 2800 C CA . TRP A 1 365 ? 13.57 10.273 7.387 1 94.19 365 TRP A CA 1
ATOM 2801 C C . TRP A 1 365 ? 12.789 10.5 8.68 1 94.19 365 TRP A C 1
ATOM 2803 O O . TRP A 1 365 ? 13.383 10.797 9.719 1 94.19 365 TRP A O 1
ATOM 2813 N N . TRP A 1 366 ? 11.516 10.328 8.602 1 94.06 366 TRP A N 1
ATOM 2814 C CA . TRP A 1 366 ? 10.641 10.578 9.742 1 94.06 366 TRP A CA 1
ATOM 2815 C C . TRP A 1 366 ? 10.727 9.445 10.758 1 94.06 366 TRP A C 1
ATOM 2817 O O . TRP A 1 366 ? 10.734 9.688 11.969 1 94.06 366 TRP A O 1
ATOM 2827 N N . LEU A 1 367 ? 10.805 8.234 10.281 1 93.81 367 LEU A N 1
ATOM 2828 C CA . LEU A 1 367 ? 10.828 7.07 11.164 1 93.81 367 LEU A CA 1
ATOM 2829 C C . LEU A 1 367 ? 12.125 7.023 11.961 1 93.81 367 LEU A C 1
ATOM 2831 O O . LEU A 1 367 ? 12.125 6.637 13.133 1 93.81 367 LEU A O 1
ATOM 2835 N N . GLU A 1 368 ? 13.242 7.398 11.32 1 90.81 368 GLU A N 1
ATOM 2836 C CA . GLU A 1 368 ? 14.523 7.441 12.023 1 90.81 368 GLU A CA 1
ATOM 2837 C C . GLU A 1 368 ? 14.461 8.398 13.211 1 90.81 368 GLU A C 1
ATOM 2839 O O . GLU A 1 368 ? 14.953 8.078 14.297 1 90.81 368 GLU A O 1
ATOM 2844 N N . ARG A 1 369 ? 13.844 9.508 12.984 1 87.56 369 ARG A N 1
ATOM 2845 C CA . ARG A 1 369 ? 13.75 10.531 14.023 1 87.56 369 ARG A CA 1
ATOM 2846 C C . ARG A 1 369 ? 12.758 10.125 15.109 1 87.56 369 ARG A C 1
ATOM 2848 O O . ARG A 1 369 ? 12.953 10.438 16.281 1 87.56 369 ARG A O 1
ATOM 2855 N N . ARG A 1 370 ? 11.734 9.469 14.703 1 86.69 370 ARG A N 1
ATOM 2856 C CA . ARG A 1 370 ? 10.773 8.93 15.656 1 86.69 370 ARG A CA 1
ATOM 2857 C C . ARG A 1 370 ? 11.414 7.875 16.547 1 86.69 370 ARG A C 1
ATOM 2859 O O . ARG A 1 370 ? 11.172 7.84 17.75 1 86.69 370 ARG A O 1
ATOM 2866 N N . GLU A 1 371 ? 12.219 7.031 15.891 1 85.75 371 GLU A N 1
ATOM 2867 C CA . GLU A 1 371 ? 12.805 5.891 16.578 1 85.75 371 GLU A CA 1
ATOM 2868 C C . GLU A 1 371 ? 13.719 6.34 17.719 1 85.75 371 GLU A C 1
ATOM 2870 O O . GLU A 1 371 ? 13.719 5.742 18.797 1 85.75 371 GLU A O 1
ATOM 2875 N N . SER A 1 372 ? 14.461 7.395 17.516 1 79.75 372 SER A N 1
ATOM 2876 C CA . SER A 1 372 ? 15.352 7.922 18.547 1 79.75 372 SER A CA 1
ATOM 2877 C C . SER A 1 372 ? 14.578 8.344 19.797 1 79.75 372 SER A C 1
ATOM 2879 O O . SER A 1 372 ? 15.055 8.148 20.922 1 79.75 372 SER A O 1
ATOM 2881 N N . GLY A 1 373 ? 13.391 8.883 19.609 1 81.44 373 GLY A N 1
ATOM 2882 C CA . GLY A 1 373 ? 12.547 9.273 20.719 1 81.44 373 GLY A CA 1
ATOM 2883 C C . GLY A 1 373 ? 11.883 8.094 21.406 1 81.44 373 GLY A C 1
ATOM 2884 O O . GLY A 1 373 ? 11.773 8.07 22.641 1 81.44 373 GLY A O 1
ATOM 2885 N N . LEU A 1 374 ? 11.523 7.105 20.625 1 85.62 374 LEU A N 1
ATOM 2886 C CA . LEU A 1 374 ? 10.82 5.938 21.141 1 85.62 374 LEU A CA 1
ATOM 2887 C C . LEU A 1 374 ? 11.727 5.113 22.047 1 85.62 374 LEU A C 1
ATOM 2889 O O . LEU A 1 374 ? 11.273 4.551 23.047 1 85.62 374 LEU A O 1
ATOM 2893 N N . ARG A 1 375 ? 12.914 5.039 21.703 1 82.88 375 ARG A N 1
ATOM 2894 C CA . ARG A 1 375 ? 13.875 4.227 22.438 1 82.88 375 ARG A CA 1
ATOM 2895 C C . ARG A 1 375 ? 14.078 4.773 23.844 1 82.88 375 ARG A C 1
ATOM 2897 O O . ARG A 1 375 ? 14.539 4.055 24.734 1 82.88 375 ARG A O 1
ATOM 2904 N N . LYS A 1 376 ? 13.672 5.977 24.031 1 83.25 376 LYS A N 1
ATOM 2905 C CA . LYS A 1 376 ? 13.852 6.617 25.328 1 83.25 376 LYS A CA 1
ATOM 2906 C C . LYS A 1 376 ? 12.617 6.438 26.203 1 83.25 376 LYS A C 1
ATOM 2908 O O . LYS A 1 376 ? 12.633 6.801 27.375 1 83.25 376 LYS A O 1
ATOM 2913 N N . LEU A 1 377 ? 11.641 5.855 25.609 1 87.12 377 LEU A N 1
ATOM 2914 C CA . LEU A 1 377 ? 10.391 5.707 26.344 1 87.12 377 LEU A CA 1
ATOM 2915 C C . LEU A 1 377 ? 10.227 4.281 26.859 1 87.12 377 LEU A C 1
ATOM 2917 O O . LEU A 1 377 ? 10.641 3.324 26.188 1 87.12 377 LEU A O 1
ATOM 2921 N N . ASP A 1 378 ? 9.641 4.25 28.031 1 80.69 378 ASP A N 1
ATOM 2922 C CA . ASP A 1 378 ? 9.266 2.939 28.547 1 80.69 378 ASP A CA 1
ATOM 2923 C C . ASP A 1 378 ? 7.914 2.498 27.969 1 80.69 378 ASP A C 1
ATOM 2925 O O . ASP A 1 378 ? 7.004 3.314 27.828 1 80.69 378 ASP A O 1
ATOM 2929 N N . GLY A 1 379 ? 7.914 1.432 27.438 1 74.5 379 GLY A N 1
ATOM 2930 C CA . GLY A 1 379 ? 6.645 0.945 26.922 1 74.5 379 GLY A CA 1
ATOM 2931 C C . GLY A 1 379 ? 6.715 -0.482 26.422 1 74.5 379 GLY A C 1
ATOM 2932 O O . GLY A 1 379 ? 7.754 -1.136 26.531 1 74.5 379 GLY A O 1
ATOM 2933 N N . PRO A 1 380 ? 5.59 -0.979 25.969 1 71.81 380 PRO A N 1
ATOM 2934 C CA . PRO A 1 380 ? 5.574 -2.338 25.422 1 71.81 380 PRO A CA 1
ATOM 2935 C C . PRO A 1 380 ? 6.488 -2.496 24.203 1 71.81 380 PRO A C 1
ATOM 2937 O O . PRO A 1 380 ? 6.77 -1.518 23.516 1 71.81 380 PRO A O 1
ATOM 2940 N N . LYS A 1 381 ? 6.906 -3.656 24.094 1 69.69 381 LYS A N 1
ATOM 2941 C CA . LYS A 1 381 ? 7.723 -3.965 22.922 1 69.69 381 LYS A CA 1
ATOM 2942 C C . LYS A 1 381 ? 6.938 -3.748 21.641 1 69.69 381 LYS A C 1
ATOM 2944 O O . LYS A 1 381 ? 5.789 -4.188 21.516 1 69.69 381 LYS A O 1
ATOM 2949 N N . LEU A 1 382 ? 7.547 -2.979 20.828 1 76.12 382 LEU A N 1
ATOM 2950 C CA . LEU A 1 382 ? 6.941 -2.738 19.516 1 76.12 382 LEU A CA 1
ATOM 2951 C C . LEU A 1 382 ? 7.238 -3.887 18.562 1 76.12 382 LEU A C 1
ATOM 2953 O O . LEU A 1 382 ? 8.344 -4.441 18.578 1 76.12 382 LEU A O 1
ATOM 2957 N N . PRO A 1 383 ? 6.148 -4.266 17.828 1 71.31 383 PRO A N 1
ATOM 2958 C CA . PRO A 1 383 ? 6.398 -5.34 16.859 1 71.31 383 PRO A CA 1
ATOM 2959 C C . PRO A 1 383 ? 7.547 -5.02 15.914 1 71.31 383 PRO A C 1
ATOM 2961 O O . PRO A 1 383 ? 7.746 -3.861 15.547 1 71.31 383 PRO A O 1
ATOM 2964 N N . PHE A 1 384 ? 8.289 -6.035 15.641 1 72.81 384 PHE A N 1
ATOM 2965 C CA . PHE A 1 384 ? 9.352 -6.055 14.648 1 72.81 384 PHE A CA 1
ATOM 2966 C C . PHE A 1 384 ? 10.516 -5.164 15.078 1 72.81 384 PHE A C 1
ATOM 2968 O O . PHE A 1 384 ? 11.273 -4.68 14.242 1 72.81 384 PHE A O 1
ATOM 2975 N N . ARG A 1 385 ? 10.484 -4.738 16.359 1 70.06 385 ARG A N 1
ATOM 2976 C CA . ARG A 1 385 ? 11.586 -3.922 16.859 1 70.06 385 ARG A CA 1
ATOM 2977 C C . ARG A 1 385 ? 12.438 -4.699 17.859 1 70.06 385 ARG A C 1
ATOM 2979 O O . ARG A 1 385 ? 11.906 -5.387 18.734 1 70.06 385 ARG A O 1
ATOM 2986 N N . ARG A 1 386 ? 13.727 -4.789 17.516 1 60.47 386 ARG A N 1
ATOM 2987 C CA . ARG A 1 386 ? 14.633 -5.48 18.438 1 60.47 386 ARG A CA 1
ATOM 2988 C C . ARG A 1 386 ? 14.758 -4.719 19.75 1 60.47 386 ARG A C 1
ATOM 2990 O O . ARG A 1 386 ? 14.75 -3.484 19.766 1 60.47 386 ARG A O 1
ATOM 2997 N N . SER A 1 387 ? 14.562 -5.465 20.953 1 54.66 387 SER A N 1
ATOM 2998 C CA . SER A 1 387 ? 14.734 -4.891 22.297 1 54.66 387 SER A CA 1
ATOM 2999 C C . SER A 1 387 ? 16.125 -4.277 22.453 1 54.66 387 SER A C 1
ATOM 3001 O O . SER A 1 387 ? 17.078 -4.727 21.828 1 54.66 387 SER A O 1
ATOM 3003 N N . MET B 1 1 ? -19.641 -10.344 21.641 1 50.19 1 MET B N 1
ATOM 3004 C CA . MET B 1 1 ? -18.906 -9.336 22.406 1 50.19 1 MET B CA 1
ATOM 3005 C C . MET B 1 1 ? -18.969 -7.984 21.703 1 50.19 1 MET B C 1
ATOM 3007 O O . MET B 1 1 ? -19.109 -7.918 20.469 1 50.19 1 MET B O 1
ATOM 3011 N N . SER B 1 2 ? -19.141 -6.891 22.453 1 67.81 2 SER B N 1
ATOM 3012 C CA . SER B 1 2 ? -19.344 -5.547 21.906 1 67.81 2 SER B CA 1
ATOM 3013 C C . SER B 1 2 ? -18.109 -5.062 21.156 1 67.81 2 SER B C 1
ATOM 3015 O O . SER B 1 2 ? -16.984 -5.422 21.5 1 67.81 2 SER B O 1
ATOM 3017 N N . GLN B 1 3 ? -18.156 -4.547 19.938 1 84.56 3 GLN B N 1
ATOM 3018 C CA . GLN B 1 3 ? -17.109 -3.971 19.109 1 84.56 3 GLN B CA 1
ATOM 3019 C C . GLN B 1 3 ? -16.281 -2.959 19.891 1 84.56 3 GLN B C 1
ATOM 3021 O O . GLN B 1 3 ? -16.828 -2.088 20.562 1 84.56 3 GLN B O 1
ATOM 3026 N N . PRO B 1 4 ? -15.016 -3.176 20 1 91.94 4 PRO B N 1
ATOM 3027 C CA . PRO B 1 4 ? -14.172 -2.197 20.688 1 91.94 4 PRO B CA 1
ATOM 3028 C C . PRO B 1 4 ? -14.484 -0.758 20.281 1 91.94 4 PRO B C 1
ATOM 3030 O O . PRO B 1 4 ? -14.766 -0.488 19.109 1 91.94 4 PRO B O 1
ATOM 3033 N N . PRO B 1 5 ? -14.469 0.14 21.234 1 95.94 5 PRO B N 1
ATOM 3034 C CA . PRO B 1 5 ? -14.812 1.539 20.969 1 95.94 5 PRO B CA 1
ATOM 3035 C C . PRO B 1 5 ? -14.07 2.109 19.766 1 95.94 5 PRO B C 1
ATOM 3037 O O . PRO B 1 5 ? -14.656 2.84 18.953 1 95.94 5 PRO B O 1
ATOM 3040 N N . LEU B 1 6 ? -12.828 1.781 19.594 1 97.56 6 LEU B N 1
ATOM 3041 C CA . LEU B 1 6 ? -11.992 2.291 18.516 1 97.56 6 LEU B CA 1
ATOM 3042 C C . LEU B 1 6 ? -12.555 1.889 17.156 1 97.56 6 LEU B C 1
ATOM 3044 O O . LEU B 1 6 ? -12.312 2.566 16.141 1 97.56 6 LEU B O 1
ATOM 3048 N N . PHE B 1 7 ? -13.367 0.827 17.078 1 96.19 7 PHE B N 1
ATOM 3049 C CA . PHE B 1 7 ? -13.836 0.294 15.812 1 96.19 7 PHE B CA 1
ATOM 3050 C C . PHE B 1 7 ? -15.352 0.434 15.688 1 96.19 7 PHE B C 1
ATOM 3052 O O . PHE B 1 7 ? 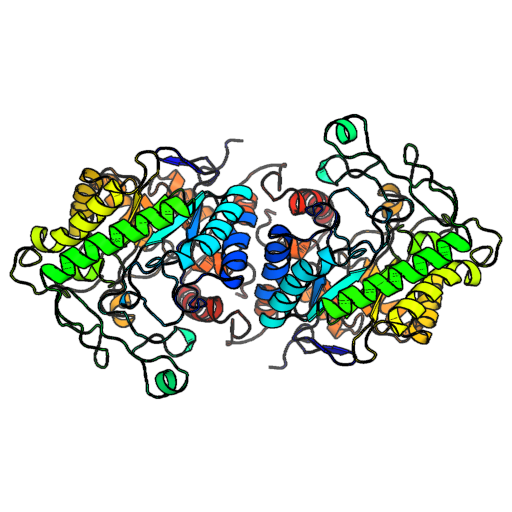-15.977 -0.209 14.844 1 96.19 7 PHE B O 1
ATOM 3059 N N . ARG B 1 8 ? -15.914 1.229 16.594 1 96.56 8 ARG B N 1
ATOM 3060 C CA . ARG B 1 8 ? -17.297 1.646 16.406 1 96.56 8 ARG B CA 1
ATOM 3061 C C . ARG B 1 8 ? -17.406 2.791 15.406 1 96.56 8 ARG B C 1
ATOM 3063 O O . ARG B 1 8 ? -16.562 3.688 15.398 1 96.56 8 ARG B O 1
ATOM 3070 N N . PRO B 1 9 ? -18.422 2.682 14.547 1 97.25 9 PRO B N 1
ATOM 3071 C CA . PRO B 1 9 ? -18.578 3.758 13.562 1 97.25 9 PRO B CA 1
ATOM 3072 C C . PRO B 1 9 ? -18.719 5.133 14.219 1 97.25 9 PRO B C 1
ATOM 3074 O O . PRO B 1 9 ? -19.172 5.242 15.359 1 97.25 9 PRO B O 1
ATOM 3077 N N . PHE B 1 10 ? -18.266 6.109 13.586 1 98 10 PHE B N 1
ATOM 3078 C CA . PHE B 1 10 ? -18.359 7.508 13.992 1 98 10 PHE B CA 1
ATOM 3079 C C . PHE B 1 10 ? -19.031 8.344 12.922 1 98 10 PHE B C 1
ATOM 3081 O O . PHE B 1 10 ? -18.625 8.336 11.758 1 98 10 PHE B O 1
ATOM 3088 N N . THR B 1 11 ? -20.094 8.969 13.305 1 98.62 11 THR B N 1
ATOM 3089 C CA . THR B 1 11 ? -20.859 9.797 12.367 1 98.62 11 THR B CA 1
ATOM 3090 C C . THR B 1 11 ? -20.609 11.273 12.641 1 98.62 11 THR B C 1
ATOM 3092 O O . THR B 1 11 ? -20.688 11.719 13.789 1 98.62 11 THR B O 1
ATOM 3095 N N . LEU B 1 12 ? -20.25 12.023 11.711 1 98.38 12 LEU B N 1
ATOM 3096 C CA . LEU B 1 12 ? -20.062 13.469 11.742 1 98.38 12 LEU B CA 1
ATOM 3097 C C . LEU B 1 12 ? -20.656 14.117 10.492 1 98.38 12 LEU B C 1
ATOM 3099 O O . LEU B 1 12 ? -20.172 13.883 9.383 1 98.38 12 LEU B O 1
ATOM 3103 N N . ARG B 1 13 ? -21.703 14.93 10.703 1 97.75 13 ARG B N 1
ATOM 3104 C CA . ARG B 1 13 ? -22.516 15.438 9.609 1 97.75 13 ARG B CA 1
ATOM 3105 C C . ARG B 1 13 ? -22.984 14.297 8.703 1 97.75 13 ARG B C 1
ATOM 3107 O O . ARG B 1 13 ? -23.609 13.344 9.164 1 97.75 13 ARG B O 1
ATOM 3114 N N . GLY B 1 14 ? -22.656 14.305 7.418 1 97.88 14 GLY B N 1
ATOM 3115 C CA . GLY B 1 14 ? -23.203 13.359 6.457 1 97.88 14 GLY B CA 1
ATOM 3116 C C . GLY B 1 14 ? -22.312 12.141 6.246 1 97.88 14 GLY B C 1
ATOM 3117 O O . GLY B 1 14 ? -22.672 11.25 5.473 1 97.88 14 GLY B O 1
ATOM 3118 N N . ILE B 1 15 ? -21.234 12.047 7.02 1 98.38 15 ILE B N 1
ATOM 3119 C CA . ILE B 1 15 ? -20.391 10.883 6.789 1 98.38 15 ILE B CA 1
ATOM 3120 C C . ILE B 1 15 ? -20.453 9.953 7.996 1 98.38 15 ILE B C 1
ATOM 3122 O O . ILE B 1 15 ? -20.734 10.391 9.117 1 98.38 15 ILE B O 1
ATOM 3126 N N . THR B 1 16 ? -20.281 8.664 7.762 1 98.69 16 THR B N 1
ATOM 3127 C CA . THR B 1 16 ? -20.062 7.656 8.789 1 98.69 16 THR B CA 1
ATOM 3128 C C . THR B 1 16 ? -18.797 6.844 8.492 1 98.69 16 THR B C 1
ATOM 3130 O O . THR B 1 16 ? -18.688 6.242 7.422 1 98.69 16 THR B O 1
ATOM 3133 N N . THR B 1 17 ? -17.891 6.926 9.367 1 98.5 17 THR B N 1
ATOM 3134 C CA . THR B 1 17 ? -16.656 6.184 9.203 1 98.5 17 THR B CA 1
ATOM 3135 C C . THR B 1 17 ? -16.75 4.809 9.852 1 98.5 17 THR B C 1
ATOM 3137 O O . THR B 1 17 ? -17.406 4.648 10.891 1 98.5 17 THR B O 1
ATOM 3140 N N . LYS B 1 18 ? -16.078 3.809 9.305 1 97.56 18 LYS B N 1
ATOM 3141 C CA . LYS B 1 18 ? -16.188 2.428 9.758 1 97.56 18 LYS B CA 1
ATOM 3142 C C . LYS B 1 18 ? -15.477 2.221 11.086 1 97.56 18 LYS B C 1
ATOM 3144 O O . LYS B 1 18 ? -15.75 1.252 11.797 1 97.56 18 LYS B O 1
ATOM 3149 N N . ASN B 1 19 ? -14.602 3.021 11.383 1 98.25 19 ASN B N 1
ATOM 3150 C CA . ASN B 1 19 ? -13.906 3.061 12.664 1 98.25 19 ASN B CA 1
ATOM 3151 C C . ASN B 1 19 ? -13.406 4.465 12.992 1 98.25 19 ASN B C 1
ATOM 3153 O O . ASN B 1 19 ? -13.656 5.406 12.227 1 98.25 19 ASN B O 1
ATOM 3157 N N . ARG B 1 20 ? -12.734 4.664 14.094 1 98.81 20 ARG B N 1
ATOM 3158 C CA . ARG B 1 20 ? -12.398 5.992 14.602 1 98.81 20 ARG B CA 1
ATOM 3159 C C . ARG B 1 20 ? -10.93 6.309 14.375 1 98.81 20 ARG B C 1
ATOM 3161 O O . ARG B 1 20 ? -10.344 7.113 15.102 1 98.81 20 ARG B O 1
ATOM 3168 N N . ILE B 1 21 ? -10.336 5.648 13.391 1 98.88 21 ILE B N 1
ATOM 3169 C CA . ILE B 1 21 ? -8.93 5.832 13.062 1 98.88 21 ILE B CA 1
ATOM 3170 C C . ILE B 1 21 ? -8.805 6.723 11.828 1 98.88 21 ILE B C 1
ATOM 3172 O O . ILE B 1 21 ? -9.469 6.492 10.812 1 98.88 21 ILE B O 1
ATOM 3176 N N . LEU B 1 22 ? -8.016 7.754 11.914 1 98.94 22 LEU B N 1
ATOM 3177 C CA . LEU B 1 22 ? -7.715 8.68 10.836 1 98.94 22 LEU B CA 1
ATOM 3178 C C . LEU B 1 22 ? -6.223 8.68 10.523 1 98.94 22 LEU B C 1
ATOM 3180 O O . LEU B 1 22 ? -5.395 8.766 11.43 1 98.94 22 LEU B O 1
ATOM 3184 N N . ILE B 1 23 ? -5.902 8.453 9.242 1 98.94 23 ILE B N 1
ATOM 3185 C CA . ILE B 1 23 ? -4.52 8.664 8.836 1 98.94 23 ILE B CA 1
ATOM 3186 C C . ILE B 1 23 ? -4.246 10.156 8.672 1 98.94 23 ILE B C 1
ATOM 3188 O O . ILE B 1 23 ? -4.91 10.836 7.879 1 98.94 23 ILE B O 1
ATOM 3192 N N . SER B 1 24 ? -3.266 10.633 9.43 1 98.81 24 SER B N 1
ATOM 3193 C CA . SER B 1 24 ? -2.908 12.047 9.383 1 98.81 24 SER B CA 1
ATOM 3194 C C . SER B 1 24 ? -2.387 12.438 8.008 1 98.81 24 SER B C 1
ATOM 3196 O O . SER B 1 24 ? -1.845 11.602 7.281 1 98.81 24 SER B O 1
ATOM 3198 N N . PRO B 1 25 ? -2.664 13.719 7.582 1 98.62 25 PRO B N 1
ATOM 3199 C CA . PRO B 1 25 ? -1.948 14.188 6.395 1 98.62 25 PRO B CA 1
ATOM 3200 C C . PRO B 1 25 ? -0.432 14.148 6.566 1 98.62 25 PRO B C 1
ATOM 3202 O O . PRO B 1 25 ? 0.092 14.633 7.574 1 98.62 25 PRO B O 1
ATOM 3205 N N . MET B 1 26 ? 0.279 13.539 5.715 1 98.31 26 MET B N 1
ATOM 3206 C CA . MET B 1 26 ? 1.733 13.414 5.738 1 98.31 26 MET B CA 1
ATOM 3207 C C . MET B 1 26 ? 2.336 13.797 4.391 1 98.31 26 MET B C 1
ATOM 3209 O O . MET B 1 26 ? 2.176 13.078 3.404 1 98.31 26 MET B O 1
ATOM 3213 N N . CYS B 1 27 ? 2.984 14.906 4.406 1 98.5 27 CYS B N 1
ATOM 3214 C CA . CYS B 1 27 ? 3.602 15.352 3.16 1 98.5 27 CYS B CA 1
ATOM 3215 C C . CYS B 1 27 ? 4.602 14.32 2.65 1 98.5 27 CYS B C 1
ATOM 3217 O O . CYS B 1 27 ? 5.453 13.852 3.404 1 98.5 27 CYS B O 1
ATOM 3219 N N . GLN B 1 28 ? 4.473 14.047 1.383 1 98.62 28 GLN B N 1
ATOM 3220 C CA . GLN B 1 28 ? 5.34 13.047 0.76 1 98.62 28 GLN B CA 1
ATOM 3221 C C . GLN B 1 28 ? 6.406 13.711 -0.109 1 98.62 28 GLN B C 1
ATOM 3223 O O . GLN B 1 28 ? 7.375 13.062 -0.51 1 98.62 28 GLN B O 1
ATOM 3228 N N . TYR B 1 29 ? 6.184 14.953 -0.489 1 98.56 29 TYR B N 1
ATOM 3229 C CA . TYR B 1 29 ? 7.141 15.75 -1.254 1 98.56 29 TYR B CA 1
ATOM 3230 C C . TYR B 1 29 ? 7.484 15.062 -2.57 1 98.56 29 TYR B C 1
ATOM 3232 O O . TYR B 1 29 ? 8.656 15 -2.957 1 98.56 29 TYR B O 1
ATOM 3240 N N . SER B 1 30 ? 6.484 14.5 -3.207 1 98.62 30 SER B N 1
ATOM 3241 C CA . SER B 1 30 ? 6.719 13.68 -4.391 1 98.62 30 SER B CA 1
ATOM 3242 C C . SER B 1 30 ? 5.922 14.188 -5.586 1 98.62 30 SER B C 1
ATOM 3244 O O . SER B 1 30 ? 5.875 13.539 -6.629 1 98.62 30 SER B O 1
ATOM 3246 N N . ALA B 1 31 ? 5.23 15.336 -5.434 1 98.62 31 ALA B N 1
ATOM 3247 C CA . ALA B 1 31 ? 4.453 15.906 -6.531 1 98.62 31 ALA B CA 1
ATOM 3248 C C . ALA B 1 31 ? 5.352 16.672 -7.496 1 98.62 31 ALA B C 1
ATOM 3250 O O . ALA B 1 31 ? 6.477 17.047 -7.152 1 98.62 31 ALA B O 1
ATOM 3251 N N . VAL B 1 32 ? 4.918 16.844 -8.727 1 97.62 32 VAL B N 1
ATOM 3252 C CA . VAL B 1 32 ? 5.508 17.734 -9.719 1 97.62 32 VAL B CA 1
ATOM 3253 C C . VAL B 1 32 ? 4.543 18.875 -10.023 1 97.62 32 VAL B C 1
ATOM 3255 O O . VAL B 1 32 ? 3.441 18.641 -10.531 1 97.62 32 VAL B O 1
ATOM 3258 N N . ASP B 1 33 ? 4.945 20.031 -9.633 1 97.56 33 ASP B N 1
ATOM 3259 C CA . ASP B 1 33 ? 4.133 21.234 -9.828 1 97.56 33 ASP B CA 1
ATOM 3260 C C . ASP B 1 33 ? 2.764 21.078 -9.172 1 97.56 33 ASP B C 1
ATOM 3262 O O . ASP B 1 33 ? 1.744 21.438 -9.758 1 97.56 33 ASP B O 1
ATOM 3266 N N . GLY B 1 34 ? 2.777 20.422 -8.062 1 98.69 34 GLY B N 1
ATOM 3267 C CA . GLY B 1 34 ? 1.579 20.344 -7.242 1 98.69 34 GLY B CA 1
ATOM 3268 C C . GLY B 1 34 ? 0.645 19.219 -7.672 1 98.69 34 GLY B C 1
ATOM 3269 O O . GLY B 1 34 ? -0.434 19.047 -7.098 1 98.69 34 GLY B O 1
ATOM 3270 N N . VAL B 1 35 ? 1.02 18.406 -8.688 1 98.88 35 VAL B N 1
ATOM 3271 C CA . VAL B 1 35 ? 0.113 17.406 -9.242 1 98.88 35 VAL B CA 1
ATOM 3272 C C . VAL B 1 35 ? 0.391 16.047 -8.609 1 98.88 35 VAL B C 1
ATOM 3274 O O . VAL B 1 35 ? 1.537 15.594 -8.578 1 98.88 35 VAL B O 1
ATOM 3277 N N . ALA B 1 36 ? -0.666 15.406 -8.102 1 98.88 36 ALA B N 1
ATOM 3278 C CA . ALA B 1 36 ? -0.559 14.07 -7.527 1 98.88 36 ALA B CA 1
ATOM 3279 C C . ALA B 1 36 ? -0.224 13.039 -8.602 1 98.88 36 ALA B C 1
ATOM 3281 O O . ALA B 1 36 ? -0.558 13.227 -9.781 1 98.88 36 ALA B O 1
ATOM 3282 N N . ASN B 1 37 ? 0.471 12.008 -8.242 1 98.69 37 ASN B N 1
ATOM 3283 C CA . ASN B 1 37 ? 0.869 10.953 -9.156 1 98.69 37 ASN B CA 1
ATOM 3284 C C . ASN B 1 37 ? 0.71 9.57 -8.523 1 98.69 37 ASN B C 1
ATOM 3286 O O . ASN B 1 37 ? 0.011 9.422 -7.523 1 98.69 37 ASN B O 1
ATOM 3290 N N . ASP B 1 38 ? 1.336 8.547 -9.078 1 98.75 38 ASP B N 1
ATOM 3291 C CA . ASP B 1 38 ? 1.146 7.164 -8.648 1 98.75 38 ASP B CA 1
ATOM 3292 C C . ASP B 1 38 ? 1.726 6.938 -7.254 1 98.75 38 ASP B C 1
ATOM 3294 O O . ASP B 1 38 ? 1.23 6.098 -6.5 1 98.75 38 ASP B O 1
ATOM 3298 N N . TRP B 1 39 ? 2.752 7.723 -6.879 1 98.88 39 TRP B N 1
ATOM 3299 C CA . TRP B 1 39 ? 3.246 7.621 -5.512 1 98.88 39 TRP B CA 1
ATOM 3300 C C . TRP B 1 39 ? 2.127 7.867 -4.508 1 98.88 39 TRP B C 1
ATOM 3302 O O . TRP B 1 39 ? 1.945 7.094 -3.564 1 98.88 39 TRP B O 1
ATOM 3312 N N . HIS B 1 40 ? 1.393 8.883 -4.785 1 98.94 40 HIS B N 1
ATOM 3313 C CA . HIS B 1 40 ? 0.347 9.281 -3.85 1 98.94 40 HIS B CA 1
ATOM 3314 C C . HIS B 1 40 ? -0.783 8.258 -3.816 1 98.94 40 HIS B C 1
ATOM 3316 O O . HIS B 1 40 ? -1.293 7.926 -2.744 1 98.94 40 HIS B O 1
ATOM 3322 N N . LEU B 1 41 ? -1.165 7.789 -4.996 1 98.94 41 LEU B N 1
ATOM 3323 C CA . LEU B 1 41 ? -2.229 6.793 -5.051 1 98.94 41 LEU B CA 1
ATOM 3324 C C . LEU B 1 41 ? -1.857 5.555 -4.242 1 98.94 41 LEU B C 1
ATOM 3326 O O . LEU B 1 41 ? -2.658 5.066 -3.441 1 98.94 41 LEU B O 1
ATOM 3330 N N . VAL B 1 42 ? -0.633 5.051 -4.414 1 98.94 42 VAL B N 1
ATOM 3331 C CA . VAL B 1 42 ? -0.191 3.84 -3.73 1 98.94 42 VAL B CA 1
ATOM 3332 C C . VAL B 1 42 ? -0.042 4.113 -2.236 1 98.94 42 VAL B C 1
ATOM 3334 O O . VAL B 1 42 ? -0.509 3.332 -1.405 1 98.94 42 VAL B O 1
ATOM 3337 N N . HIS B 1 43 ? 0.552 5.25 -1.912 1 98.81 43 HIS B N 1
ATOM 3338 C CA . HIS B 1 43 ? 0.793 5.637 -0.527 1 98.81 43 HIS B CA 1
ATOM 3339 C C . HIS B 1 43 ? -0.515 5.746 0.25 1 98.81 43 HIS B C 1
ATOM 3341 O O . HIS B 1 43 ? -0.661 5.141 1.315 1 98.81 43 HIS B O 1
ATOM 3347 N N . LEU B 1 44 ? -1.429 6.434 -0.269 1 98.94 44 LEU B N 1
ATOM 3348 C CA . LEU B 1 44 ? -2.689 6.66 0.43 1 98.94 44 LEU B CA 1
ATOM 3349 C C . LEU B 1 44 ? -3.6 5.445 0.321 1 98.94 44 LEU B C 1
ATOM 3351 O O . LEU B 1 44 ? -4.297 5.098 1.277 1 98.94 44 LEU B O 1
ATOM 3355 N N . GLY B 1 45 ? -3.574 4.816 -0.805 1 98.94 45 GLY B N 1
ATOM 3356 C CA . GLY B 1 45 ? -4.438 3.67 -1.039 1 98.94 45 GLY B CA 1
ATOM 3357 C C . GLY B 1 45 ? -4.156 2.512 -0.1 1 98.94 45 GLY B C 1
ATOM 3358 O O . GLY B 1 45 ? -5.078 1.797 0.303 1 98.94 45 GLY B O 1
ATOM 3359 N N . LYS B 1 46 ? -2.855 2.334 0.202 1 98.81 46 LYS B N 1
ATOM 3360 C CA . LYS B 1 46 ? -2.525 1.171 1.021 1 98.81 46 LYS B CA 1
ATOM 3361 C C . LYS B 1 46 ? -3.082 1.318 2.434 1 98.81 46 LYS B C 1
ATOM 3363 O O . LYS B 1 46 ? -3.34 0.321 3.111 1 98.81 46 LYS B O 1
ATOM 3368 N N . PHE B 1 47 ? -3.352 2.562 2.91 1 98.88 47 PHE B N 1
ATOM 3369 C CA . PHE B 1 47 ? -3.949 2.754 4.227 1 98.88 47 PHE B CA 1
ATOM 3370 C C . PHE B 1 47 ? -5.434 2.412 4.199 1 98.88 47 PHE B C 1
ATOM 3372 O O . PHE B 1 47 ? -5.977 1.895 5.18 1 98.88 47 PHE B O 1
ATOM 3379 N N . ALA B 1 48 ? -6.09 2.744 3.08 1 98.88 48 ALA B N 1
ATOM 3380 C CA . ALA B 1 48 ? -7.484 2.346 2.922 1 98.88 48 ALA B CA 1
ATOM 3381 C C . ALA B 1 48 ? -7.621 0.826 2.891 1 98.88 48 ALA B C 1
ATOM 3383 O O . ALA B 1 48 ? -8.453 0.256 3.596 1 98.88 48 ALA B O 1
ATOM 3384 N N . GLN B 1 49 ? -6.703 0.171 2.104 1 98.62 49 GLN B N 1
ATOM 3385 C CA . GLN B 1 49 ? -6.676 -1.288 2.078 1 98.62 49 GLN B CA 1
ATOM 3386 C C . GLN B 1 49 ? -6.32 -1.855 3.449 1 98.62 49 GLN B C 1
ATOM 3388 O O . GLN B 1 49 ? -6.676 -2.992 3.77 1 98.62 49 GLN B O 1
ATOM 3393 N N . GLY B 1 50 ? -5.645 -1.01 4.266 1 98.38 50 GLY B N 1
ATOM 3394 C CA . GLY B 1 50 ? -5.23 -1.398 5.602 1 98.38 50 GLY B CA 1
ATOM 3395 C C . GLY B 1 50 ? -6.316 -1.205 6.645 1 98.38 50 GLY B C 1
ATOM 3396 O O . GLY B 1 50 ? -6.07 -1.368 7.844 1 98.38 50 GLY B O 1
ATOM 3397 N N . GLY B 1 51 ? -7.492 -0.737 6.262 1 98.19 51 GLY B N 1
ATOM 3398 C CA . GLY B 1 51 ? -8.664 -0.823 7.117 1 98.19 51 GLY B CA 1
ATOM 3399 C C . GLY B 1 51 ? -8.969 0.474 7.844 1 98.19 51 GLY B C 1
ATOM 3400 O O . GLY B 1 51 ? -9.852 0.518 8.703 1 98.19 51 GLY B O 1
ATOM 3401 N N . THR B 1 52 ? -8.328 1.536 7.461 1 98.5 52 THR B N 1
ATOM 3402 C CA . THR B 1 52 ? -8.516 2.791 8.18 1 98.5 52 THR B CA 1
ATOM 3403 C C . THR B 1 52 ? -9.844 3.436 7.809 1 98.5 52 THR B C 1
ATOM 3405 O O . THR B 1 52 ? -10.312 3.295 6.676 1 98.5 52 THR B O 1
ATOM 3408 N N . GLY B 1 53 ? -10.438 4.18 8.797 1 98.81 53 GLY B N 1
ATOM 3409 C CA . GLY B 1 53 ? -11.742 4.793 8.578 1 98.81 53 GLY B CA 1
ATOM 3410 C C . GLY B 1 53 ? -11.672 6.051 7.73 1 98.81 53 GLY B C 1
ATOM 3411 O O . GLY B 1 53 ? -12.523 6.273 6.867 1 98.81 53 GLY B O 1
ATOM 3412 N N . ILE B 1 54 ? -10.656 6.895 7.977 1 98.94 54 ILE B N 1
ATOM 3413 C CA . ILE B 1 54 ? -10.469 8.148 7.254 1 98.94 54 ILE B CA 1
ATOM 3414 C C . ILE B 1 54 ? -9.016 8.258 6.785 1 98.94 54 ILE B C 1
ATOM 3416 O O . ILE B 1 54 ? -8.086 8.031 7.562 1 98.94 54 ILE B O 1
ATOM 3420 N N . VAL B 1 55 ? -8.844 8.5 5.539 1 99 55 VAL B N 1
ATOM 3421 C CA . VAL B 1 55 ? -7.504 8.773 5.02 1 99 55 VAL B CA 1
ATOM 3422 C C . VAL B 1 55 ? -7.434 10.211 4.512 1 99 55 VAL B C 1
ATOM 3424 O O . VAL B 1 55 ? -8.18 10.594 3.605 1 99 55 VAL B O 1
ATOM 3427 N N . MET B 1 56 ? -6.531 10.977 5.098 1 98.94 56 MET B N 1
ATOM 3428 C CA . MET B 1 56 ? -6.445 12.391 4.758 1 98.94 56 MET B CA 1
ATOM 3429 C C . MET B 1 56 ? -5.223 12.672 3.889 1 98.94 56 MET B C 1
ATOM 3431 O O . MET B 1 56 ? -4.094 12.367 4.285 1 98.94 56 MET B O 1
ATOM 3435 N N . VAL B 1 57 ? -5.465 13.195 2.674 1 98.88 57 VAL B N 1
ATOM 3436 C CA . VAL B 1 57 ? -4.406 13.633 1.77 1 98.88 57 VAL B CA 1
ATOM 3437 C C . VAL B 1 57 ? -3.57 14.719 2.438 1 98.88 57 VAL B C 1
ATOM 3439 O O . VAL B 1 57 ? -4.109 15.586 3.129 1 98.88 57 VAL B O 1
ATOM 3442 N N . GLU B 1 58 ? -2.32 14.703 2.172 1 98.62 58 GLU B N 1
ATOM 3443 C CA . GLU B 1 58 ? -1.324 15.578 2.781 1 98.62 58 GLU B CA 1
ATOM 3444 C C . GLU B 1 58 ? -1.668 17.047 2.553 1 98.62 58 GLU B C 1
ATOM 3446 O O . GLU B 1 58 ? -2.625 17.359 1.84 1 98.62 58 GLU B O 1
ATOM 3451 N N . ALA B 1 59 ? -0.919 17.906 3.299 1 98.75 59 ALA B N 1
ATOM 3452 C CA . ALA B 1 59 ? -1.103 19.344 3.158 1 98.75 59 ALA B CA 1
ATOM 3453 C C . ALA B 1 59 ? -1.021 19.766 1.695 1 98.75 59 ALA B C 1
ATOM 3455 O O . ALA B 1 59 ? 0.045 19.688 1.078 1 98.75 59 ALA B O 1
ATOM 3456 N N . THR B 1 60 ? -2.121 20.219 1.16 1 98.94 60 THR B N 1
ATOM 3457 C CA . THR B 1 60 ? -2.27 20.625 -0.233 1 98.94 60 THR B CA 1
ATOM 3458 C C . THR B 1 60 ? -2.352 22.141 -0.347 1 98.94 60 THR B C 1
ATOM 3460 O O . THR B 1 60 ? -3.279 22.766 0.18 1 98.94 60 THR B O 1
ATOM 3463 N N . ALA B 1 61 ? -1.408 22.703 -1.02 1 98.94 61 ALA B N 1
ATOM 3464 C CA . ALA B 1 61 ? -1.257 24.156 -1.053 1 98.94 61 ALA B CA 1
ATOM 3465 C C . ALA B 1 61 ? -2.367 24.797 -1.873 1 98.94 61 ALA B C 1
ATOM 3467 O O . ALA B 1 61 ? -2.689 24.344 -2.971 1 98.94 61 ALA B O 1
ATOM 3468 N N . VAL B 1 62 ? -2.893 25.906 -1.432 1 98.94 62 VAL B N 1
ATOM 3469 C CA . VAL B 1 62 ? -3.988 26.578 -2.111 1 98.94 62 VAL B CA 1
ATOM 3470 C C . VAL B 1 62 ? -3.432 27.547 -3.154 1 98.94 62 VAL B C 1
ATOM 3472 O O . VAL B 1 62 ? -4.156 28 -4.043 1 98.94 62 VAL B O 1
ATOM 3475 N N . THR B 1 63 ? -2.17 27.922 -3.012 1 98.88 63 THR B N 1
ATOM 3476 C CA . THR B 1 63 ? -1.431 28.703 -4 1 98.88 63 THR B CA 1
ATOM 3477 C C . THR B 1 63 ? -0.087 28.047 -4.309 1 98.88 63 THR B C 1
ATOM 3479 O O . THR B 1 63 ? 0.436 27.281 -3.496 1 98.88 63 THR B O 1
ATOM 3482 N N . ALA B 1 64 ? 0.453 28.375 -5.465 1 98.69 64 ALA B N 1
ATOM 3483 C CA . ALA B 1 64 ? 1.739 27.797 -5.84 1 98.69 64 ALA B CA 1
ATOM 3484 C C . ALA B 1 64 ? 2.828 28.188 -4.848 1 98.69 64 ALA B C 1
ATOM 3486 O O . ALA B 1 64 ? 3.658 27.359 -4.469 1 98.69 64 ALA B O 1
ATOM 3487 N N . ASN B 1 65 ? 2.846 29.359 -4.426 1 98.5 65 ASN B N 1
ATOM 3488 C CA . ASN B 1 65 ? 3.896 29.828 -3.523 1 98.5 65 ASN B CA 1
ATOM 3489 C C . ASN B 1 65 ? 3.594 29.453 -2.074 1 98.5 65 ASN B C 1
ATOM 3491 O O . ASN B 1 65 ? 4.359 29.797 -1.17 1 98.5 65 ASN B O 1
ATOM 3495 N N . GLY B 1 66 ? 2.445 28.812 -1.813 1 98.75 66 GLY B N 1
ATOM 3496 C CA . GLY B 1 66 ? 2.094 28.328 -0.484 1 98.75 66 GLY B CA 1
ATOM 3497 C C . GLY B 1 66 ? 2.621 26.938 -0.188 1 98.75 66 GLY B C 1
ATOM 3498 O O . GLY B 1 66 ? 2.357 26.391 0.88 1 98.75 66 GLY B O 1
ATOM 3499 N N . ARG B 1 67 ? 3.355 26.375 -1.157 1 98.81 67 ARG B N 1
ATOM 3500 C CA . ARG B 1 67 ? 3.984 25.078 -0.958 1 98.81 67 ARG B CA 1
ATOM 3501 C C . ARG B 1 67 ? 5.141 25.172 0.03 1 98.81 67 ARG B C 1
ATOM 3503 O O . ARG B 1 67 ? 5.789 26.219 0.136 1 98.81 67 ARG B O 1
ATOM 3510 N N . ILE B 1 68 ? 5.336 24.062 0.746 1 98.62 68 ILE B N 1
ATOM 3511 C CA . ILE B 1 68 ? 6.492 23.953 1.629 1 98.62 68 ILE B CA 1
ATOM 3512 C C . ILE B 1 68 ? 7.762 23.766 0.8 1 98.62 68 ILE B C 1
ATOM 3514 O O . ILE B 1 68 ? 8.758 24.453 1.002 1 98.62 68 ILE B O 1
ATOM 3518 N N . THR B 1 69 ? 7.77 22.797 -0.073 1 98.62 69 THR B N 1
ATOM 3519 C CA . THR B 1 69 ? 8.859 22.422 -0.97 1 98.62 69 THR B CA 1
ATOM 3520 C C . THR B 1 69 ? 8.352 22.297 -2.406 1 98.62 69 THR B C 1
ATOM 3522 O O . THR B 1 69 ? 7.148 22.344 -2.654 1 98.62 69 THR B O 1
ATOM 3525 N N . HIS B 1 70 ? 9.258 22.047 -3.314 1 98.19 70 HIS B N 1
ATOM 3526 C CA . HIS B 1 70 ? 8.914 21.844 -4.719 1 98.19 70 HIS B CA 1
ATOM 3527 C C . HIS B 1 70 ? 8.18 20.531 -4.926 1 98.19 70 HIS B C 1
ATOM 3529 O O . HIS B 1 70 ? 7.594 20.297 -5.988 1 98.19 70 HIS B O 1
ATOM 3535 N N . GLY B 1 71 ? 8.109 19.688 -3.879 1 98.44 71 GLY B N 1
ATOM 3536 C CA . GLY B 1 71 ? 7.508 18.375 -4.035 1 98.44 71 GLY B CA 1
ATOM 3537 C C . GLY B 1 71 ? 6.125 18.281 -3.422 1 98.44 71 GLY B C 1
ATOM 3538 O O . GLY B 1 71 ? 5.547 17.203 -3.342 1 98.44 71 GLY B O 1
ATOM 3539 N N . ASP B 1 72 ? 5.547 19.453 -3.053 1 98.75 72 ASP B N 1
ATOM 3540 C CA . ASP B 1 72 ? 4.277 19.453 -2.332 1 98.75 72 ASP B CA 1
ATOM 3541 C C . ASP B 1 72 ? 3.096 19.391 -3.299 1 98.75 72 ASP B C 1
ATOM 3543 O O . ASP B 1 72 ? 3.189 19.875 -4.43 1 98.75 72 ASP B O 1
ATOM 3547 N N . LEU B 1 73 ? 2.006 18.828 -2.799 1 98.94 73 LEU B N 1
ATOM 3548 C CA . LEU B 1 73 ? 0.748 18.859 -3.535 1 98.94 73 LEU B CA 1
ATOM 3549 C C . LEU B 1 73 ? 0.141 20.25 -3.531 1 98.94 73 LEU B C 1
ATOM 3551 O O . LEU B 1 73 ? 0.385 21.047 -2.611 1 98.94 73 LEU B O 1
ATOM 3555 N N . GLY B 1 74 ? -0.602 20.516 -4.574 1 98.88 74 GLY B N 1
ATOM 3556 C CA . GLY B 1 74 ? -1.358 21.75 -4.68 1 98.88 74 GLY B CA 1
ATOM 3557 C C . GLY B 1 74 ? -2.756 21.547 -5.234 1 98.88 74 GLY B C 1
ATOM 3558 O O . GLY B 1 74 ? -3.076 20.484 -5.754 1 98.88 74 GLY B O 1
ATOM 3559 N N . LEU B 1 75 ? -3.51 22.531 -5.074 1 98.88 75 LEU B N 1
ATOM 3560 C CA . LEU B 1 75 ? -4.867 22.594 -5.609 1 98.88 75 LEU B CA 1
ATOM 3561 C C . LEU B 1 75 ? -5.227 24.016 -6.012 1 98.88 75 LEU B C 1
ATOM 3563 O O . LEU B 1 75 ? -6.32 24.5 -5.699 1 98.88 75 LEU B O 1
ATOM 3567 N N . TRP B 1 76 ? -4.312 24.703 -6.727 1 98.81 76 TRP B N 1
ATOM 3568 C CA . TRP B 1 76 ? -4.5 26.109 -7.117 1 98.81 76 TRP B CA 1
ATOM 3569 C C . TRP B 1 76 ? -4.953 26.203 -8.57 1 98.81 76 TRP B C 1
ATOM 3571 O O . TRP B 1 76 ? -5.234 27.297 -9.07 1 98.81 76 TRP B O 1
ATOM 3581 N N . ASN B 1 77 ? -4.996 25.078 -9.312 1 98.31 77 ASN B N 1
ATOM 3582 C CA . ASN B 1 77 ? -5.52 25.109 -10.672 1 98.31 77 ASN B CA 1
ATOM 3583 C C . ASN B 1 77 ? -6.242 23.812 -11.016 1 98.31 77 ASN B C 1
ATOM 3585 O O . ASN B 1 77 ? -6.172 22.828 -10.266 1 98.31 77 ASN B O 1
ATOM 3589 N N . ASP B 1 78 ? -6.941 23.781 -12.156 1 98.62 78 ASP B N 1
ATOM 3590 C CA . ASP B 1 78 ? -7.895 22.719 -12.477 1 98.62 78 ASP B CA 1
ATOM 3591 C C . ASP B 1 78 ? -7.172 21.438 -12.883 1 98.62 78 ASP B C 1
ATOM 3593 O O . ASP B 1 78 ? -7.727 20.344 -12.766 1 98.62 78 ASP B O 1
ATOM 3597 N N . ASP B 1 79 ? -5.934 21.547 -13.352 1 98.5 79 ASP B N 1
ATOM 3598 C CA . ASP B 1 79 ? -5.16 20.359 -13.75 1 98.5 79 ASP B CA 1
ATOM 3599 C C . ASP B 1 79 ? -4.875 19.469 -12.547 1 98.5 79 ASP B C 1
ATOM 3601 O O . ASP B 1 79 ? -4.527 18.297 -12.711 1 98.5 79 ASP B O 1
ATOM 3605 N N . GLN B 1 80 ? -5.047 19.953 -11.375 1 98.88 80 GLN B N 1
ATOM 3606 C CA . GLN B 1 80 ? -4.707 19.25 -10.141 1 98.88 80 GLN B CA 1
ATOM 3607 C C . GLN B 1 80 ? -5.91 18.469 -9.602 1 98.88 80 GLN B C 1
ATOM 3609 O O . GLN B 1 80 ? -5.777 17.672 -8.672 1 98.88 80 GLN B O 1
ATOM 3614 N N . ILE B 1 81 ? -7.09 18.578 -10.273 1 98.94 81 ILE B N 1
ATOM 3615 C CA . ILE B 1 81 ? -8.328 17.984 -9.781 1 98.94 81 ILE B CA 1
ATOM 3616 C C . ILE B 1 81 ? -8.344 16.5 -10.094 1 98.94 81 ILE B C 1
ATOM 3618 O O . ILE B 1 81 ? -8.516 15.672 -9.188 1 98.94 81 ILE B O 1
ATOM 3622 N N . ARG B 1 82 ? -8.109 16.094 -11.305 1 98.75 82 ARG B N 1
ATOM 3623 C CA . ARG B 1 82 ? -8.352 14.734 -11.781 1 98.75 82 ARG B CA 1
ATOM 3624 C C . ARG B 1 82 ? -7.469 13.727 -11.047 1 98.75 82 ARG B C 1
ATOM 3626 O O . ARG B 1 82 ? -7.945 12.672 -10.625 1 98.75 82 ARG B O 1
ATOM 3633 N N . PRO B 1 83 ? -6.152 14 -10.867 1 98.81 83 PRO B N 1
ATOM 3634 C CA . PRO B 1 83 ? -5.34 13.047 -10.109 1 98.81 83 PRO B CA 1
ATOM 3635 C C . PRO B 1 83 ? -5.836 12.859 -8.68 1 98.81 83 PRO B C 1
ATOM 3637 O O . PRO B 1 83 ? -5.812 11.734 -8.156 1 98.81 83 PRO B O 1
ATOM 3640 N N . LEU B 1 84 ? -6.336 13.883 -8.102 1 98.94 84 LEU B N 1
ATOM 3641 C CA . LEU B 1 84 ? -6.852 13.797 -6.738 1 98.94 84 LEU B CA 1
ATOM 3642 C C . LEU B 1 84 ? -8.211 13.102 -6.715 1 98.94 84 LEU B C 1
ATOM 3644 O O . LEU B 1 84 ? -8.539 12.398 -5.758 1 98.94 84 LEU B O 1
ATOM 3648 N N . GLU B 1 85 ? -9.016 13.352 -7.758 1 98.94 85 GLU B N 1
ATOM 3649 C CA . GLU B 1 85 ? -10.289 12.656 -7.902 1 98.94 85 GLU B CA 1
ATOM 3650 C C . GLU B 1 85 ? -10.086 11.141 -7.918 1 98.94 85 GLU B C 1
ATOM 3652 O O . GLU B 1 85 ? -10.836 10.406 -7.273 1 98.94 85 GLU B O 1
ATOM 3657 N N . ARG B 1 86 ? -9.117 10.734 -8.648 1 98.88 86 ARG B N 1
ATOM 3658 C CA . ARG B 1 86 ? -8.781 9.32 -8.742 1 98.88 86 ARG B CA 1
ATOM 3659 C C . ARG B 1 86 ? -8.422 8.758 -7.371 1 98.88 86 ARG B C 1
ATOM 3661 O O . ARG B 1 86 ? -8.875 7.668 -7.004 1 98.88 86 ARG B O 1
ATOM 3668 N N . ILE B 1 87 ? -7.648 9.477 -6.613 1 98.94 87 ILE B N 1
ATOM 3669 C CA . ILE B 1 87 ? -7.234 9.047 -5.281 1 98.94 87 ILE B CA 1
ATOM 3670 C C . ILE B 1 87 ? -8.445 9 -4.355 1 98.94 87 ILE B C 1
ATOM 3672 O O . ILE B 1 87 ? -8.664 8.016 -3.652 1 98.94 87 ILE B O 1
ATOM 3676 N N . ALA B 1 88 ? -9.281 10.031 -4.379 1 98.94 88 ALA B N 1
ATOM 3677 C CA . ALA B 1 88 ? -10.477 10.078 -3.531 1 98.94 88 ALA B CA 1
ATOM 3678 C C . ALA B 1 88 ? -11.406 8.906 -3.84 1 98.94 88 ALA B C 1
ATOM 3680 O O . ALA B 1 88 ? -11.938 8.273 -2.926 1 98.94 88 ALA B O 1
ATOM 3681 N N . ALA B 1 89 ? -11.609 8.648 -5.098 1 98.94 89 ALA B N 1
ATOM 3682 C CA . ALA B 1 89 ? -12.477 7.551 -5.512 1 98.94 89 ALA B CA 1
ATOM 3683 C C . ALA B 1 89 ? -11.945 6.211 -5.004 1 98.94 89 ALA B C 1
ATOM 3685 O O . ALA B 1 89 ? -12.711 5.383 -4.504 1 98.94 89 ALA B O 1
ATOM 3686 N N . PHE B 1 90 ? -10.672 5.988 -5.105 1 98.88 90 PHE B N 1
ATOM 3687 C CA . PHE B 1 90 ? -10.078 4.734 -4.66 1 98.88 90 PHE B CA 1
ATOM 3688 C C . PHE B 1 90 ? -10.258 4.551 -3.16 1 98.88 90 PHE B C 1
ATOM 3690 O O . PHE B 1 90 ? -10.57 3.455 -2.693 1 98.88 90 PHE B O 1
ATOM 3697 N N . LEU B 1 91 ? -9.969 5.641 -2.424 1 98.94 91 LEU B N 1
ATOM 3698 C CA . LEU B 1 91 ? -10.148 5.574 -0.977 1 98.94 91 LEU B CA 1
ATOM 3699 C C . LEU B 1 91 ? -11.586 5.207 -0.62 1 98.94 91 LEU B C 1
ATOM 3701 O O . LEU B 1 91 ? -11.812 4.301 0.181 1 98.94 91 LEU B O 1
ATOM 3705 N N . ARG B 1 92 ? -12.5 5.859 -1.254 1 98.81 92 ARG B N 1
ATOM 3706 C CA . ARG B 1 92 ? -13.914 5.613 -1.009 1 98.81 92 ARG B CA 1
ATOM 3707 C C . ARG B 1 92 ? -14.289 4.172 -1.35 1 98.81 92 ARG B C 1
ATOM 3709 O O . ARG B 1 92 ? -14.945 3.494 -0.562 1 98.81 92 ARG B O 1
ATOM 3716 N N . ASP B 1 93 ? -13.797 3.711 -2.482 1 98.38 93 ASP B N 1
ATOM 3717 C CA . ASP B 1 93 ? -14.133 2.377 -2.973 1 98.38 93 ASP B CA 1
ATOM 3718 C C . ASP B 1 93 ? -13.531 1.298 -2.074 1 98.38 93 ASP B C 1
ATOM 3720 O O . ASP B 1 93 ? -13.961 0.143 -2.113 1 98.38 93 ASP B O 1
ATOM 3724 N N . ASN B 1 94 ? -12.586 1.67 -1.29 1 98.38 94 ASN B N 1
ATOM 3725 C CA . ASN B 1 94 ? -11.961 0.719 -0.377 1 98.38 94 ASN B CA 1
ATOM 3726 C C . ASN B 1 94 ? -12.344 1.002 1.074 1 98.38 94 ASN B C 1
ATOM 3728 O O . ASN B 1 94 ? -11.625 0.608 1.995 1 98.38 94 ASN B O 1
ATOM 3732 N N . GLY B 1 95 ? -13.383 1.729 1.308 1 98.19 95 GLY B N 1
ATOM 3733 C CA . GLY B 1 95 ? -14.078 1.787 2.584 1 98.19 95 GLY B CA 1
ATOM 3734 C C . GLY B 1 95 ? -13.602 2.92 3.473 1 98.19 95 GLY B C 1
ATOM 3735 O O . GLY B 1 95 ? -14 3.014 4.637 1 98.19 95 GLY B O 1
ATOM 3736 N N . ALA B 1 96 ? -12.742 3.779 2.979 1 98.88 96 ALA B N 1
ATOM 3737 C CA . ALA B 1 96 ? -12.273 4.914 3.77 1 98.88 96 ALA B CA 1
ATOM 3738 C C . ALA B 1 96 ? -12.938 6.211 3.324 1 98.88 96 ALA B C 1
ATOM 3740 O O . ALA B 1 96 ? -13.203 6.406 2.135 1 98.88 96 ALA B O 1
ATOM 3741 N N . VAL B 1 97 ? -13.195 7.098 4.254 1 98.94 97 VAL B N 1
ATOM 3742 C CA . VAL B 1 97 ? -13.602 8.461 3.916 1 98.94 97 VAL B CA 1
ATOM 3743 C C . VAL B 1 97 ? -12.414 9.227 3.344 1 98.94 97 VAL B C 1
ATOM 3745 O O . VAL B 1 97 ? -11.383 9.375 4.004 1 98.94 97 VAL B O 1
ATOM 3748 N N . PRO B 1 98 ? -12.531 9.633 2.08 1 98.94 98 PRO B N 1
ATOM 3749 C CA . PRO B 1 98 ? -11.453 10.453 1.528 1 98.94 98 PRO B CA 1
ATOM 3750 C C . PRO B 1 98 ? -11.453 11.875 2.086 1 98.94 98 PRO B C 1
ATOM 3752 O O . PRO B 1 98 ? -12.438 12.594 1.95 1 98.94 98 PRO B O 1
ATOM 3755 N N . ALA B 1 99 ? -10.398 12.242 2.74 1 99 99 ALA B N 1
ATOM 3756 C CA . ALA B 1 99 ? -10.25 13.57 3.326 1 99 99 ALA B CA 1
ATOM 3757 C C . ALA B 1 99 ? -9.062 14.312 2.715 1 99 99 ALA B C 1
ATOM 3759 O O . ALA B 1 99 ? -8.188 13.688 2.1 1 99 99 ALA B O 1
ATOM 3760 N N . ILE B 1 100 ? -9.031 15.617 2.842 1 98.94 100 ILE B N 1
ATOM 3761 C CA . ILE B 1 100 ? -7.926 16.422 2.314 1 98.94 100 ILE B CA 1
ATOM 3762 C C . ILE B 1 100 ? -7.633 17.578 3.258 1 98.94 100 ILE B C 1
ATOM 3764 O O . ILE B 1 100 ? -8.555 18.188 3.818 1 98.94 100 ILE B O 1
ATOM 3768 N N . GLN B 1 101 ? -6.406 17.828 3.451 1 98.94 101 GLN B N 1
ATOM 3769 C CA . GLN B 1 101 ? -5.98 19.016 4.195 1 98.94 101 GLN B CA 1
ATOM 3770 C C . GLN B 1 101 ? -5.547 20.125 3.248 1 98.94 101 GLN B C 1
ATOM 3772 O O . GLN B 1 101 ? -4.695 19.922 2.381 1 98.94 101 GLN B O 1
ATOM 3777 N N . LEU B 1 102 ? -6.137 21.281 3.342 1 98.94 102 LEU B N 1
ATOM 3778 C CA . LEU B 1 102 ? -5.691 22.469 2.617 1 98.94 102 LEU B CA 1
ATOM 3779 C C . LEU B 1 102 ? -4.785 23.328 3.488 1 98.94 102 LEU B C 1
ATOM 3781 O O . LEU B 1 102 ? -5.023 23.469 4.691 1 98.94 102 LEU B O 1
ATOM 3785 N N . ALA B 1 103 ? -3.748 23.875 2.826 1 98.88 103 ALA B N 1
ATOM 3786 C CA . ALA B 1 103 ? -2.732 24.547 3.631 1 98.88 103 ALA B CA 1
ATOM 3787 C C . ALA B 1 103 ? -2.045 25.656 2.836 1 98.88 103 ALA B C 1
ATOM 3789 O O . ALA B 1 103 ? -2.219 25.75 1.618 1 98.88 103 ALA B O 1
ATOM 3790 N N . HIS B 1 104 ? -1.419 26.516 3.482 1 98.94 104 HIS B N 1
ATOM 3791 C CA . HIS B 1 104 ? -0.447 27.5 3.01 1 98.94 104 HIS B CA 1
ATOM 3792 C C . HIS B 1 104 ? 0.744 27.594 3.957 1 98.94 104 HIS B C 1
ATOM 3794 O O . HIS B 1 104 ? 0.573 27.844 5.152 1 98.94 104 HIS B O 1
ATOM 3800 N N . ALA B 1 105 ? 1.921 27.516 3.4 1 98.69 105 ALA B N 1
ATOM 3801 C CA . ALA B 1 105 ? 3.102 27.297 4.23 1 98.69 105 ALA B CA 1
ATOM 3802 C C . ALA B 1 105 ? 3.58 28.609 4.859 1 98.69 105 ALA B C 1
ATOM 3804 O O . ALA B 1 105 ? 4.305 28.594 5.859 1 98.69 105 ALA B O 1
ATOM 3805 N N . GLY B 1 106 ? 3.209 29.812 4.246 1 98.5 106 GLY B N 1
ATOM 3806 C CA . GLY B 1 106 ? 3.617 31.094 4.797 1 98.5 106 GLY B CA 1
ATOM 3807 C C . GLY B 1 106 ? 5.121 31.219 4.949 1 98.5 106 GLY B C 1
ATOM 3808 O O . GLY B 1 106 ? 5.867 31.016 3.992 1 98.5 106 GLY B O 1
ATOM 3809 N N . ARG B 1 107 ? 5.582 31.5 6.105 1 97.19 107 ARG B N 1
ATOM 3810 C CA . ARG B 1 107 ? 6.992 31.797 6.336 1 97.19 107 ARG B CA 1
ATOM 3811 C C . ARG B 1 107 ? 7.836 30.531 6.254 1 97.19 107 ARG B C 1
ATOM 3813 O O . ARG B 1 107 ? 9.07 30.594 6.219 1 97.19 107 ARG B O 1
ATOM 3820 N N . LYS B 1 108 ? 7.176 29.312 6.184 1 97 108 LYS B N 1
ATOM 3821 C CA . LYS B 1 108 ? 7.891 28.047 6.078 1 97 108 LYS B CA 1
ATOM 3822 C C . LYS B 1 108 ? 7.914 27.547 4.637 1 97 108 LYS B C 1
ATOM 3824 O O . LYS B 1 108 ? 8.305 26.406 4.375 1 97 108 LYS B O 1
ATOM 3829 N N . ALA B 1 109 ? 7.496 28.391 3.727 1 98.25 109 ALA B N 1
ATOM 3830 C CA . ALA B 1 109 ? 7.504 28.031 2.312 1 98.25 109 ALA B CA 1
ATOM 3831 C C . ALA B 1 109 ? 8.914 28.078 1.741 1 98.25 109 ALA B C 1
ATOM 3833 O O . ALA B 1 109 ? 9.805 28.703 2.32 1 98.25 109 ALA B O 1
ATOM 3834 N N . SER B 1 110 ? 9.07 27.438 0.631 1 98.19 110 SER B N 1
ATOM 3835 C CA . SER B 1 110 ? 10.289 27.5 -0.159 1 98.19 110 SER B CA 1
ATOM 3836 C C . SER B 1 110 ? 11.484 26.953 0.616 1 98.19 110 SER B C 1
ATOM 3838 O O . SER B 1 110 ? 12.516 27.609 0.742 1 98.19 110 SER B O 1
ATOM 3840 N N . MET B 1 111 ? 11.328 25.781 1.159 1 97.25 111 MET B N 1
ATOM 3841 C CA . MET B 1 111 ? 12.406 25.188 1.935 1 97.25 111 MET B CA 1
ATOM 3842 C C . MET B 1 111 ? 12.812 23.844 1.351 1 97.25 111 MET B C 1
ATOM 3844 O O . MET B 1 111 ? 12.281 23.422 0.32 1 97.25 111 MET B O 1
ATOM 3848 N N . GLN B 1 112 ? 13.805 23.203 1.999 1 97.56 112 GLN B N 1
ATOM 3849 C CA . GLN B 1 112 ? 14.344 21.922 1.573 1 97.56 112 GLN B CA 1
ATOM 3850 C C . GLN B 1 112 ? 13.344 20.797 1.822 1 97.56 112 GLN B C 1
ATOM 3852 O O . GLN B 1 112 ? 12.617 20.812 2.822 1 97.56 112 GLN B O 1
ATOM 3857 N N . ARG B 1 113 ? 13.305 19.844 0.885 1 96.94 113 ARG B N 1
ATOM 3858 C CA . ARG B 1 113 ? 12.711 18.562 1.279 1 96.94 113 ARG B CA 1
ATOM 3859 C C . ARG B 1 113 ? 13.43 17.984 2.494 1 96.94 113 ARG B C 1
ATOM 3861 O O . ARG B 1 113 ? 14.633 18.188 2.672 1 96.94 113 ARG B O 1
ATOM 3868 N N . PRO B 1 114 ? 12.711 17.172 3.264 1 96.06 114 PRO B N 1
ATOM 3869 C CA . PRO B 1 114 ? 13.258 16.719 4.547 1 96.06 114 PRO B CA 1
ATOM 3870 C C . PRO B 1 114 ? 14.586 16 4.402 1 96.06 114 PRO B C 1
ATOM 3872 O O . PRO B 1 114 ? 15.523 16.266 5.16 1 96.06 114 PRO B O 1
ATOM 3875 N N . TRP B 1 115 ? 14.758 15.156 3.371 1 95 115 TRP B N 1
ATOM 3876 C CA . TRP B 1 115 ? 15.938 14.297 3.277 1 95 115 TRP B CA 1
ATOM 3877 C C . TRP B 1 115 ? 17.125 15.07 2.719 1 95 115 TRP B C 1
ATOM 3879 O O . TRP B 1 115 ? 18.234 14.539 2.625 1 95 115 TRP B O 1
ATOM 3889 N N . TYR B 1 116 ? 16.969 16.312 2.375 1 95.44 116 TYR B N 1
ATOM 3890 C CA . TYR B 1 116 ? 18.078 17.188 1.997 1 95.44 116 TYR B CA 1
ATOM 3891 C C . TYR B 1 116 ? 18.484 18.094 3.154 1 95.44 116 TYR B C 1
ATOM 3893 O O . TYR B 1 116 ? 19.406 18.906 3.031 1 95.44 116 TYR B O 1
ATOM 3901 N N . GLY B 1 117 ? 17.766 18.047 4.297 1 92.69 117 GLY B N 1
ATOM 3902 C CA . GLY B 1 117 ? 18.172 18.828 5.457 1 92.69 117 GLY B CA 1
ATOM 3903 C C . GLY B 1 117 ? 17.016 19.422 6.219 1 92.69 117 GLY B C 1
ATOM 3904 O O . GLY B 1 117 ? 17.172 19.891 7.352 1 92.69 117 GLY B O 1
ATOM 3905 N N . ASN B 1 118 ? 15.75 19.516 5.551 1 93.94 118 ASN B N 1
ATOM 3906 C CA . ASN B 1 118 ? 14.555 20.031 6.203 1 93.94 118 ASN B CA 1
ATOM 3907 C C . ASN B 1 118 ? 14.781 21.453 6.738 1 93.94 118 ASN B C 1
ATOM 3909 O O . ASN B 1 118 ? 14.391 21.75 7.863 1 93.94 118 ASN B O 1
ATOM 3913 N N . ALA B 1 119 ? 15.383 22.297 6.043 1 94.81 119 ALA B N 1
ATOM 3914 C CA . ALA B 1 119 ? 15.766 23.641 6.422 1 94.81 119 ALA B CA 1
ATOM 3915 C C . ALA B 1 119 ? 15.703 24.594 5.223 1 94.81 119 ALA B C 1
ATOM 3917 O O . ALA B 1 119 ? 15.031 24.297 4.23 1 94.81 119 ALA B O 1
ATOM 3918 N N . ALA B 1 120 ? 16.281 25.75 5.375 1 95.88 120 ALA B N 1
ATOM 3919 C CA . ALA B 1 120 ? 16.328 26.719 4.289 1 95.88 120 ALA B CA 1
ATOM 3920 C C . ALA B 1 120 ? 17.078 26.172 3.078 1 95.88 120 ALA B C 1
ATOM 3922 O O . ALA B 1 120 ? 18 25.391 3.223 1 95.88 120 ALA B O 1
ATOM 3923 N N . LEU B 1 121 ? 16.719 26.625 1.96 1 96.69 121 LEU B N 1
ATOM 3924 C CA . LEU B 1 121 ? 17.375 26.219 0.724 1 96.69 121 LEU B CA 1
ATOM 3925 C C . LEU B 1 121 ? 18.844 26.609 0.725 1 96.69 121 LEU B C 1
ATOM 3927 O O . LEU B 1 121 ? 19.203 27.688 1.221 1 96.69 121 LEU B O 1
ATOM 3931 N N . THR B 1 122 ? 19.672 25.828 0.166 1 96.56 122 THR B N 1
ATOM 3932 C CA . THR B 1 122 ? 21.094 26.078 -0.003 1 96.56 122 THR B CA 1
ATOM 3933 C C . THR B 1 122 ? 21.469 26.125 -1.482 1 96.56 122 THR B C 1
ATOM 3935 O O . THR B 1 122 ? 20.609 25.922 -2.348 1 96.56 122 THR B O 1
ATOM 3938 N N . ALA B 1 123 ? 22.719 26.391 -1.696 1 96.81 123 ALA B N 1
ATOM 3939 C CA . ALA B 1 123 ? 23.219 26.391 -3.064 1 96.81 123 ALA B CA 1
ATOM 3940 C C . ALA B 1 123 ? 23.078 25.031 -3.717 1 96.81 123 ALA B C 1
ATOM 3942 O O . ALA B 1 123 ? 22.828 24.922 -4.922 1 96.81 123 ALA B O 1
ATOM 3943 N N . GLU B 1 124 ? 23.219 24 -2.953 1 97.12 124 GLU B N 1
ATOM 3944 C CA . GLU B 1 124 ? 23.078 22.641 -3.461 1 97.12 124 GLU B CA 1
ATOM 3945 C C . GLU B 1 124 ? 21.656 22.375 -3.928 1 97.12 124 GLU B C 1
ATOM 3947 O O . GLU B 1 124 ? 21.438 21.703 -4.945 1 97.12 124 GLU B O 1
ATOM 3952 N N . ASP B 1 125 ? 20.672 22.797 -3.16 1 96.75 125 ASP B N 1
ATOM 3953 C CA . ASP B 1 125 ? 19.266 22.641 -3.537 1 96.75 125 ASP B CA 1
ATOM 3954 C C . ASP B 1 125 ? 18.969 23.375 -4.84 1 96.75 125 ASP B C 1
ATOM 3956 O O . ASP B 1 125 ? 18.281 22.844 -5.715 1 96.75 125 ASP B O 1
ATOM 3960 N N . ILE B 1 126 ? 19.484 24.594 -4.93 1 96.5 126 ILE B N 1
ATOM 3961 C CA . ILE B 1 126 ? 19.281 25.422 -6.117 1 96.5 126 ILE B CA 1
ATOM 3962 C C . ILE B 1 126 ? 19.891 24.719 -7.336 1 96.5 126 ILE B C 1
ATOM 3964 O O . ILE B 1 126 ? 19.297 24.703 -8.414 1 96.5 126 ILE B O 1
ATOM 3968 N N . ALA B 1 127 ? 21.047 24.125 -7.125 1 97.38 127 ALA B N 1
ATOM 3969 C CA . ALA B 1 127 ? 21.719 23.406 -8.195 1 97.38 127 ALA B CA 1
ATOM 3970 C C . ALA B 1 127 ? 20.906 22.203 -8.648 1 97.38 127 ALA B C 1
ATOM 3972 O O . ALA B 1 127 ? 20.922 21.828 -9.828 1 97.38 127 ALA B O 1
ATOM 3973 N N . ARG B 1 128 ? 20.109 21.625 -7.738 1 95.69 128 ARG B N 1
ATOM 3974 C CA . ARG B 1 128 ? 19.281 20.469 -8.055 1 95.69 128 ARG B CA 1
ATOM 3975 C C . ARG B 1 128 ? 17.969 20.906 -8.719 1 95.69 128 ARG B C 1
ATOM 3977 O O . ARG B 1 128 ? 17.203 20.078 -9.18 1 95.69 128 ARG B O 1
ATOM 3984 N N . GLY B 1 129 ? 17.734 22.234 -8.695 1 95.69 129 GLY B N 1
ATOM 3985 C CA . GLY B 1 129 ? 16.562 22.734 -9.391 1 95.69 129 GLY B CA 1
ATOM 3986 C C . GLY B 1 129 ? 15.523 23.328 -8.461 1 95.69 129 GLY B C 1
ATOM 3987 O O . GLY B 1 129 ? 14.5 23.844 -8.906 1 95.69 129 GLY B O 1
ATOM 3988 N N . ASP B 1 130 ? 15.703 23.328 -7.203 1 96.81 130 ASP B N 1
ATOM 3989 C CA . ASP B 1 130 ? 14.766 23.875 -6.23 1 96.81 130 ASP B CA 1
ATOM 3990 C C . ASP B 1 130 ? 15.008 25.375 -6.023 1 96.81 130 ASP B C 1
ATOM 3992 O O . ASP B 1 130 ? 15.586 25.781 -5.012 1 96.81 130 ASP B O 1
ATOM 3996 N N . GLN B 1 131 ? 14.477 26.172 -6.918 1 97.38 131 GLN B N 1
ATOM 3997 C CA . GLN B 1 131 ? 14.625 27.625 -6.852 1 97.38 131 GLN B CA 1
ATOM 3998 C C . GLN B 1 131 ? 13.719 28.219 -5.781 1 97.38 131 GLN B C 1
ATOM 4000 O O . GLN B 1 131 ? 12.578 27.797 -5.613 1 97.38 131 GLN B O 1
ATOM 4005 N N . PRO B 1 132 ? 14.32 29.156 -5.031 1 97.88 132 PRO B N 1
ATOM 4006 C CA . PRO B 1 132 ? 13.453 29.828 -4.062 1 97.88 132 PRO B CA 1
ATOM 4007 C C . PRO B 1 132 ? 12.352 30.656 -4.73 1 97.88 132 PRO B C 1
ATOM 4009 O O . PRO B 1 132 ? 12.484 31.031 -5.898 1 97.88 132 PRO B O 1
ATOM 4012 N N . TRP B 1 133 ? 11.25 30.891 -4.105 1 98.25 133 TRP B N 1
ATOM 4013 C CA . TRP B 1 133 ? 10.195 31.812 -4.52 1 98.25 133 TRP B CA 1
ATOM 4014 C C . TRP B 1 133 ? 9.828 32.75 -3.385 1 98.25 133 TRP B C 1
ATOM 4016 O O . TRP B 1 133 ? 10.266 32.594 -2.25 1 98.25 133 TRP B O 1
ATOM 4026 N N . GLU B 1 134 ? 9.172 33.812 -3.699 1 97.81 134 GLU B N 1
ATOM 4027 C CA . GLU B 1 134 ? 8.75 34.781 -2.686 1 97.81 134 GLU B CA 1
ATOM 4028 C C . GLU B 1 134 ? 7.711 34.188 -1.745 1 97.81 134 GLU B C 1
ATOM 4030 O O . GLU B 1 134 ? 6.762 33.531 -2.193 1 97.81 134 GLU B O 1
ATOM 4035 N N . ILE B 1 135 ? 7.918 34.438 -0.46 1 98.62 135 ILE B N 1
ATOM 4036 C CA . ILE B 1 135 ? 7.012 33.875 0.537 1 98.62 135 ILE B CA 1
ATOM 4037 C C . ILE B 1 135 ? 6.312 35 1.289 1 98.62 135 ILE B C 1
ATOM 4039 O O . ILE B 1 135 ? 6.711 36.156 1.185 1 98.62 135 ILE B O 1
ATOM 4043 N N . VAL B 1 136 ? 5.262 34.688 2 1 98.81 136 VAL B N 1
ATOM 4044 C CA . VAL B 1 136 ? 4.43 35.688 2.635 1 98.81 136 VAL B CA 1
ATOM 4045 C C . VAL B 1 136 ? 4.145 35.312 4.082 1 98.81 136 VAL B C 1
ATOM 4047 O O . VAL B 1 136 ? 4.238 34.125 4.441 1 98.81 136 VAL B O 1
ATOM 4050 N N . ALA B 1 137 ? 3.809 36.25 4.949 1 98.81 137 ALA B N 1
ATOM 4051 C CA . ALA B 1 137 ? 3.438 36.031 6.344 1 98.81 137 ALA B CA 1
ATOM 4052 C C . ALA B 1 137 ? 2.721 37.25 6.91 1 98.81 137 ALA B C 1
ATOM 4054 O O . ALA B 1 137 ? 2.621 38.281 6.242 1 98.81 137 ALA B O 1
ATOM 4055 N N . PRO B 1 138 ? 2.1 37.125 8.109 1 98.69 138 PRO B N 1
ATOM 4056 C CA . PRO B 1 138 ? 1.501 38.312 8.727 1 98.69 138 PRO B CA 1
ATOM 4057 C C . PRO B 1 138 ? 2.533 39.375 9.07 1 98.69 138 PRO B C 1
ATOM 4059 O O . PRO B 1 138 ? 2.205 40.562 9.094 1 98.69 138 PRO B O 1
ATOM 4062 N N . SER B 1 139 ? 3.715 39 9.43 1 98.56 139 SER B N 1
ATOM 4063 C CA . SER B 1 139 ? 4.836 39.906 9.734 1 98.56 139 SER B CA 1
ATOM 4064 C C . SER B 1 139 ? 6.109 39.438 9.039 1 98.56 139 SER B C 1
ATOM 4066 O O . SER B 1 139 ? 6.25 38.25 8.711 1 98.56 139 SER B O 1
ATOM 4068 N N . PRO B 1 140 ? 6.957 40.375 8.695 1 98.31 140 PRO B N 1
ATOM 4069 C CA . PRO B 1 140 ? 8.195 40 8.008 1 98.31 140 PRO B CA 1
ATOM 4070 C C . PRO B 1 140 ? 9.234 39.375 8.945 1 98.31 140 PRO B C 1
ATOM 4072 O O . PRO B 1 140 ? 10.336 39.906 9.078 1 98.31 140 PRO B O 1
ATOM 4075 N N . ILE B 1 141 ? 8.938 38.25 9.562 1 97.31 141 ILE B N 1
ATOM 4076 C CA . ILE B 1 141 ? 9.781 37.562 10.516 1 97.31 141 ILE B CA 1
ATOM 4077 C C . ILE B 1 141 ? 10.117 36.156 9.969 1 97.31 141 ILE B C 1
ATOM 4079 O O . ILE B 1 141 ? 9.227 35.312 9.82 1 97.31 141 ILE B O 1
ATOM 4083 N N . PRO B 1 142 ? 11.367 35.938 9.656 1 96.06 142 PRO B N 1
ATOM 4084 C CA . PRO B 1 142 ? 11.742 34.625 9.156 1 96.06 142 PRO B CA 1
ATOM 4085 C C . PRO B 1 142 ? 11.555 33.531 10.195 1 96.06 142 PRO B C 1
ATOM 4087 O O . PRO B 1 142 ? 11.5 33.781 11.398 1 96.06 142 PRO B O 1
ATOM 4090 N N . MET B 1 143 ? 11.414 32.312 9.688 1 93.88 143 MET B N 1
ATOM 4091 C CA . MET B 1 143 ? 11.258 31.156 10.57 1 93.88 143 MET B CA 1
ATOM 4092 C C . MET B 1 143 ? 12.477 31 11.477 1 93.88 143 MET B C 1
ATOM 4094 O O . MET B 1 143 ? 12.344 30.625 12.641 1 93.88 143 MET B O 1
ATOM 4098 N N . ASP B 1 144 ? 13.57 31.141 10.922 1 91.38 144 ASP B N 1
ATOM 4099 C CA . ASP B 1 144 ? 14.852 31.031 11.609 1 91.38 144 ASP B CA 1
ATOM 4100 C C . ASP B 1 144 ? 15.938 31.828 10.898 1 91.38 144 ASP B C 1
ATOM 4102 O O . ASP B 1 144 ? 15.703 32.375 9.82 1 91.38 144 ASP B O 1
ATOM 4106 N N . GLU B 1 145 ? 17.094 31.938 11.633 1 90.31 145 GLU B N 1
ATOM 4107 C CA . GLU B 1 145 ? 18.219 32.594 10.984 1 90.31 145 GLU B CA 1
ATOM 4108 C C . GLU B 1 145 ? 18.594 31.906 9.68 1 90.31 145 GLU B C 1
ATOM 4110 O O . GLU B 1 145 ? 18.672 30.672 9.625 1 90.31 145 GLU B O 1
ATOM 4115 N N . GLY B 1 146 ? 18.734 32.625 8.664 1 90.31 146 GLY B N 1
ATOM 4116 C CA . GLY B 1 146 ? 19.141 32.031 7.391 1 90.31 146 GLY B CA 1
ATOM 4117 C C . GLY B 1 146 ? 17.969 31.703 6.488 1 90.31 146 GLY B C 1
ATOM 4118 O O . GLY B 1 146 ? 18.156 31.484 5.289 1 90.31 146 GLY B O 1
ATOM 4119 N N . TRP B 1 147 ? 16.75 31.766 7.004 1 94.31 147 TRP B N 1
ATOM 4120 C CA . TRP B 1 147 ? 15.57 31.516 6.195 1 94.31 147 TRP B CA 1
ATOM 4121 C C . TRP B 1 147 ? 15.133 32.781 5.453 1 94.31 147 TRP B C 1
ATOM 4123 O O . TRP B 1 147 ? 15.594 33.875 5.754 1 94.31 147 TRP B O 1
ATOM 4133 N N . LEU B 1 148 ? 14.328 32.562 4.488 1 95.81 148 LEU B N 1
ATOM 4134 C CA . LEU B 1 148 ? 13.789 33.688 3.734 1 95.81 148 LEU B CA 1
ATOM 4135 C C . LEU B 1 148 ? 12.961 34.594 4.633 1 95.81 148 LEU B C 1
ATOM 4137 O O . LEU B 1 148 ? 12.227 34.125 5.5 1 95.81 148 LEU B O 1
ATOM 4141 N N . THR B 1 149 ? 13.094 35.875 4.469 1 97.94 149 THR B N 1
ATOM 4142 C CA . THR B 1 149 ? 12.195 36.812 5.117 1 97.94 149 THR B CA 1
ATOM 4143 C C . THR B 1 149 ? 10.891 36.969 4.332 1 97.94 149 THR B C 1
ATOM 4145 O O . THR B 1 149 ? 10.898 37.312 3.156 1 97.94 149 THR B O 1
ATOM 4148 N N . PRO B 1 150 ? 9.789 36.656 4.898 1 98.56 150 PRO B N 1
ATOM 4149 C CA . PRO B 1 150 ? 8.523 36.75 4.176 1 98.56 150 PRO B CA 1
ATOM 4150 C C . PRO B 1 150 ? 8.062 38.188 3.953 1 98.56 150 PRO B C 1
ATOM 4152 O O . PRO B 1 150 ? 8.422 39.094 4.723 1 98.56 150 PRO B O 1
ATOM 4155 N N . GLN B 1 151 ? 7.352 38.375 2.875 1 98.5 151 GLN B N 1
ATOM 4156 C CA . GLN B 1 151 ? 6.66 39.625 2.658 1 98.5 151 GLN B CA 1
ATOM 4157 C C . GLN B 1 151 ? 5.434 39.75 3.559 1 98.5 151 GLN B C 1
ATOM 4159 O O . GLN B 1 151 ? 4.637 38.812 3.654 1 98.5 151 GLN B O 1
ATOM 4164 N N . GLU B 1 152 ? 5.336 40.844 4.258 1 98.62 152 GLU B N 1
ATOM 4165 C CA . GLU B 1 152 ? 4.141 41.062 5.059 1 98.62 152 GLU B CA 1
ATOM 4166 C C . GLU B 1 152 ? 2.9 41.188 4.18 1 98.62 152 GLU B C 1
ATOM 4168 O O . GLU B 1 152 ? 2.898 41.938 3.195 1 98.62 152 GLU B O 1
ATOM 4173 N N . LEU B 1 153 ? 1.872 40.562 4.52 1 98.75 153 LEU B N 1
ATOM 4174 C CA . LEU B 1 153 ? 0.644 40.5 3.734 1 98.75 153 LEU B CA 1
ATOM 4175 C C . LEU B 1 153 ? -0.122 41.812 3.85 1 98.75 153 LEU B C 1
ATOM 4177 O O . LEU B 1 153 ? -0.316 42.344 4.953 1 98.75 153 LEU B O 1
ATOM 4181 N N . THR B 1 154 ? -0.551 42.312 2.688 1 98.06 154 THR B N 1
ATOM 4182 C CA . THR B 1 154 ? -1.422 43.5 2.637 1 98.06 154 THR B CA 1
ATOM 4183 C C . THR B 1 154 ? -2.889 43.062 2.637 1 98.06 154 THR B C 1
ATOM 4185 O O . THR B 1 154 ? -3.201 41.875 2.545 1 98.06 154 THR B O 1
ATOM 4188 N N . ASP B 1 155 ? -3.748 44.062 2.797 1 97.5 155 ASP B N 1
ATOM 4189 C CA . ASP B 1 155 ? -5.18 43.781 2.717 1 97.5 155 ASP B CA 1
ATOM 4190 C C . ASP B 1 155 ? -5.531 43.125 1.386 1 97.5 155 ASP B C 1
ATOM 4192 O O . ASP B 1 155 ? -6.348 42.188 1.341 1 97.5 155 ASP B O 1
ATOM 4196 N N . ASP B 1 156 ? -4.918 43.594 0.341 1 98.06 156 ASP B N 1
ATOM 4197 C CA . ASP B 1 156 ? -5.152 43.031 -0.976 1 98.06 156 ASP B CA 1
ATOM 4198 C C . ASP B 1 156 ? -4.672 41.562 -1.027 1 98.06 156 ASP B C 1
ATOM 4200 O O . ASP B 1 156 ? -5.32 40.719 -1.639 1 98.06 156 ASP B O 1
ATOM 4204 N N . ASN B 1 157 ? -3.51 41.281 -0.469 1 98.38 157 ASN B N 1
ATOM 4205 C CA . ASN B 1 157 ? -3.002 39.938 -0.379 1 98.38 157 ASN B CA 1
ATOM 4206 C C . ASN B 1 157 ? -3.971 39.031 0.37 1 98.38 157 ASN B C 1
ATOM 4208 O O . ASN B 1 157 ? -4.176 37.875 -0.023 1 98.38 157 ASN B O 1
ATOM 4212 N N . LEU B 1 158 ? -4.488 39.531 1.447 1 98.75 158 LEU B N 1
ATOM 4213 C CA . LEU B 1 158 ? -5.406 38.75 2.266 1 98.75 158 LEU B CA 1
ATOM 4214 C C . LEU B 1 158 ? -6.672 38.406 1.485 1 98.75 158 LEU B C 1
ATOM 4216 O O . LEU B 1 158 ? -7.16 37.25 1.562 1 98.75 158 LEU B O 1
ATOM 4220 N N . ASP B 1 159 ? -7.172 39.375 0.729 1 98.56 159 ASP B N 1
ATOM 4221 C CA . ASP B 1 159 ? -8.328 39.125 -0.126 1 98.56 159 ASP B CA 1
ATOM 4222 C C . ASP B 1 159 ? -8.016 38.062 -1.17 1 98.56 159 ASP B C 1
ATOM 4224 O O . ASP B 1 159 ? -8.836 37.188 -1.434 1 98.56 159 ASP B O 1
ATOM 4228 N N . TYR B 1 160 ? -6.875 38.188 -1.761 1 98.69 160 TYR B N 1
ATOM 4229 C CA . TYR B 1 160 ? -6.434 37.188 -2.746 1 98.69 160 TYR B CA 1
ATOM 4230 C C . TYR B 1 160 ? -6.352 35.812 -2.131 1 98.69 160 TYR B C 1
ATOM 4232 O O . TYR B 1 160 ? -6.773 34.812 -2.744 1 98.69 160 TYR B O 1
ATOM 4240 N N . LEU B 1 161 ? -5.828 35.688 -0.946 1 98.88 161 LEU B N 1
ATOM 4241 C CA . LEU B 1 161 ? -5.68 34.406 -0.265 1 98.88 161 LEU B CA 1
ATOM 4242 C C . LEU B 1 161 ? -7.043 33.812 0.079 1 98.88 161 LEU B C 1
ATOM 4244 O O . LEU B 1 161 ? -7.234 32.594 -0.005 1 98.88 161 LEU B O 1
ATOM 4248 N N . LEU B 1 162 ? -7.969 34.688 0.543 1 98.88 162 LEU B N 1
ATOM 4249 C CA . LEU B 1 162 ? -9.312 34.188 0.806 1 98.88 162 LEU B CA 1
ATOM 4250 C C . LEU B 1 162 ? -9.914 33.562 -0.449 1 98.88 162 LEU B C 1
ATOM 4252 O O . LEU B 1 162 ? -10.539 32.5 -0.382 1 98.88 162 LEU B O 1
ATOM 4256 N N . GLU B 1 163 ? -9.688 34.156 -1.594 1 98.88 163 GLU B N 1
ATOM 4257 C CA . GLU B 1 163 ? -10.18 33.625 -2.855 1 98.88 163 GLU B CA 1
ATOM 4258 C C . GLU B 1 163 ? -9.461 32.312 -3.209 1 98.88 163 GLU B C 1
ATOM 4260 O O . GLU B 1 163 ? -10.062 31.406 -3.779 1 98.88 163 GLU B O 1
ATOM 4265 N N . ALA B 1 164 ? -8.195 32.25 -2.949 1 98.94 164 ALA B N 1
ATOM 4266 C CA . ALA B 1 164 ? -7.434 31.047 -3.197 1 98.94 164 ALA B CA 1
ATOM 4267 C C . ALA B 1 164 ? -7.977 29.875 -2.373 1 98.94 164 ALA B C 1
ATOM 4269 O O . ALA B 1 164 ? -8.117 28.766 -2.879 1 98.94 164 ALA B O 1
ATOM 4270 N N . TRP B 1 165 ? -8.289 30.156 -1.095 1 98.94 165 TRP B N 1
ATOM 4271 C CA . TRP B 1 165 ? -8.875 29.141 -0.236 1 98.94 165 TRP B CA 1
ATOM 4272 C C . TRP B 1 165 ? -10.242 28.703 -0.764 1 98.94 165 TRP B C 1
ATOM 4274 O O . TRP B 1 165 ? -10.555 27.5 -0.791 1 98.94 165 TRP B O 1
ATOM 4284 N N . ARG B 1 166 ? -11.031 29.656 -1.146 1 98.94 166 ARG B N 1
ATOM 4285 C CA . ARG B 1 166 ? -12.344 29.344 -1.71 1 98.94 166 ARG B CA 1
ATOM 4286 C C . ARG B 1 166 ? -12.211 28.453 -2.941 1 98.94 166 ARG B C 1
ATOM 4288 O O . ARG B 1 166 ? -12.875 27.422 -3.039 1 98.94 166 ARG B O 1
ATOM 4295 N N . SER B 1 167 ? -11.367 28.828 -3.863 1 98.94 167 SER B N 1
ATOM 4296 C CA . SER B 1 167 ? -11.203 28.109 -5.125 1 98.94 167 SER B CA 1
ATOM 4297 C C . SER B 1 167 ? -10.672 26.703 -4.898 1 98.94 167 SER B C 1
ATOM 4299 O O . SER B 1 167 ? -11.117 25.75 -5.535 1 98.94 167 SER B O 1
ATOM 4301 N N . ALA B 1 168 ? -9.695 26.594 -4.02 1 98.94 168 ALA B N 1
ATOM 4302 C CA . ALA B 1 168 ? -9.156 25.266 -3.691 1 98.94 168 ALA B CA 1
ATOM 4303 C C . ALA B 1 168 ? -10.227 24.375 -3.07 1 98.94 168 ALA B C 1
ATOM 4305 O O . ALA B 1 168 ? -10.273 23.172 -3.344 1 98.94 168 ALA B O 1
ATOM 4306 N N . THR B 1 169 ? -11.039 24.969 -2.219 1 98.94 169 THR B N 1
ATOM 4307 C CA . THR B 1 169 ? -12.133 24.219 -1.599 1 98.94 169 THR B CA 1
ATOM 4308 C C . THR B 1 169 ? -13.094 23.688 -2.656 1 98.94 169 THR B C 1
ATOM 4310 O O . THR B 1 169 ? -13.484 22.516 -2.617 1 98.94 169 THR B O 1
ATOM 4313 N N . LEU B 1 170 ? -13.453 24.516 -3.59 1 98.94 170 LEU B N 1
ATOM 4314 C CA . LEU B 1 170 ? -14.352 24.109 -4.66 1 98.94 170 LEU B CA 1
ATOM 4315 C C . LEU B 1 170 ? -13.734 22.984 -5.488 1 98.94 170 LEU B C 1
ATOM 4317 O O . LEU B 1 170 ? -14.43 22.078 -5.922 1 98.94 170 LEU B O 1
ATOM 4321 N N . ARG B 1 171 ? -12.453 23.078 -5.734 1 98.94 171 ARG B N 1
ATOM 4322 C CA . ARG B 1 171 ? -11.766 22.031 -6.477 1 98.94 171 ARG B CA 1
ATOM 4323 C C . ARG B 1 171 ? -11.727 20.734 -5.676 1 98.94 171 ARG B C 1
ATOM 4325 O O . ARG B 1 171 ? -11.789 19.641 -6.246 1 98.94 171 ARG B O 1
ATOM 4332 N N . ALA B 1 172 ? -11.586 20.828 -4.34 1 98.94 172 ALA B N 1
ATOM 4333 C CA . ALA B 1 172 ? -11.641 19.641 -3.48 1 98.94 172 ALA B CA 1
ATOM 4334 C C . ALA B 1 172 ? -13.016 18.984 -3.553 1 98.94 172 ALA B C 1
ATOM 4336 O O . ALA B 1 172 ? -13.117 17.75 -3.529 1 98.94 172 ALA B O 1
ATOM 4337 N N . VAL B 1 173 ? -14.062 19.812 -3.574 1 98.94 173 VAL B N 1
ATOM 4338 C CA . VAL B 1 173 ? -15.414 19.297 -3.758 1 98.94 173 VAL B CA 1
ATOM 4339 C C . VAL B 1 173 ? -15.508 18.547 -5.082 1 98.94 173 VAL B C 1
ATOM 4341 O O . VAL B 1 173 ? -16.016 17.422 -5.125 1 98.94 173 VAL B O 1
ATOM 4344 N N . GLU B 1 174 ? -14.992 19.156 -6.113 1 98.94 174 GLU B N 1
ATOM 4345 C CA . GLU B 1 174 ? -15.031 18.547 -7.438 1 98.94 174 GLU B CA 1
ATOM 4346 C C . GLU B 1 174 ? -14.258 17.219 -7.453 1 98.94 174 GLU B C 1
ATOM 4348 O O . GLU B 1 174 ? -14.656 16.266 -8.125 1 98.94 174 GLU B O 1
ATOM 4353 N N . ALA B 1 175 ? -13.172 17.156 -6.707 1 98.94 175 ALA B N 1
ATOM 4354 C CA . ALA B 1 175 ? -12.336 15.969 -6.645 1 98.94 175 ALA B CA 1
ATOM 4355 C C . ALA B 1 175 ? -13.031 14.852 -5.863 1 98.94 175 ALA B C 1
ATOM 4357 O O . ALA B 1 175 ? -12.602 13.695 -5.906 1 98.94 175 ALA B O 1
ATOM 4358 N N . GLY B 1 176 ? -14.062 15.148 -5.09 1 98.88 176 GLY B N 1
ATOM 4359 C CA . GLY B 1 176 ? -14.883 14.125 -4.469 1 98.88 176 GLY B CA 1
ATOM 4360 C C . GLY B 1 176 ? -14.469 13.805 -3.047 1 98.88 176 GLY B C 1
ATOM 4361 O O . GLY B 1 176 ? -14.758 12.719 -2.539 1 98.88 176 GLY B O 1
ATOM 4362 N N . PHE B 1 177 ? -13.789 14.703 -2.385 1 98.94 177 PHE B N 1
ATOM 4363 C CA . PHE B 1 177 ? -13.445 14.508 -0.983 1 98.94 177 PHE B CA 1
ATOM 4364 C C . PHE B 1 177 ? -14.672 14.672 -0.094 1 98.94 177 PHE B C 1
ATOM 4366 O O . PHE B 1 177 ? -15.609 15.383 -0.457 1 98.94 177 PHE B O 1
ATOM 4373 N N . GLU B 1 178 ? -14.633 14.039 1.112 1 98.94 178 GLU B N 1
ATOM 4374 C CA . GLU B 1 178 ? -15.812 14.008 1.97 1 98.94 178 GLU B CA 1
ATOM 4375 C C . GLU B 1 178 ? -15.516 14.609 3.342 1 98.94 178 GLU B C 1
ATOM 4377 O O . GLU B 1 178 ? -16.406 14.719 4.184 1 98.94 178 GLU B O 1
ATOM 4382 N N . MET B 1 179 ? -14.305 14.984 3.568 1 98.94 179 MET B N 1
ATOM 4383 C CA . MET B 1 179 ? -13.859 15.734 4.738 1 98.94 179 MET B CA 1
ATOM 4384 C C . MET B 1 179 ? -12.719 16.688 4.375 1 98.94 179 MET B C 1
ATOM 4386 O O . MET B 1 179 ? -11.844 16.328 3.584 1 98.94 179 MET B O 1
ATOM 4390 N N . LEU B 1 180 ? -12.797 17.859 4.855 1 98.94 180 LEU B N 1
ATOM 4391 C CA . LEU B 1 180 ? -11.766 18.859 4.586 1 98.94 180 LEU B CA 1
ATOM 4392 C C . LEU B 1 180 ? -11.195 19.422 5.887 1 98.94 180 LEU B C 1
ATOM 4394 O O . LEU B 1 180 ? -11.945 19.703 6.824 1 98.94 180 LEU B O 1
ATOM 4398 N N . GLU B 1 181 ? -9.906 19.5 5.949 1 99 181 GLU B N 1
ATOM 4399 C CA . GLU B 1 181 ? -9.234 20.094 7.102 1 99 181 GLU B CA 1
ATOM 4400 C C . GLU B 1 181 ? -8.484 21.375 6.711 1 99 181 GLU B C 1
ATOM 4402 O O . GLU B 1 181 ? -7.785 21.391 5.699 1 99 181 GLU B O 1
ATOM 4407 N N . VAL B 1 182 ? -8.688 22.422 7.434 1 99 182 VAL B N 1
ATOM 4408 C CA . VAL B 1 182 ? -7.887 23.641 7.305 1 99 182 VAL B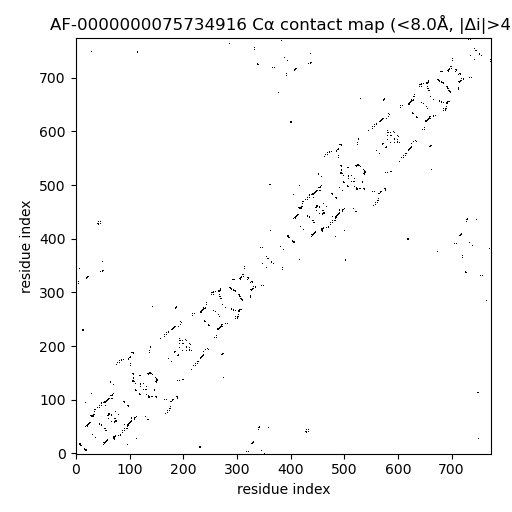 CA 1
ATOM 4409 C C . VAL B 1 182 ? -6.695 23.562 8.258 1 99 182 VAL B C 1
ATOM 4411 O O . VAL B 1 182 ? -6.867 23.375 9.461 1 99 182 VAL B O 1
ATOM 4414 N N . HIS B 1 183 ? -5.543 23.766 7.719 1 98.94 183 HIS B N 1
ATOM 4415 C CA . HIS B 1 183 ? -4.316 23.609 8.5 1 98.94 183 HIS B CA 1
ATOM 4416 C C . HIS B 1 183 ? -3.945 24.922 9.188 1 98.94 183 HIS B C 1
ATOM 4418 O O . HIS B 1 183 ? -3.289 25.781 8.594 1 98.94 183 HIS B O 1
ATOM 4424 N N . CYS B 1 184 ? -4.223 25.047 10.461 1 98.81 184 CYS B N 1
ATOM 4425 C CA . CYS B 1 184 ? -3.904 26.219 11.273 1 98.81 184 CYS B CA 1
ATOM 4426 C C . CYS B 1 184 ? -2.834 25.891 12.305 1 98.81 184 CYS B C 1
ATOM 4428 O O . CYS B 1 184 ? -2.914 26.344 13.445 1 98.81 184 CYS B O 1
ATOM 4430 N N . ALA B 1 185 ? -1.889 25.062 11.891 1 98.12 185 ALA B N 1
ATOM 4431 C CA . ALA B 1 185 ? -0.948 24.562 12.891 1 98.12 185 ALA B CA 1
ATOM 4432 C C . ALA B 1 185 ? 0.487 24.625 12.375 1 98.12 185 ALA B C 1
ATOM 4434 O O . ALA B 1 185 ? 0.724 25.016 11.227 1 98.12 185 ALA B O 1
ATOM 4435 N N . HIS B 1 186 ? 1.436 24.422 13.227 1 96.5 186 HIS B N 1
ATOM 4436 C CA . HIS B 1 186 ? 2.811 24 12.977 1 96.5 186 HIS B CA 1
ATOM 4437 C C . HIS B 1 186 ? 3.625 25.125 12.344 1 96.5 186 HIS B C 1
ATOM 4439 O O . HIS B 1 186 ? 4.523 24.859 11.539 1 96.5 186 HIS B O 1
ATOM 4445 N N . GLY B 1 187 ? 3.195 26.344 12.625 1 96.5 187 GLY B N 1
ATOM 4446 C CA . GLY B 1 187 ? 3.988 27.484 12.195 1 96.5 187 GLY B CA 1
ATOM 4447 C C . GLY B 1 187 ? 3.697 27.906 10.766 1 96.5 187 GLY B C 1
ATOM 4448 O O . GLY B 1 187 ? 4.281 28.859 10.273 1 96.5 187 GLY B O 1
ATOM 4449 N N . TYR B 1 188 ? 2.812 27.219 10.102 1 98.06 188 TYR B N 1
ATOM 4450 C CA . TYR B 1 188 ? 2.412 27.609 8.758 1 98.06 188 TYR B CA 1
ATOM 4451 C C . TYR B 1 188 ? 1.58 28.891 8.781 1 98.06 188 TYR B C 1
ATOM 4453 O O . TYR B 1 188 ? 1.472 29.547 9.82 1 98.06 188 TYR B O 1
ATOM 4461 N N . LEU B 1 189 ? 1.071 29.297 7.676 1 98.81 189 LEU B N 1
ATOM 4462 C CA . LEU B 1 189 ? 0.587 30.656 7.504 1 98.81 189 LEU B CA 1
ATOM 4463 C C . LEU B 1 189 ? -0.467 31 8.555 1 98.81 189 LEU B C 1
ATOM 4465 O O . LEU B 1 189 ? -0.342 31.984 9.266 1 98.81 189 LEU B O 1
ATOM 4469 N N . LEU B 1 190 ? -1.473 30.125 8.672 1 98.94 190 LEU B N 1
ATOM 4470 C CA . LEU B 1 190 ? -2.588 30.484 9.547 1 98.94 190 LEU B CA 1
ATOM 4471 C C . LEU B 1 190 ? -2.174 30.422 11.008 1 98.94 190 LEU B C 1
ATOM 4473 O O . LEU B 1 190 ? -2.652 31.219 11.828 1 98.94 190 LEU B O 1
ATOM 4477 N N . HIS B 1 191 ? -1.318 29.5 11.328 1 98.56 191 HIS B N 1
ATOM 4478 C CA . HIS B 1 191 ? -0.754 29.484 12.672 1 98.56 191 HIS B CA 1
ATOM 4479 C C . HIS B 1 191 ? 0.111 30.719 12.922 1 98.56 191 HIS B C 1
ATOM 4481 O O . HIS B 1 191 ? 0.123 31.266 14.031 1 98.56 191 HIS B O 1
ATOM 4487 N N . SER B 1 192 ? 0.844 31.188 11.938 1 98.44 192 SER B N 1
ATOM 4488 C CA . SER B 1 192 ? 1.671 32.375 12.062 1 98.44 192 SER B CA 1
ATOM 4489 C C . SER B 1 192 ? 0.824 33.625 12.398 1 98.44 192 SER B C 1
ATOM 4491 O O . SER B 1 192 ? 1.293 34.531 13.07 1 98.44 192 SER B O 1
ATOM 4493 N N . PHE B 1 193 ? -0.396 33.656 11.906 1 98.81 193 PHE B N 1
ATOM 4494 C CA . PHE B 1 193 ? -1.312 34.719 12.289 1 98.81 193 PHE B CA 1
ATOM 4495 C C . PHE B 1 193 ? -1.709 34.594 13.758 1 98.81 193 PHE B C 1
ATOM 4497 O O . PHE B 1 193 ? -1.8 35.594 14.477 1 98.81 193 PHE B O 1
ATOM 4504 N N . LEU B 1 194 ? -1.938 33.406 14.203 1 98.69 194 LEU B N 1
ATOM 4505 C CA . LEU B 1 194 ? -2.5 33.125 15.523 1 98.69 194 LEU B CA 1
ATOM 4506 C C . LEU B 1 194 ? -1.485 33.438 16.625 1 98.69 194 LEU B C 1
ATOM 4508 O O . LEU B 1 194 ? -1.853 33.938 17.688 1 98.69 194 LEU B O 1
ATOM 4512 N N . SER B 1 195 ? -0.237 33.188 16.438 1 98.06 195 SER B N 1
ATOM 4513 C CA . SER B 1 195 ? 0.775 33.281 17.484 1 98.06 195 SER B CA 1
ATOM 4514 C C . SER B 1 195 ? 1.299 34.719 17.594 1 98.06 195 SER B C 1
ATOM 4516 O O . SER B 1 195 ? 1.682 35.312 16.594 1 98.06 195 SER B O 1
ATOM 4518 N N . PRO B 1 196 ? 1.418 35.219 18.844 1 97.19 196 PRO B N 1
ATOM 4519 C CA . PRO B 1 196 ? 1.982 36.562 19.031 1 97.19 196 PRO B CA 1
ATOM 4520 C C . PRO B 1 196 ? 3.475 36.625 18.719 1 97.19 196 PRO B C 1
ATOM 4522 O O . PRO B 1 196 ? 4.039 37.719 18.594 1 97.19 196 PRO B O 1
ATOM 4525 N N . LEU B 1 197 ? 4.07 35.5 18.594 1 96.19 197 LEU B N 1
ATOM 4526 C CA . LEU B 1 197 ? 5.508 35.469 18.344 1 96.19 197 LEU B CA 1
ATOM 4527 C C . LEU B 1 197 ? 5.812 35.719 16.875 1 96.19 197 LEU B C 1
ATOM 4529 O O . LEU B 1 197 ? 6.887 36.219 16.531 1 96.19 197 LEU B O 1
ATOM 4533 N N . SER B 1 198 ? 4.844 35.375 16 1 97.38 198 SER B N 1
ATOM 4534 C CA . SER B 1 198 ? 5.062 35.5 14.57 1 97.38 198 SER B CA 1
ATOM 4535 C C . SER B 1 198 ? 4.199 36.625 13.969 1 97.38 198 SER B C 1
ATOM 4537 O O . SER B 1 198 ? 4.434 37.062 12.844 1 97.38 198 SER B O 1
ATOM 4539 N N . ASN B 1 199 ? 3.191 37.031 14.633 1 98.5 199 ASN B N 1
ATOM 4540 C CA . ASN B 1 199 ? 2.309 38.094 14.203 1 98.5 199 ASN B CA 1
ATOM 4541 C C . ASN B 1 199 ? 2.504 39.344 15.062 1 98.5 199 ASN B C 1
ATOM 4543 O O . ASN B 1 199 ? 1.948 39.438 16.156 1 98.5 199 ASN B O 1
ATOM 4547 N N . LYS B 1 200 ? 3.156 40.312 14.453 1 98 200 LYS B N 1
ATOM 4548 C CA . LYS B 1 200 ? 3.463 41.531 15.156 1 98 200 LYS B CA 1
ATOM 4549 C C . LYS B 1 200 ? 2.686 42.719 14.555 1 98 200 LYS B C 1
ATOM 4551 O O . LYS B 1 200 ? 3.045 43.875 14.766 1 98 200 LYS B O 1
ATOM 4556 N N . ARG B 1 201 ? 1.693 42.344 13.867 1 98.19 201 ARG B N 1
ATOM 4557 C CA . ARG B 1 201 ? 0.871 43.406 13.242 1 98.19 201 ARG B CA 1
ATOM 4558 C C . ARG B 1 201 ? 0.186 44.25 14.297 1 98.19 201 ARG B C 1
ATOM 4560 O O . ARG B 1 201 ? -0.099 43.781 15.406 1 98.19 201 ARG B O 1
ATOM 4567 N N . THR B 1 202 ? -0.112 45.5 13.883 1 97.06 202 THR B N 1
ATOM 4568 C CA . THR B 1 202 ? -0.796 46.406 14.781 1 97.06 202 THR B CA 1
ATOM 4569 C C . THR B 1 202 ? -2.17 46.781 14.234 1 97.06 202 THR B C 1
ATOM 4571 O O . THR B 1 202 ? -2.914 47.531 14.867 1 97.06 202 THR B O 1
ATOM 4574 N N . ASP B 1 203 ? -2.488 46.25 13.156 1 97.19 203 ASP B N 1
ATOM 4575 C CA . ASP B 1 203 ? -3.781 46.531 12.531 1 97.19 203 ASP B CA 1
ATOM 4576 C C . ASP B 1 203 ? -4.832 45.531 12.984 1 97.19 203 ASP B C 1
ATOM 4578 O O . ASP B 1 203 ? -4.691 44.906 14.039 1 97.19 203 ASP B O 1
ATOM 4582 N N . ALA B 1 204 ? -5.902 45.312 12.188 1 97.31 204 ALA B N 1
ATOM 4583 C CA . ALA B 1 204 ? -7.062 44.5 12.555 1 97.31 204 ALA B CA 1
ATOM 4584 C C . ALA B 1 204 ? -6.719 43.031 12.555 1 97.31 204 ALA B C 1
ATOM 4586 O O . ALA B 1 204 ? -7.477 42.219 13.078 1 97.31 204 ALA B O 1
ATOM 4587 N N . TYR B 1 205 ? -5.551 42.688 12.031 1 98.31 205 TYR B N 1
ATOM 4588 C CA . TYR B 1 205 ? -5.195 41.281 11.883 1 98.31 205 TYR B CA 1
ATOM 4589 C C . TYR B 1 205 ? -4.094 40.906 12.859 1 98.31 205 TYR B C 1
ATOM 4591 O O . TYR B 1 205 ? -3.439 39.875 12.695 1 98.31 205 TYR B O 1
ATOM 4599 N N . GLY B 1 206 ? -3.912 41.781 13.781 1 96.5 206 GLY B N 1
ATOM 4600 C CA . GLY B 1 206 ? -2.975 41.531 14.867 1 96.5 206 GLY B CA 1
ATOM 4601 C C . GLY B 1 206 ? -3.285 42.375 16.109 1 96.5 206 GLY B C 1
ATOM 4602 O O . GLY B 1 206 ? -4.449 42.531 16.469 1 96.5 206 GLY B O 1
ATOM 4603 N N . ALA B 1 207 ? -2.385 42.75 16.953 1 92.44 207 ALA B N 1
ATOM 4604 C CA . ALA B 1 207 ? -2.428 43.625 18.109 1 92.44 207 ALA B CA 1
ATOM 4605 C C . ALA B 1 207 ? -2.961 42.875 19.344 1 92.44 207 ALA B C 1
ATOM 4607 O O . ALA B 1 207 ? -2.451 43.062 20.453 1 92.44 207 ALA B O 1
ATOM 4608 N N . ASP B 1 208 ? -4.059 42.125 19.188 1 95.88 208 ASP B N 1
ATOM 4609 C CA . ASP B 1 208 ? -4.602 41.312 20.297 1 95.88 208 ASP B CA 1
ATOM 4610 C C . ASP B 1 208 ? -5.078 39.969 19.812 1 95.88 208 ASP B C 1
ATOM 4612 O O . ASP B 1 208 ? -4.898 39.625 18.641 1 95.88 208 ASP B O 1
ATOM 4616 N N . ARG B 1 209 ? -5.574 39.156 20.672 1 96.62 209 ARG B N 1
ATOM 4617 C CA . ARG B 1 209 ? -5.969 37.781 20.344 1 96.62 209 ARG B CA 1
ATOM 4618 C C . ARG B 1 209 ? -7.047 37.75 19.266 1 96.62 209 ARG B C 1
ATOM 4620 O O . ARG B 1 209 ? -6.988 36.938 18.328 1 96.62 209 ARG B O 1
ATOM 4627 N N . ALA B 1 210 ? -8.016 38.625 19.422 1 97.56 210 ALA B N 1
ATOM 4628 C CA . ALA B 1 210 ? -9.094 38.688 18.438 1 97.56 210 ALA B CA 1
ATOM 4629 C C . ALA B 1 210 ? -8.547 39.031 17.047 1 97.56 210 ALA B C 1
ATOM 4631 O O . ALA B 1 210 ? -8.992 38.469 16.047 1 97.56 210 ALA B O 1
ATOM 4632 N N . GLY B 1 211 ? -7.641 40.031 17.047 1 98.12 211 GLY B N 1
ATOM 4633 C CA . GLY B 1 211 ? -7.012 40.406 15.797 1 98.12 211 GLY B CA 1
ATOM 4634 C C . GLY B 1 211 ? -6.199 39.281 15.18 1 98.12 211 GLY B C 1
ATOM 4635 O O . GLY B 1 211 ? -6.219 39.094 13.961 1 98.12 211 GLY B O 1
ATOM 4636 N N . ARG B 1 212 ? -5.508 38.531 15.977 1 98.62 212 ARG B N 1
ATOM 4637 C CA . ARG B 1 212 ? -4.672 37.438 15.492 1 98.62 212 ARG B CA 1
ATOM 4638 C C . ARG B 1 212 ? -5.523 36.281 14.969 1 98.62 212 ARG B C 1
ATOM 4640 O O . ARG B 1 212 ? -5.113 35.562 14.062 1 98.62 212 ARG B O 1
ATOM 4647 N N . MET B 1 213 ? -6.711 36.125 15.5 1 98.69 213 MET B N 1
ATOM 4648 C CA . MET B 1 213 ? -7.605 35.062 15.078 1 98.69 213 MET B CA 1
ATOM 4649 C C . MET B 1 213 ? -8.375 35.438 13.82 1 98.69 213 MET B C 1
ATOM 4651 O O . MET B 1 213 ? -8.961 34.594 13.156 1 98.69 213 MET B O 1
ATOM 4655 N N . ARG B 1 214 ? -8.406 36.719 13.492 1 98.75 214 ARG B N 1
ATOM 4656 C CA . ARG B 1 214 ? -9.352 37.25 12.508 1 98.75 214 ARG B CA 1
ATOM 4657 C C . ARG B 1 214 ? -9.164 36.562 11.156 1 98.75 214 ARG B C 1
ATOM 4659 O O . ARG B 1 214 ? -10.117 36 10.602 1 98.75 214 ARG B O 1
ATOM 4666 N N . PHE B 1 215 ? -7.969 36.594 10.609 1 98.88 215 PHE B N 1
ATOM 4667 C CA . PHE B 1 215 ? -7.762 36.062 9.266 1 98.88 215 PHE B CA 1
ATOM 4668 C C . PHE B 1 215 ? -8.008 34.562 9.234 1 98.88 215 PHE B C 1
ATOM 4670 O O . PHE B 1 215 ? -8.703 34.062 8.352 1 98.88 215 PHE B O 1
ATOM 4677 N N . PRO B 1 216 ? -7.422 33.781 10.195 1 98.94 216 PRO B N 1
ATOM 4678 C CA . PRO B 1 216 ? -7.75 32.344 10.219 1 98.94 216 PRO B CA 1
ATOM 4679 C C . PRO B 1 216 ? -9.258 32.094 10.258 1 98.94 216 PRO B C 1
ATOM 4681 O O . PRO B 1 216 ? -9.75 31.188 9.57 1 98.94 216 PRO B O 1
ATOM 4684 N N . LEU B 1 217 ? -9.969 32.844 11.039 1 98.94 217 LEU B N 1
ATOM 4685 C CA . LEU B 1 217 ? -11.414 32.656 11.133 1 98.94 217 LEU B CA 1
ATOM 4686 C C . LEU B 1 217 ? -12.094 33.031 9.82 1 98.94 217 LEU B C 1
ATOM 4688 O O . LEU B 1 217 ? -13.07 32.406 9.422 1 98.94 217 LEU B O 1
ATOM 4692 N N . GLU B 1 218 ? -11.594 34.125 9.141 1 98.94 218 GLU B N 1
ATOM 4693 C CA . GLU B 1 218 ? -12.109 34.469 7.82 1 98.94 218 GLU B CA 1
ATOM 4694 C C . GLU B 1 218 ? -11.898 33.344 6.824 1 98.94 218 GLU B C 1
ATOM 4696 O O . GLU B 1 218 ? -12.773 33.062 6 1 98.94 218 GLU B O 1
ATOM 4701 N N . VAL B 1 219 ? -10.766 32.656 6.902 1 98.94 219 VAL B N 1
ATOM 4702 C CA . VAL B 1 219 ? -10.477 31.5 6.043 1 98.94 219 VAL B CA 1
ATOM 4703 C C . VAL B 1 219 ? -11.461 30.375 6.336 1 98.94 219 VAL B C 1
ATOM 4705 O O . VAL B 1 219 ? -12.031 29.781 5.414 1 98.94 219 VAL B O 1
ATOM 4708 N N . ILE B 1 220 ? -11.672 30.094 7.594 1 98.94 220 ILE B N 1
ATOM 4709 C CA . ILE B 1 220 ? -12.578 29.016 8.008 1 98.94 220 ILE B CA 1
ATOM 4710 C C . ILE B 1 220 ? -13.992 29.312 7.488 1 98.94 220 ILE B C 1
ATOM 4712 O O . ILE B 1 220 ? -14.648 28.422 6.941 1 98.94 220 ILE B O 1
ATOM 4716 N N . GLU B 1 221 ? -14.414 30.562 7.609 1 98.81 221 GLU B N 1
ATOM 4717 C CA . GLU B 1 221 ? -15.727 30.953 7.113 1 98.81 221 GLU B CA 1
ATOM 4718 C C . GLU B 1 221 ? -15.828 30.797 5.602 1 98.81 221 GLU B C 1
ATOM 4720 O O . GLU B 1 221 ? -16.844 30.328 5.082 1 98.81 221 GLU B O 1
ATOM 4725 N N . THR B 1 222 ? -14.773 31.219 4.965 1 98.94 222 THR B N 1
ATOM 4726 C CA . THR B 1 222 ? -14.719 31.141 3.512 1 98.94 222 THR B CA 1
ATOM 4727 C C . THR B 1 222 ? -14.797 29.688 3.055 1 98.94 222 THR B C 1
ATOM 4729 O O . THR B 1 222 ? -15.547 29.359 2.131 1 98.94 222 THR B O 1
ATOM 4732 N N . VAL B 1 223 ? -14.016 28.812 3.699 1 98.94 223 VAL B N 1
ATOM 4733 C CA . VAL B 1 223 ? -13.992 27.391 3.357 1 98.94 223 VAL B CA 1
ATOM 4734 C C . VAL B 1 223 ? -15.344 26.766 3.66 1 98.94 223 VAL B C 1
ATOM 4736 O O . VAL B 1 223 ? -15.891 26.016 2.844 1 98.94 223 VAL B O 1
ATOM 4739 N N . ARG B 1 224 ? -15.891 27.047 4.797 1 98.88 224 ARG B N 1
ATOM 4740 C CA . ARG B 1 224 ? -17.188 26.484 5.16 1 98.88 224 ARG B CA 1
ATOM 4741 C C . ARG B 1 224 ? -18.25 26.875 4.141 1 98.88 224 ARG B C 1
ATOM 4743 O O . ARG B 1 224 ? -19.094 26.047 3.768 1 98.88 224 ARG B O 1
ATOM 4750 N N . ALA B 1 225 ? -18.234 28.109 3.713 1 98.81 225 ALA B N 1
ATOM 4751 C CA . ALA B 1 225 ? -19.234 28.609 2.764 1 98.81 225 ALA B CA 1
ATOM 4752 C C . ALA B 1 225 ? -19.125 27.891 1.426 1 98.81 225 ALA B C 1
ATOM 4754 O O . ALA B 1 225 ? -20.125 27.672 0.747 1 98.81 225 ALA B O 1
ATOM 4755 N N . ALA B 1 226 ? -17.922 27.5 1.076 1 98.88 226 ALA B N 1
ATOM 4756 C CA . ALA B 1 226 ? -17.688 26.844 -0.208 1 98.88 226 ALA B CA 1
ATOM 4757 C C . ALA B 1 226 ? -17.844 25.328 -0.09 1 98.88 226 ALA B C 1
ATOM 4759 O O . ALA B 1 226 ? -18.141 24.641 -1.077 1 98.88 226 ALA B O 1
ATOM 4760 N N . TRP B 1 227 ? -17.625 24.766 1.072 1 98.88 227 TRP B N 1
ATOM 4761 C CA . TRP B 1 227 ? -17.688 23.328 1.357 1 98.88 227 TRP B CA 1
ATOM 4762 C C . TRP B 1 227 ? -19.109 22.891 1.606 1 98.88 227 TRP B C 1
ATOM 4764 O O . TRP B 1 227 ? -19.891 23.594 2.262 1 98.88 227 TRP B O 1
ATOM 4774 N N . PRO B 1 228 ? -19.594 21.734 1.064 1 98.81 228 PRO B N 1
ATOM 4775 C CA . PRO B 1 228 ? -20.969 21.297 1.274 1 98.81 228 PRO B CA 1
ATOM 4776 C C . PRO B 1 228 ? -21.359 21.219 2.752 1 98.81 228 PRO B C 1
ATOM 4778 O O . PRO B 1 228 ? -20.609 20.656 3.553 1 98.81 228 PRO B O 1
ATOM 4781 N N . ASP B 1 229 ? -22.5 21.719 3.113 1 98.06 229 ASP B N 1
ATOM 4782 C CA . ASP B 1 229 ? -22.969 21.781 4.496 1 98.06 229 ASP B CA 1
ATOM 4783 C C . ASP B 1 229 ? -23.078 20.375 5.098 1 98.06 229 ASP B C 1
ATOM 4785 O O . ASP B 1 229 ? -23 20.219 6.316 1 98.06 229 ASP B O 1
ATOM 4789 N N . THR B 1 230 ? -23.234 19.406 4.258 1 98.44 230 THR B N 1
ATOM 4790 C CA . THR B 1 230 ? -23.469 18.031 4.711 1 98.44 230 THR B CA 1
ATOM 4791 C C . THR B 1 230 ? -22.156 17.344 5.043 1 98.44 230 THR B C 1
ATOM 4793 O O . THR B 1 230 ? -22.141 16.25 5.621 1 98.44 230 THR B O 1
ATOM 4796 N N . LEU B 1 231 ? -21.031 18 4.715 1 98.88 231 LEU B N 1
ATOM 4797 C CA . LEU B 1 231 ? -19.734 17.344 4.914 1 98.88 231 LEU B CA 1
ATOM 4798 C C . LEU B 1 231 ? -18.938 18.047 6.012 1 98.88 231 LEU B C 1
ATOM 4800 O O . LEU B 1 231 ? -19.016 19.266 6.156 1 98.88 231 LEU B O 1
ATOM 4804 N N . PRO B 1 232 ? -18.203 17.312 6.762 1 98.88 232 PRO B N 1
ATOM 4805 C CA . PRO B 1 232 ? -17.5 17.891 7.914 1 98.88 232 PRO B CA 1
ATOM 4806 C C . PRO B 1 232 ? -16.297 18.734 7.512 1 98.88 232 PRO B C 1
ATOM 4808 O O . PRO B 1 232 ? -15.617 18.422 6.539 1 98.88 232 PRO B O 1
ATOM 4811 N N . LEU B 1 233 ? -16.078 19.75 8.297 1 98.94 233 LEU B N 1
ATOM 4812 C CA . LEU B 1 233 ? -14.914 20.625 8.227 1 98.94 233 LEU B CA 1
ATOM 4813 C C . LEU B 1 233 ? -14.078 20.5 9.492 1 98.94 233 LEU B C 1
ATOM 4815 O O . LEU B 1 233 ? -14.586 20.703 10.602 1 98.94 233 LEU B O 1
ATOM 4819 N N . ALA B 1 234 ? -12.859 20.094 9.32 1 98.94 234 ALA B N 1
ATOM 4820 C CA . ALA B 1 234 ? -11.914 19.984 10.43 1 98.94 234 ALA B CA 1
ATOM 4821 C C . ALA B 1 234 ? -10.938 21.156 10.438 1 98.94 234 ALA B C 1
ATOM 4823 O O . ALA B 1 234 ? -10.672 21.766 9.398 1 98.94 234 ALA B O 1
ATOM 4824 N N . ILE B 1 235 ? -10.445 21.516 11.625 1 98.94 235 ILE B N 1
ATOM 4825 C CA . ILE B 1 235 ? -9.398 22.516 11.805 1 98.94 235 ILE B CA 1
ATOM 4826 C C . ILE B 1 235 ? -8.234 21.906 12.594 1 98.94 235 ILE B C 1
ATOM 4828 O O . ILE B 1 235 ? -8.43 21.406 13.703 1 98.94 235 ILE B O 1
ATOM 4832 N N . ARG B 1 236 ? -7.125 21.922 12.008 1 98.88 236 ARG B N 1
ATOM 4833 C CA . ARG B 1 236 ? -5.953 21.484 12.75 1 98.88 236 ARG B CA 1
ATOM 4834 C C . ARG B 1 236 ? -5.277 22.641 13.461 1 98.88 236 ARG B C 1
ATOM 4836 O O . ARG B 1 236 ? -5.031 23.688 12.859 1 98.88 236 ARG B O 1
ATOM 4843 N N . VAL B 1 237 ? -4.918 22.453 14.734 1 98.69 237 VAL B N 1
ATOM 4844 C CA . VAL B 1 237 ? -4.32 23.547 15.492 1 98.69 237 VAL B CA 1
ATOM 4845 C C . VAL B 1 237 ? -3.043 23.062 16.172 1 98.69 237 VAL B C 1
ATOM 4847 O O . VAL B 1 237 ? -2.873 21.875 16.406 1 98.69 237 VAL B O 1
ATOM 4850 N N . SER B 1 238 ? -2.105 23.984 16.375 1 97.69 238 SER B N 1
ATOM 4851 C CA . SER B 1 238 ? -1.139 23.828 17.453 1 97.69 238 SER B CA 1
ATOM 4852 C C . SER B 1 238 ? -1.719 24.297 18.781 1 97.69 238 SER B C 1
ATOM 4854 O O . SER B 1 238 ? -1.761 25.5 19.062 1 97.69 238 SER B O 1
ATOM 4856 N N . SER B 1 239 ? -2.059 23.312 19.547 1 98 239 SER B N 1
ATOM 4857 C CA . SER B 1 239 ? -2.758 23.609 20.797 1 98 239 SER B CA 1
ATOM 4858 C C . SER B 1 239 ? -1.911 24.5 21.703 1 98 239 SER B C 1
ATOM 4860 O O . SER B 1 239 ? -2.447 25.281 22.484 1 98 239 SER B O 1
ATOM 4862 N N . VAL B 1 240 ? -0.643 24.297 21.656 1 96.44 240 VAL B N 1
ATOM 4863 C CA . VAL B 1 240 ? 0.331 25.141 22.328 1 96.44 240 VAL B CA 1
ATOM 4864 C C . VAL B 1 240 ? 1.561 25.328 21.438 1 96.44 240 VAL B C 1
ATOM 4866 O O . VAL B 1 240 ? 1.912 24.438 20.656 1 96.44 240 VAL B O 1
ATOM 4869 N N . ASP B 1 241 ? 2.168 26.516 21.578 1 94.81 241 ASP B N 1
ATOM 4870 C CA . ASP B 1 241 ? 3.424 26.719 20.859 1 94.81 241 ASP B CA 1
ATOM 4871 C C . ASP B 1 241 ? 4.582 26.016 21.562 1 94.81 241 ASP B C 1
ATOM 4873 O O . ASP B 1 241 ? 5.559 25.625 20.922 1 94.81 241 ASP B O 1
ATOM 4877 N N . GLY B 1 242 ? 4.426 25.922 22.891 1 91.25 242 GLY B N 1
ATOM 4878 C CA . GLY B 1 242 ? 5.488 25.312 23.672 1 91.25 242 GLY B CA 1
ATOM 4879 C C . GLY B 1 242 ? 6.664 26.234 23.922 1 91.25 242 GLY B C 1
ATOM 4880 O O . GLY B 1 242 ? 7.781 25.781 24.172 1 91.25 242 GLY B O 1
ATOM 4881 N N . VAL B 1 243 ? 6.492 27.484 23.656 1 90.38 243 VAL B N 1
ATOM 4882 C CA . VAL B 1 243 ? 7.52 28.5 23.875 1 90.38 243 VAL B CA 1
ATOM 4883 C C . VAL B 1 243 ? 6.914 29.703 24.609 1 90.38 243 VAL B C 1
ATOM 4885 O O . VAL B 1 243 ? 5.738 30.016 24.422 1 90.38 243 VAL B O 1
ATOM 4888 N N . ASP B 1 244 ? 7.805 30.344 25.375 1 91.12 244 ASP B N 1
ATOM 4889 C CA . ASP B 1 244 ? 7.344 31.484 26.156 1 91.12 244 ASP B CA 1
ATOM 4890 C C . ASP B 1 244 ? 6.816 32.594 25.25 1 91.12 244 ASP B C 1
ATOM 4892 O O . ASP B 1 244 ? 7.441 32.938 24.25 1 91.12 244 ASP B O 1
ATOM 4896 N N . GLY B 1 245 ? 5.629 33.031 25.641 1 93.44 245 GLY B N 1
ATOM 4897 C CA . GLY B 1 245 ? 5.047 34.125 24.906 1 93.44 245 GLY B CA 1
ATOM 4898 C C . GLY B 1 245 ? 4.164 33.688 23.766 1 93.44 245 GLY B C 1
ATOM 4899 O O . GLY B 1 245 ? 3.531 34.531 23.109 1 93.44 245 GLY B O 1
ATOM 4900 N N . GLY B 1 246 ? 4.172 32.406 23.531 1 94.44 246 GLY B N 1
ATOM 4901 C CA . GLY B 1 246 ? 3.355 31.875 22.453 1 94.44 246 GLY B CA 1
ATOM 4902 C C . GLY B 1 246 ? 1.94 31.531 22.875 1 94.44 246 GLY B C 1
ATOM 4903 O O . GLY B 1 246 ? 1.503 31.938 23.969 1 94.44 246 GLY B O 1
ATOM 4904 N N . ILE B 1 247 ? 1.267 30.828 21.984 1 95.31 247 ILE B N 1
ATOM 4905 C CA . ILE B 1 247 ? -0.103 30.391 22.25 1 95.31 247 ILE B CA 1
ATOM 4906 C C . ILE B 1 247 ? -0.115 29.359 23.375 1 95.31 247 ILE B C 1
ATOM 4908 O O . ILE B 1 247 ? 0.745 28.469 23.422 1 95.31 247 ILE B O 1
ATOM 4912 N N . GLU B 1 248 ? -1.046 29.531 24.234 1 96.19 248 GLU B N 1
ATOM 4913 C CA . GLU B 1 248 ? -1.322 28.562 25.281 1 96.19 248 GLU B CA 1
ATOM 4914 C C . GLU B 1 248 ? -2.641 27.844 25.031 1 96.19 248 GLU B C 1
ATOM 4916 O O . GLU B 1 248 ? -3.406 28.219 24.141 1 96.19 248 GLU B O 1
ATOM 4921 N N . LEU B 1 249 ? -2.873 26.812 25.812 1 97.81 249 LEU B N 1
ATOM 4922 C CA . LEU B 1 249 ? -4.043 25.969 25.609 1 97.81 249 LEU B CA 1
ATOM 4923 C C . LEU B 1 249 ? -5.328 26.781 25.688 1 97.81 249 LEU B C 1
ATOM 4925 O O . LEU B 1 249 ? -6.27 26.547 24.938 1 97.81 249 LEU B O 1
ATOM 4929 N N . ALA B 1 250 ? -5.355 27.75 26.594 1 97.69 250 ALA B N 1
ATOM 4930 C CA . ALA B 1 250 ? -6.539 28.578 26.766 1 97.69 250 ALA B CA 1
ATOM 4931 C C . ALA B 1 250 ? -6.844 29.359 25.484 1 97.69 250 ALA B C 1
ATOM 4933 O O . ALA B 1 250 ? -8.008 29.578 25.141 1 97.69 250 ALA B O 1
ATOM 4934 N N . ASP B 1 251 ? -5.824 29.812 24.859 1 97.75 251 ASP B N 1
ATOM 4935 C CA . ASP B 1 251 ? -5.992 30.516 23.578 1 97.75 251 ASP B CA 1
ATOM 4936 C C . ASP B 1 251 ? -6.613 29.594 22.531 1 97.75 251 ASP B C 1
ATOM 4938 O O . ASP B 1 251 ? -7.492 30.016 21.781 1 97.75 251 ASP B O 1
ATOM 4942 N N . SER B 1 252 ? -6.148 28.359 22.5 1 98.5 252 SER B N 1
ATOM 4943 C CA . SER B 1 252 ? -6.629 27.406 21.516 1 98.5 252 SER B CA 1
ATOM 4944 C C . SER B 1 252 ? -8.078 27 21.781 1 98.5 252 SER B C 1
ATOM 4946 O O . SER B 1 252 ? -8.836 26.734 20.859 1 98.5 252 SER B O 1
ATOM 4948 N N . VAL B 1 253 ? -8.477 26.953 23.047 1 98.81 253 VAL B N 1
ATOM 4949 C CA . VAL B 1 253 ? -9.867 26.688 23.391 1 98.81 253 VAL B CA 1
ATOM 4950 C C . VAL B 1 253 ? -10.758 27.812 22.859 1 98.81 253 VAL B C 1
ATOM 4952 O O . VAL B 1 253 ? -11.812 27.547 22.281 1 98.81 253 VAL B O 1
ATOM 4955 N N . VAL B 1 254 ? -10.305 29.078 23.047 1 98.81 254 VAL B N 1
ATOM 4956 C CA . VAL B 1 254 ? -11.062 30.219 22.547 1 98.81 254 VAL B CA 1
ATOM 4957 C C . VAL B 1 254 ? -11.164 30.125 21.031 1 98.81 254 VAL B C 1
ATOM 4959 O O . VAL B 1 254 ? -12.242 30.312 20.453 1 98.81 254 VAL B O 1
ATOM 4962 N N . PHE B 1 255 ? -10.078 29.859 20.344 1 98.88 255 PHE B N 1
ATOM 4963 C CA . PHE B 1 255 ? -10.07 29.75 18.891 1 98.88 255 PHE B CA 1
ATOM 4964 C C . PHE B 1 255 ? -11.008 28.641 18.422 1 98.88 255 PHE B C 1
ATOM 4966 O O . PHE B 1 255 ? -11.734 28.797 17.453 1 98.88 255 PHE B O 1
ATOM 4973 N N . ALA B 1 256 ? -10.953 27.469 19.125 1 98.94 256 ALA B N 1
ATOM 4974 C CA . ALA B 1 256 ? -11.82 26.344 18.781 1 98.94 256 ALA B CA 1
ATOM 4975 C C . ALA B 1 256 ? -13.289 26.734 18.891 1 98.94 256 ALA B C 1
ATOM 4977 O O . ALA B 1 256 ? -14.102 26.359 18.047 1 98.94 256 ALA B O 1
ATOM 4978 N N . ARG B 1 257 ? -13.648 27.484 19.969 1 98.88 257 ARG B N 1
ATOM 4979 C CA . ARG B 1 257 ? -15.016 27.953 20.125 1 98.88 257 ARG B CA 1
ATOM 4980 C C . ARG B 1 257 ? -15.438 28.859 18.969 1 98.88 257 ARG B C 1
ATOM 4982 O O . ARG B 1 257 ? -16.547 28.734 18.453 1 98.88 257 ARG B O 1
ATOM 4989 N N . GLU B 1 258 ? -14.531 29.781 18.625 1 98.88 258 GLU B N 1
ATOM 4990 C CA . GLU B 1 258 ? -14.82 30.688 17.531 1 98.88 258 GLU B CA 1
ATOM 4991 C C . GLU B 1 258 ? -14.938 29.938 16.203 1 98.88 258 GLU B C 1
ATOM 4993 O O . GLU B 1 258 ? -15.805 30.25 15.383 1 98.88 258 GLU B O 1
ATOM 4998 N N . ALA B 1 259 ? -14.016 28.984 15.992 1 98.94 259 ALA B N 1
ATOM 4999 C CA . ALA B 1 259 ? -14.078 28.156 14.789 1 98.94 259 ALA B CA 1
ATOM 5000 C C . ALA B 1 259 ? -15.391 27.391 14.719 1 98.94 259 ALA B C 1
ATOM 5002 O O . ALA B 1 259 ? -16.016 27.297 13.656 1 98.94 259 ALA B O 1
ATOM 5003 N N . LYS B 1 260 ? -15.773 26.766 15.844 1 98.88 260 LYS B N 1
ATOM 5004 C CA . LYS B 1 260 ? -17.047 26.047 15.938 1 98.88 260 LYS B CA 1
ATOM 5005 C C . LYS B 1 260 ? -18.219 26.938 15.531 1 98.88 260 LYS B C 1
ATOM 5007 O O . LYS B 1 260 ? -19.062 26.531 14.75 1 98.88 260 LYS B O 1
ATOM 5012 N N . ALA B 1 261 ? -18.203 28.125 16.031 1 98.69 261 ALA B N 1
ATOM 5013 C CA . ALA B 1 261 ? -19.25 29.094 15.742 1 98.69 261 ALA B CA 1
ATOM 5014 C C . ALA B 1 261 ? -19.312 29.422 14.258 1 98.69 261 ALA B C 1
ATOM 5016 O O . ALA B 1 261 ? -20.344 29.844 13.742 1 98.69 261 ALA B O 1
ATOM 5017 N N . ARG B 1 262 ? -18.25 29.203 13.578 1 98.56 262 ARG B N 1
ATOM 5018 C CA . ARG B 1 262 ? -18.156 29.547 12.164 1 98.56 262 ARG B CA 1
ATOM 5019 C C . ARG B 1 262 ? -18.219 28.312 11.289 1 98.56 262 ARG B C 1
ATOM 5021 O O . ARG B 1 262 ? -17.953 28.375 10.086 1 98.56 262 ARG B O 1
ATOM 5028 N N . GLY B 1 263 ? -18.469 27.141 11.891 1 98.38 263 GLY B N 1
ATOM 5029 C CA . GLY B 1 263 ? -18.844 25.984 11.086 1 98.38 263 GLY B CA 1
ATOM 5030 C C . GLY B 1 263 ? -17.859 24.844 11.164 1 98.38 263 GLY B C 1
ATOM 5031 O O . GLY B 1 263 ? -18.016 23.828 10.477 1 98.38 263 GLY B O 1
ATOM 5032 N N . ALA B 1 264 ? -16.812 24.938 11.977 1 98.88 264 ALA B N 1
ATOM 5033 C CA . ALA B 1 264 ? -15.93 23.797 12.203 1 98.88 264 ALA B CA 1
ATOM 5034 C C . ALA B 1 264 ? -16.656 22.672 12.938 1 98.88 264 ALA B C 1
ATOM 5036 O O . ALA B 1 264 ? -17.453 22.938 13.844 1 98.88 264 ALA B O 1
ATOM 5037 N N . ASP B 1 265 ? -16.391 21.422 12.547 1 98.94 265 ASP B N 1
ATOM 5038 C CA . ASP B 1 265 ? -17.109 20.297 13.133 1 98.94 265 ASP B CA 1
ATOM 5039 C C . ASP B 1 265 ? -16.219 19.5 14.086 1 98.94 265 ASP B C 1
ATOM 5041 O O . ASP B 1 265 ? -16.719 18.797 14.961 1 98.94 265 ASP B O 1
ATOM 5045 N N . ILE B 1 266 ? -14.914 19.625 13.898 1 98.94 266 ILE B N 1
ATOM 5046 C CA . ILE B 1 266 ? -13.977 18.828 14.688 1 98.94 266 ILE B CA 1
ATOM 5047 C C . ILE B 1 266 ? -12.609 19.5 14.703 1 98.94 266 ILE B C 1
ATOM 5049 O O . ILE B 1 266 ? -12.211 20.125 13.719 1 98.94 266 ILE B O 1
ATOM 5053 N N . ILE B 1 267 ? -11.883 19.438 15.828 1 98.94 267 ILE B N 1
ATOM 5054 C CA . ILE B 1 267 ? -10.57 20.062 15.969 1 98.94 267 ILE B CA 1
ATOM 5055 C C . ILE B 1 267 ? -9.5 18.969 16.062 1 98.94 267 ILE B C 1
ATOM 5057 O O . ILE B 1 267 ? -9.617 18.047 16.875 1 98.94 267 ILE B O 1
ATOM 5061 N N . ASP B 1 268 ? -8.586 18.969 15.172 1 98.94 268 ASP B N 1
ATOM 5062 C CA . ASP B 1 268 ? -7.406 18.094 15.195 1 98.94 268 ASP B CA 1
ATOM 5063 C C . ASP B 1 268 ? -6.293 18.719 16.031 1 98.94 268 ASP B C 1
ATOM 5065 O O . ASP B 1 268 ? -5.668 19.703 15.625 1 98.94 268 ASP B O 1
ATOM 5069 N N . CYS B 1 269 ? -5.918 18.125 17.188 1 98.81 269 CYS B N 1
ATOM 5070 C CA . CYS B 1 269 ? -5.188 18.812 18.25 1 98.81 269 CYS B CA 1
ATOM 5071 C C . CYS B 1 269 ? -3.725 18.375 18.266 1 98.81 269 CYS B C 1
ATOM 5073 O O . CYS B 1 269 ? -3.363 17.422 18.953 1 98.81 269 CYS B O 1
ATOM 5075 N N . SER B 1 270 ? -2.941 19.094 17.531 1 97.25 270 SER B N 1
ATOM 5076 C CA . SER B 1 270 ? -1.491 18.938 17.578 1 97.25 270 SER B CA 1
ATOM 5077 C C . SER B 1 270 ? -0.839 20 18.453 1 97.25 270 SER B C 1
ATOM 5079 O O . SER B 1 270 ? -1.468 20.516 19.375 1 97.25 270 SER B O 1
ATOM 5081 N N . SER B 1 271 ? 0.527 20.188 18.312 1 95.12 271 SER B N 1
ATOM 5082 C CA . SER B 1 271 ? 1.244 21.203 19.078 1 95.12 271 SER B CA 1
ATOM 5083 C C . SER B 1 271 ? 2.541 21.609 18.375 1 95.12 271 SER B C 1
ATOM 5085 O O . SER B 1 271 ? 3.037 20.875 17.516 1 95.12 271 SER B O 1
ATOM 5087 N N . GLY B 1 272 ? 2.984 22.766 18.719 1 91.62 272 GLY B N 1
ATOM 5088 C CA . GLY B 1 272 ? 4.324 23.219 18.375 1 91.62 272 GLY B CA 1
ATOM 5089 C C . GLY B 1 272 ? 4.473 23.594 16.906 1 91.62 272 GLY B C 1
ATOM 5090 O O . GLY B 1 272 ? 3.52 24.047 16.281 1 91.62 272 GLY B O 1
ATOM 5091 N N . GLY B 1 273 ? 5.727 23.641 16.406 1 88.88 273 GLY B N 1
ATOM 5092 C CA . GLY B 1 273 ? 6.09 23.812 15.016 1 88.88 273 GLY B CA 1
ATOM 5093 C C . GLY B 1 273 ? 6.371 25.266 14.648 1 88.88 273 GLY B C 1
ATOM 5094 O O . GLY B 1 273 ? 6.785 25.547 13.523 1 88.88 273 GLY B O 1
ATOM 5095 N N . LEU B 1 274 ? 6.211 26.188 15.648 1 89 274 LEU B N 1
ATOM 5096 C CA . LEU B 1 274 ? 6.309 27.625 15.352 1 89 274 LEU B CA 1
ATOM 5097 C C . LEU B 1 274 ? 7.762 28.031 15.125 1 89 274 LEU B C 1
ATOM 5099 O O . LEU B 1 274 ? 8.055 28.812 14.227 1 89 274 LEU B O 1
ATOM 5103 N N . LEU B 1 275 ? 8.633 27.672 16.031 1 80.19 275 LEU B N 1
ATOM 5104 C CA . LEU B 1 275 ? 10.023 28.094 15.945 1 80.19 275 LEU B CA 1
ATOM 5105 C C . LEU B 1 275 ? 10.938 26.922 15.617 1 80.19 275 LEU B C 1
ATOM 5107 O O . LEU B 1 275 ? 12.055 26.828 16.141 1 80.19 275 LEU B O 1
ATOM 5111 N N . GLY B 1 276 ? 10.633 26.125 14.758 1 66.44 276 GLY B N 1
ATOM 5112 C CA . GLY B 1 276 ? 11.453 25 14.312 1 66.44 276 GLY B CA 1
ATOM 5113 C C . GLY B 1 276 ? 11.578 23.906 15.359 1 66.44 276 GLY B C 1
ATOM 5114 O O . GLY B 1 276 ? 10.781 23.828 16.297 1 66.44 276 GLY B O 1
ATOM 5115 N N . SER B 1 277 ? 12.609 22.969 15.055 1 55.12 277 SER B N 1
ATOM 5116 C CA . SER B 1 277 ? 12.789 21.781 15.891 1 55.12 277 SER B CA 1
ATOM 5117 C C . SER B 1 277 ? 13.188 22.172 17.312 1 55.12 277 SER B C 1
ATOM 5119 O O . SER B 1 277 ? 13.109 21.344 18.234 1 55.12 277 SER B O 1
ATOM 5121 N N . ALA B 1 278 ? 13.797 23.406 17.516 1 45.97 278 ALA B N 1
ATOM 5122 C CA . ALA B 1 278 ? 14.305 23.828 18.812 1 45.97 278 ALA B CA 1
ATOM 5123 C C . ALA B 1 278 ? 13.164 23.953 19.828 1 45.97 278 ALA B C 1
ATOM 5125 O O . ALA B 1 278 ? 13.383 23.859 21.031 1 45.97 278 ALA B O 1
ATOM 5126 N N . THR B 1 279 ? 11.992 24.312 19.391 1 47.22 279 THR B N 1
ATOM 5127 C CA . THR B 1 279 ? 10.891 24.688 20.266 1 47.22 279 THR B CA 1
ATOM 5128 C C . THR B 1 279 ? 10.172 23.453 20.797 1 47.22 279 THR B C 1
ATOM 5130 O O . THR B 1 279 ? 9.367 23.547 21.719 1 47.22 279 THR B O 1
ATOM 5133 N N . ALA B 1 280 ? 10.383 22.203 20.188 1 53.94 280 ALA B N 1
ATOM 5134 C CA . ALA B 1 280 ? 9.797 20.922 20.562 1 53.94 280 ALA B CA 1
ATOM 5135 C C . ALA B 1 280 ? 10.195 20.531 21.984 1 53.94 280 ALA B C 1
ATOM 5137 O O . ALA B 1 280 ? 9.57 19.672 22.594 1 53.94 280 ALA B O 1
ATOM 5138 N N . ASN B 1 281 ? 11.133 21.375 22.5 1 52.53 281 ASN B N 1
ATOM 5139 C CA . ASN B 1 281 ? 11.758 20.922 23.734 1 52.53 281 ASN B CA 1
ATOM 5140 C C . ASN B 1 281 ? 10.836 21.094 24.938 1 52.53 281 ASN B C 1
ATOM 5142 O O . ASN B 1 281 ? 11.039 20.469 25.969 1 52.53 281 ASN B O 1
ATOM 5146 N N . ARG B 1 282 ? 9.758 21.875 24.797 1 63.34 282 ARG B N 1
ATOM 5147 C CA . ARG B 1 282 ? 9.016 22.094 26.031 1 63.34 282 ARG B CA 1
ATOM 5148 C C . ARG B 1 282 ? 7.766 21.219 26.078 1 63.34 282 ARG B C 1
ATOM 5150 O O . ARG B 1 282 ? 7.012 21.266 27.062 1 63.34 282 ARG B O 1
ATOM 5157 N N . ILE B 1 283 ? 7.602 20.469 25.031 1 73.62 283 ILE B N 1
ATOM 5158 C CA . ILE B 1 283 ? 6.488 19.516 25.094 1 73.62 283 ILE B CA 1
ATOM 5159 C C . ILE B 1 283 ? 7.027 18.094 25.203 1 73.62 283 ILE B C 1
ATOM 5161 O O . ILE B 1 283 ? 7.469 17.516 24.219 1 73.62 283 ILE B O 1
ATOM 5165 N N . PRO B 1 284 ? 7.145 17.625 26.484 1 71.88 284 PRO B N 1
ATOM 5166 C CA . PRO B 1 284 ? 7.668 16.266 26.609 1 71.88 284 PRO B CA 1
ATOM 5167 C C . PRO B 1 284 ? 6.98 15.266 25.688 1 71.88 284 PRO B C 1
ATOM 5169 O O . PRO B 1 284 ? 5.746 15.203 25.656 1 71.88 284 PRO B O 1
ATOM 5172 N N . ARG B 1 285 ? 7.781 14.609 24.953 1 83 285 ARG B N 1
ATOM 5173 C CA . ARG B 1 285 ? 7.223 13.734 23.922 1 83 285 ARG B CA 1
ATOM 5174 C C . ARG B 1 285 ? 7.145 12.289 24.422 1 83 285 ARG B C 1
ATOM 5176 O O . ARG B 1 285 ? 8.078 11.516 24.234 1 83 285 ARG B O 1
ATOM 5183 N N . GLY B 1 286 ? 6.16 12 25.188 1 88.12 286 GLY B N 1
ATOM 5184 C CA . GLY B 1 286 ? 5.801 10.633 25.516 1 88.12 286 GLY B CA 1
ATOM 5185 C C . GLY B 1 286 ? 4.605 10.125 24.734 1 88.12 286 GLY B C 1
ATOM 5186 O O . GLY B 1 286 ? 4.082 10.828 23.859 1 88.12 286 GLY B O 1
ATOM 5187 N N . TYR B 1 287 ? 4.293 8.922 25 1 92 287 TYR B N 1
ATOM 5188 C CA . TYR B 1 287 ? 3.123 8.367 24.328 1 92 287 TYR B CA 1
ATOM 5189 C C . TYR B 1 287 ? 1.892 9.234 24.578 1 92 287 TYR B C 1
ATOM 5191 O O . TYR B 1 287 ? 1.572 9.562 25.719 1 92 287 TYR B O 1
ATOM 5199 N N . GLY B 1 288 ? 1.28 9.625 23.5 1 94.06 288 GLY B N 1
ATOM 5200 C CA . GLY B 1 288 ? 0.044 10.383 23.625 1 94.06 288 GLY B CA 1
ATOM 5201 C C . GLY B 1 288 ? 0.247 11.766 24.203 1 94.06 288 GLY B C 1
ATOM 5202 O O . GLY B 1 288 ? -0.624 12.289 24.906 1 94.06 288 GLY B O 1
ATOM 5203 N N . PHE B 1 289 ? 1.353 12.406 23.969 1 93.44 289 PHE B N 1
ATOM 5204 C CA . PHE B 1 289 ? 1.73 13.633 24.641 1 93.44 289 PHE B CA 1
ATOM 5205 C C . PHE B 1 289 ? 0.799 14.773 24.25 1 93.44 289 PHE B C 1
ATOM 5207 O O . PHE B 1 289 ? 0.73 15.797 24.938 1 93.44 289 PHE B O 1
ATOM 5214 N N . GLN B 1 290 ? -0.016 14.602 23.219 1 97.06 290 GLN B N 1
ATOM 5215 C CA . GLN B 1 290 ? -0.92 15.656 22.797 1 97.06 290 GLN B CA 1
ATOM 5216 C C . GLN B 1 290 ? -2.363 15.344 23.172 1 97.06 290 GLN B C 1
ATOM 5218 O O . GLN B 1 290 ? -3.262 16.156 22.969 1 97.06 290 GLN B O 1
ATOM 5223 N N . VAL B 1 291 ? -2.643 14.148 23.719 1 98.19 291 VAL B N 1
ATOM 5224 C CA . VAL B 1 291 ? -3.99 13.68 24.031 1 98.19 291 VAL B CA 1
ATOM 5225 C C . VAL B 1 291 ? -4.637 14.625 25.047 1 98.19 291 VAL B C 1
ATOM 5227 O O . VAL B 1 291 ? -5.82 14.953 24.922 1 98.19 291 VAL B O 1
ATOM 5230 N N . PRO B 1 292 ? -3.859 15.117 26.047 1 97.81 292 PRO B N 1
ATOM 5231 C CA . PRO B 1 292 ? -4.477 16.031 27.016 1 97.81 292 PRO B CA 1
ATOM 5232 C C . PRO B 1 292 ? -5 17.312 26.359 1 97.81 292 PRO B C 1
ATOM 5234 O O . PRO B 1 292 ? -5.992 17.891 26.812 1 97.81 292 PRO B O 1
ATOM 5237 N N . PHE B 1 293 ? -4.371 17.781 25.297 1 98.38 293 PHE B N 1
ATOM 5238 C CA . PHE B 1 293 ? -4.855 18.969 24.594 1 98.38 293 PHE B CA 1
ATOM 5239 C C . PHE B 1 293 ? -6.203 18.688 23.938 1 98.38 293 PHE B C 1
ATOM 5241 O O . PHE B 1 293 ? -7.121 19.5 24.016 1 98.38 293 PHE B O 1
ATOM 5248 N N . ALA B 1 294 ? -6.332 17.531 23.297 1 98.88 294 ALA B N 1
ATOM 5249 C CA . ALA B 1 294 ? -7.59 17.125 22.656 1 98.88 294 ALA B CA 1
ATOM 5250 C C . ALA B 1 294 ? -8.719 17.047 23.688 1 98.88 294 ALA B C 1
ATOM 5252 O O . ALA B 1 294 ? -9.836 17.5 23.422 1 98.88 294 ALA B O 1
ATOM 5253 N N . GLU B 1 295 ? -8.406 16.453 24.797 1 98.81 295 GLU B N 1
ATOM 5254 C CA . GLU B 1 295 ? -9.398 16.312 25.859 1 98.81 295 GLU B CA 1
ATOM 5255 C C . GLU B 1 295 ? -9.875 17.672 26.359 1 98.81 295 GLU B C 1
ATOM 5257 O O . GLU B 1 295 ? -11.078 17.891 26.531 1 98.81 295 GLU B O 1
ATOM 5262 N N . ALA B 1 296 ? -8.945 18.562 26.609 1 98.81 296 ALA B N 1
ATOM 5263 C CA . ALA B 1 296 ? -9.273 19.891 27.109 1 98.81 296 ALA B CA 1
ATOM 5264 C C . ALA B 1 296 ? -10.133 20.672 26.109 1 98.81 296 ALA B C 1
ATOM 5266 O O . ALA B 1 296 ? -11.133 21.281 26.484 1 98.81 296 ALA B O 1
ATOM 5267 N N . ILE B 1 297 ? -9.734 20.641 24.859 1 98.88 297 ILE B N 1
ATOM 5268 C CA . ILE B 1 297 ? -10.469 21.375 23.828 1 98.88 297 ILE B CA 1
ATOM 5269 C C . ILE B 1 297 ? -11.852 20.766 23.656 1 98.88 297 ILE B C 1
ATOM 5271 O O . ILE B 1 297 ? -12.844 21.484 23.5 1 98.88 297 ILE B O 1
ATOM 5275 N N . ARG B 1 298 ? -11.883 19.438 23.656 1 98.81 298 ARG B N 1
ATOM 5276 C CA . ARG B 1 298 ? -13.164 18.75 23.531 1 98.81 298 ARG B CA 1
ATOM 5277 C C . ARG B 1 298 ? -14.133 19.203 24.609 1 98.81 298 ARG B C 1
ATOM 5279 O O . ARG B 1 298 ? -15.297 19.484 24.328 1 98.81 298 ARG B O 1
ATOM 5286 N N . THR B 1 299 ? -13.672 19.281 25.828 1 98.62 299 THR B N 1
ATOM 5287 C CA . THR B 1 299 ? -14.508 19.578 26.984 1 98.62 299 THR B CA 1
ATOM 5288 C C . THR B 1 299 ? -14.828 21.078 27.047 1 98.62 299 THR B C 1
ATOM 5290 O O . THR B 1 299 ? -15.992 21.453 27.219 1 98.62 299 THR B O 1
ATOM 5293 N N . GLU B 1 300 ? -13.828 21.875 26.859 1 98.75 300 GLU B N 1
ATOM 5294 C CA . GLU B 1 300 ? -13.969 23.297 27.141 1 98.75 300 GLU B CA 1
ATOM 5295 C C . GLU B 1 300 ? -14.594 24.031 25.953 1 98.75 300 GLU B C 1
ATOM 5297 O O . GLU B 1 300 ? -15.289 25.031 26.141 1 98.75 300 GLU B O 1
ATOM 5302 N N . ALA B 1 301 ? -14.32 23.609 24.781 1 98.81 301 ALA B N 1
ATOM 5303 C CA . ALA B 1 301 ? -14.922 24.234 23.594 1 98.81 301 ALA B CA 1
ATOM 5304 C C . ALA B 1 301 ? -16.156 23.453 23.141 1 98.81 301 ALA B C 1
ATOM 5306 O O . ALA B 1 301 ? -16.875 23.891 22.234 1 98.81 301 ALA B O 1
ATOM 5307 N N . GLU B 1 302 ? -16.422 22.266 23.781 1 98.56 302 GLU B N 1
ATOM 5308 C CA . GLU B 1 302 ? -17.594 21.422 23.469 1 98.56 302 GLU B CA 1
ATOM 5309 C C . GLU B 1 302 ? -17.672 21.125 21.969 1 98.56 302 GLU B C 1
ATOM 5311 O O . GLU B 1 302 ? -18.703 21.344 21.344 1 98.56 302 GLU B O 1
ATOM 5316 N N . ILE B 1 303 ? -16.641 20.656 21.453 1 98.81 303 ILE B N 1
ATOM 5317 C CA . ILE B 1 303 ? -16.5 20.266 20.047 1 98.81 303 ILE B CA 1
ATOM 5318 C C . ILE B 1 303 ? -15.727 18.969 19.938 1 98.81 303 ILE B C 1
ATOM 5320 O O . ILE B 1 303 ? -14.789 18.734 20.703 1 98.81 303 ILE B O 1
ATOM 5324 N N . PRO B 1 304 ? -16.141 17.984 19.031 1 98.88 304 PRO B N 1
ATOM 5325 C CA . PRO B 1 304 ? -15.352 16.781 18.812 1 98.88 304 PRO B CA 1
ATOM 5326 C C . PRO B 1 304 ? -13.883 17.078 18.531 1 98.88 304 PRO B C 1
ATOM 5328 O O . PRO B 1 304 ? -13.562 18.141 17.984 1 98.88 304 PRO B O 1
ATOM 5331 N N . THR B 1 305 ? -13.023 16.141 18.906 1 98.94 305 THR B N 1
ATOM 5332 C CA . THR B 1 305 ? -11.602 16.375 18.672 1 98.94 305 THR B CA 1
ATOM 5333 C C . THR B 1 305 ? -10.938 15.125 18.094 1 98.94 305 THR B C 1
ATOM 5335 O O . THR B 1 305 ? -11.516 14.039 18.141 1 98.94 305 THR B O 1
ATOM 5338 N N . ILE B 1 306 ? -9.875 15.328 17.422 1 98.94 306 ILE B N 1
ATOM 5339 C CA . ILE B 1 306 ? -8.945 14.305 16.969 1 98.94 306 ILE B CA 1
ATOM 5340 C C . ILE B 1 306 ? -7.68 14.336 17.828 1 98.94 306 ILE B C 1
ATOM 5342 O O . ILE B 1 306 ? -7.066 15.398 18 1 98.94 306 ILE B O 1
ATOM 5346 N N . ALA B 1 307 ? -7.316 13.219 18.438 1 98.81 307 ALA B N 1
ATOM 5347 C CA . ALA B 1 307 ? -6.07 13.109 19.188 1 98.81 307 ALA B CA 1
ATOM 5348 C C . ALA B 1 307 ? -4.957 12.531 18.312 1 98.81 307 ALA B C 1
ATOM 5350 O O . ALA B 1 307 ? -5.191 11.617 17.516 1 98.81 307 ALA B O 1
ATOM 5351 N N . VAL B 1 308 ? -3.824 13.094 18.453 1 97.88 308 VAL B N 1
ATOM 5352 C CA . VAL B 1 308 ? -2.621 12.648 17.766 1 97.88 308 VAL B CA 1
ATOM 5353 C C . VAL B 1 308 ? -1.42 12.734 18.703 1 97.88 308 VAL B C 1
ATOM 5355 O O . VAL B 1 308 ? -1.525 13.258 19.812 1 97.88 308 VAL B O 1
ATOM 5358 N N . GLY B 1 309 ? -0.31 12.164 18.266 1 95.44 309 GLY B N 1
ATOM 5359 C CA . GLY B 1 309 ? 0.931 12.281 19.016 1 95.44 309 GLY B CA 1
ATOM 5360 C C . GLY B 1 309 ? 1.392 10.969 19.625 1 95.44 309 GLY B C 1
ATOM 5361 O O . GLY B 1 309 ? 0.941 10.578 20.703 1 95.44 309 GLY B O 1
ATOM 5362 N N . LEU B 1 310 ? 2.246 10.367 19.016 1 94.19 310 LEU B N 1
ATOM 5363 C CA . LEU B 1 310 ? 2.885 9.117 19.406 1 94.19 310 LEU B CA 1
ATOM 5364 C C . LEU B 1 310 ? 1.855 8.125 19.922 1 94.19 310 LEU B C 1
ATOM 5366 O O . LEU B 1 310 ? 2.008 7.586 21.031 1 94.19 310 LEU B O 1
ATOM 5370 N N . ILE B 1 311 ? 0.76 8.039 19.344 1 95.44 311 ILE B N 1
ATOM 5371 C CA . ILE B 1 311 ? -0.195 6.961 19.547 1 95.44 311 ILE B CA 1
ATOM 5372 C C . ILE B 1 311 ? 0.176 5.77 18.672 1 95.44 311 ILE B C 1
ATOM 5374 O O . ILE B 1 311 ? -0.006 5.812 17.438 1 95.44 311 ILE B O 1
ATOM 5378 N N . ILE B 1 312 ? 0.691 4.75 19.312 1 93.31 312 ILE B N 1
ATOM 5379 C CA . ILE B 1 312 ? 1.356 3.67 18.578 1 93.31 312 ILE B CA 1
ATOM 5380 C C . ILE B 1 312 ? 0.623 2.355 18.844 1 93.31 312 ILE B C 1
ATOM 5382 O O . ILE B 1 312 ? 0.467 1.54 17.922 1 93.31 312 ILE B O 1
ATOM 5386 N N . HIS B 1 313 ? 0.094 2.188 20.062 1 92.56 313 HIS B N 1
ATOM 5387 C CA . HIS B 1 313 ? -0.457 0.907 20.484 1 92.56 313 HIS B CA 1
ATOM 5388 C C . HIS B 1 313 ? -1.979 0.9 20.391 1 92.56 313 HIS B C 1
ATOM 5390 O O . HIS B 1 313 ? -2.631 1.889 20.734 1 92.56 313 HIS B O 1
ATOM 5396 N N . PRO B 1 314 ? -2.484 -0.237 19.969 1 93.44 314 PRO B N 1
ATOM 5397 C CA . PRO B 1 314 ? -3.939 -0.354 19.859 1 93.44 314 PRO B CA 1
ATOM 5398 C C . PRO B 1 314 ? -4.645 -0.096 21.188 1 93.44 314 PRO B C 1
ATOM 5400 O O . PRO B 1 314 ? -5.668 0.595 21.234 1 93.44 314 PRO B O 1
ATOM 5403 N N . ASP B 1 315 ? -4.047 -0.615 22.266 1 93.12 315 ASP B N 1
ATOM 5404 C CA . ASP B 1 315 ? -4.648 -0.417 23.594 1 93.12 315 ASP B CA 1
ATOM 5405 C C . ASP B 1 315 ? -4.656 1.061 23.969 1 93.12 315 ASP B C 1
ATOM 5407 O O . ASP B 1 315 ? -5.617 1.546 24.578 1 93.12 315 ASP B O 1
ATOM 5411 N N . GLN B 1 316 ? -3.602 1.739 23.641 1 94.62 316 GLN B N 1
ATOM 5412 C CA . GLN B 1 316 ? -3.502 3.174 23.891 1 94.62 316 GLN B CA 1
ATOM 5413 C C . GLN B 1 316 ? -4.602 3.936 23.141 1 94.62 316 GLN B C 1
ATOM 5415 O O . GLN B 1 316 ? -5.301 4.758 23.75 1 94.62 316 GLN B O 1
ATOM 5420 N N . ALA B 1 317 ? -4.75 3.672 21.938 1 97.62 317 ALA B N 1
ATOM 5421 C CA . ALA B 1 317 ? -5.75 4.324 21.094 1 97.62 317 ALA B CA 1
ATOM 5422 C C . ALA B 1 317 ? -7.164 4.035 21.594 1 97.62 317 ALA B C 1
ATOM 5424 O O . ALA B 1 317 ? -7.996 4.941 21.672 1 97.62 317 ALA B O 1
ATOM 5425 N N . GLU B 1 318 ? -7.383 2.775 21.906 1 96.94 318 GLU B N 1
ATOM 5426 C CA . GLU B 1 318 ? -8.688 2.35 22.422 1 96.94 318 GLU B CA 1
ATOM 5427 C C . GLU B 1 318 ? -9.047 3.1 23.703 1 96.94 318 GLU B C 1
ATOM 5429 O O . GLU B 1 318 ? -10.172 3.57 23.844 1 96.94 318 GLU B O 1
ATOM 5434 N N . LYS B 1 319 ? -8.141 3.176 24.594 1 97.5 319 LYS B N 1
ATOM 5435 C CA . LYS B 1 319 ? -8.367 3.814 25.891 1 97.5 319 LYS B CA 1
ATOM 5436 C C . LYS B 1 319 ? -8.711 5.289 25.719 1 97.5 319 LYS B C 1
ATOM 5438 O O . LYS B 1 319 ? -9.555 5.828 26.453 1 97.5 319 LYS B O 1
ATOM 5443 N N . ILE B 1 320 ? -8.07 5.98 24.75 1 98.62 320 ILE B N 1
ATOM 5444 C CA . ILE B 1 320 ? -8.32 7.395 24.5 1 98.62 320 ILE B CA 1
ATOM 5445 C C . ILE B 1 320 ? -9.781 7.602 24.109 1 98.62 320 ILE B C 1
ATOM 5447 O O . ILE B 1 320 ? -10.445 8.508 24.609 1 98.62 320 ILE B O 1
ATOM 5451 N N . VAL B 1 321 ? -10.289 6.734 23.234 1 98.5 321 VAL B N 1
ATOM 5452 C CA . VAL B 1 321 ? -11.664 6.828 22.766 1 98.5 321 VAL B CA 1
ATOM 5453 C C . VAL B 1 321 ? -12.633 6.43 23.875 1 98.5 321 VAL B C 1
ATOM 5455 O O . VAL B 1 321 ? -13.641 7.105 24.109 1 98.5 321 VAL B O 1
ATOM 5458 N N . GLU B 1 322 ? -12.32 5.375 24.578 1 97.56 322 GLU B N 1
ATOM 5459 C CA . GLU B 1 322 ? -13.172 4.836 25.641 1 97.56 322 GLU B CA 1
ATOM 5460 C C . GLU B 1 322 ? -13.359 5.852 26.766 1 97.56 322 GLU B C 1
ATOM 5462 O O . GLU B 1 322 ? -14.453 5.973 27.328 1 97.56 322 GLU B O 1
ATOM 5467 N N . GLN B 1 323 ? -12.297 6.512 27.047 1 98.19 323 GLN B N 1
ATOM 5468 C CA . GLN B 1 323 ? -12.32 7.465 28.156 1 98.19 323 GLN B CA 1
ATOM 5469 C C . GLN B 1 323 ? -12.891 8.805 27.703 1 98.19 323 GLN B C 1
ATOM 5471 O O . GLN B 1 323 ? -13.023 9.734 28.516 1 98.19 323 GLN B O 1
ATOM 5476 N N . GLY B 1 324 ? -13.18 8.93 26.438 1 98 324 GLY B N 1
ATOM 5477 C CA . GLY B 1 324 ? -13.789 10.148 25.938 1 98 324 GLY B CA 1
ATOM 5478 C C . GLY B 1 324 ? -12.805 11.297 25.797 1 98 324 GLY B C 1
ATOM 5479 O O . GLY B 1 324 ? -13.195 12.461 25.844 1 98 324 GLY B O 1
ATOM 5480 N N . GLN B 1 325 ? -11.547 11 25.641 1 98.75 325 GLN B N 1
ATOM 5481 C CA . GLN B 1 325 ? -10.523 12.047 25.547 1 98.75 325 GLN B CA 1
ATOM 5482 C C . GLN B 1 325 ? -10.5 12.648 24.141 1 98.75 325 GLN B C 1
ATOM 5484 O O . GLN B 1 325 ? -10.039 13.781 23.953 1 98.75 325 GLN B O 1
ATOM 5489 N N . ALA B 1 326 ? -10.945 11.914 23.172 1 98.88 326 ALA B N 1
ATOM 5490 C CA . ALA B 1 326 ? -11.062 12.359 21.797 1 98.88 326 ALA B CA 1
ATOM 5491 C C . ALA B 1 326 ? -12.086 11.516 21.031 1 98.88 326 ALA B C 1
ATOM 5493 O O . ALA B 1 326 ? -12.469 10.438 21.484 1 98.88 326 ALA B O 1
ATOM 5494 N N . ASP B 1 327 ? -12.539 11.961 19.938 1 98.81 327 ASP B N 1
ATOM 5495 C CA . ASP B 1 327 ? -13.539 11.266 19.125 1 98.81 327 ASP B CA 1
ATOM 5496 C C . ASP B 1 327 ? -12.867 10.438 18.031 1 98.81 327 ASP B C 1
ATOM 5498 O O . ASP B 1 327 ? -13.367 9.367 17.672 1 98.81 327 ASP B O 1
ATOM 5502 N N . LEU B 1 328 ? -11.797 10.906 17.484 1 98.88 328 LEU B N 1
ATOM 5503 C CA . LEU B 1 328 ? -10.992 10.219 16.469 1 98.88 328 LEU B CA 1
ATOM 5504 C C . LEU B 1 328 ? -9.539 10.141 16.906 1 98.88 328 LEU B C 1
ATOM 5506 O O . LEU B 1 328 ? -9.055 11 17.641 1 98.88 328 LEU B O 1
ATOM 5510 N N . ILE B 1 329 ? -8.883 9.094 16.484 1 98.88 329 ILE B N 1
ATOM 5511 C CA . ILE B 1 329 ? -7.461 8.875 16.734 1 98.88 329 ILE B CA 1
ATOM 5512 C C . ILE B 1 329 ? -6.691 9.031 15.422 1 98.88 329 ILE B C 1
ATOM 5514 O O . ILE B 1 329 ? -6.941 8.312 14.453 1 98.88 329 ILE B O 1
ATOM 5518 N N . ALA B 1 330 ? -5.777 9.969 15.391 1 98.88 330 ALA B N 1
ATOM 5519 C CA . ALA B 1 330 ? -4.949 10.156 14.203 1 98.88 330 ALA B CA 1
ATOM 5520 C C . ALA B 1 330 ? -3.643 9.375 14.312 1 98.88 330 ALA B C 1
ATOM 5522 O O . ALA B 1 330 ? -2.932 9.484 15.312 1 98.88 330 ALA B O 1
ATOM 5523 N N . ILE B 1 331 ? -3.387 8.57 13.352 1 98.31 331 ILE B N 1
ATOM 5524 C CA . ILE B 1 331 ? -2.146 7.809 13.219 1 98.31 331 ILE B CA 1
ATOM 5525 C C . ILE B 1 331 ? -1.326 8.367 12.055 1 98.31 331 ILE B C 1
ATOM 5527 O O . ILE B 1 331 ? -1.826 8.484 10.93 1 98.31 331 ILE B O 1
ATOM 5531 N N . GLY B 1 332 ? -0.107 8.758 12.281 1 97.38 332 GLY B N 1
ATOM 5532 C CA . GLY B 1 332 ? 0.775 9.281 11.25 1 97.38 332 GLY B CA 1
ATOM 5533 C C . GLY B 1 332 ? 1.953 8.375 10.953 1 97.38 332 GLY B C 1
ATOM 5534 O O . GLY B 1 332 ? 1.808 7.363 10.266 1 97.38 332 GLY B O 1
ATOM 5535 N N . ARG B 1 333 ? 3.064 8.602 11.633 1 95.81 333 ARG B N 1
ATOM 5536 C CA . ARG B 1 333 ? 4.316 7.902 11.367 1 95.81 333 ARG B CA 1
ATOM 5537 C C . ARG B 1 333 ? 4.172 6.406 11.625 1 95.81 333 ARG B C 1
ATOM 5539 O O . ARG B 1 333 ? 4.793 5.59 10.938 1 95.81 333 ARG B O 1
ATOM 5546 N N . GLU B 1 334 ? 3.383 6.031 12.633 1 95.56 334 GLU B N 1
ATOM 5547 C CA . GLU B 1 334 ? 3.188 4.609 12.883 1 95.56 334 GLU B CA 1
ATOM 5548 C C . GLU B 1 334 ? 2.555 3.914 11.688 1 95.56 334 GLU B C 1
ATOM 5550 O O . GLU B 1 334 ? 2.842 2.746 11.414 1 95.56 334 GLU B O 1
ATOM 5555 N N . ALA B 1 335 ? 1.729 4.598 10.945 1 97.44 335 ALA B N 1
ATOM 5556 C CA . ALA B 1 335 ? 1.102 4.023 9.766 1 97.44 335 ALA B CA 1
ATOM 5557 C C . ALA B 1 335 ? 2.125 3.809 8.648 1 97.44 335 ALA B C 1
ATOM 5559 O O . ALA B 1 335 ? 1.974 2.904 7.824 1 97.44 335 ALA B O 1
ATOM 5560 N N . LEU B 1 336 ? 3.156 4.707 8.594 1 97.81 336 LEU B N 1
ATOM 5561 C CA . LEU B 1 336 ? 4.238 4.496 7.637 1 97.81 336 LEU B CA 1
ATOM 5562 C C . LEU B 1 336 ? 4.988 3.203 7.941 1 97.81 336 LEU B C 1
ATOM 5564 O O . LEU B 1 336 ? 5.418 2.496 7.027 1 97.81 336 LEU B O 1
ATOM 5568 N N . PHE B 1 337 ? 5.145 2.914 9.234 1 95.88 337 PHE B N 1
ATOM 5569 C CA . PHE B 1 337 ? 5.82 1.708 9.695 1 95.88 337 PHE B CA 1
ATOM 5570 C C . PHE B 1 337 ? 4.957 0.477 9.453 1 95.88 337 PHE B C 1
ATOM 5572 O O . PHE B 1 337 ? 5.457 -0.564 9.023 1 95.88 337 PHE B O 1
ATOM 5579 N N . ASP B 1 338 ? 3.676 0.608 9.75 1 96.44 338 ASP B N 1
ATOM 5580 C CA . ASP B 1 338 ? 2.689 -0.46 9.617 1 96.44 338 ASP B CA 1
ATOM 5581 C C . ASP B 1 338 ? 1.455 0.026 8.859 1 96.44 338 ASP B C 1
ATOM 5583 O O . ASP B 1 338 ? 0.479 0.464 9.469 1 96.44 338 ASP B O 1
ATOM 5587 N N . PRO B 1 339 ? 1.46 -0.164 7.492 1 98 339 PRO B N 1
ATOM 5588 C CA . PRO B 1 339 ? 0.329 0.331 6.703 1 98 339 PRO B CA 1
ATOM 5589 C C . PRO B 1 339 ? -0.983 -0.369 7.047 1 98 339 PRO B C 1
ATOM 5591 O O . PRO B 1 339 ? -2.059 0.123 6.699 1 98 339 PRO B O 1
ATOM 5594 N N . ASN B 1 340 ? -0.921 -1.541 7.707 1 97.62 340 ASN B N 1
ATOM 5595 C CA . ASN B 1 340 ? -2.104 -2.289 8.117 1 97.62 340 ASN B CA 1
ATOM 5596 C C . ASN B 1 340 ? -2.418 -2.064 9.594 1 97.62 340 ASN B C 1
ATOM 5598 O O . ASN B 1 340 ? -3.027 -2.918 10.242 1 97.62 340 ASN B O 1
ATOM 5602 N N . TRP B 1 341 ? -1.976 -0.96 10.156 1 96.94 341 TRP B N 1
ATOM 5603 C CA . TRP B 1 341 ? -2.086 -0.722 11.594 1 96.94 341 TRP B CA 1
ATOM 5604 C C . TRP B 1 341 ? -3.521 -0.918 12.07 1 96.94 341 TRP B C 1
ATOM 5606 O O . TRP B 1 341 ? -3.76 -1.562 13.094 1 96.94 341 TRP B O 1
ATOM 5616 N N . ALA B 1 342 ? -4.523 -0.369 11.375 1 97.44 342 ALA B N 1
ATOM 5617 C CA . ALA B 1 342 ? -5.918 -0.45 11.805 1 97.44 342 ALA B CA 1
ATOM 5618 C C . ALA B 1 342 ? -6.391 -1.899 11.867 1 97.44 342 ALA B C 1
ATOM 5620 O O . ALA B 1 342 ? -7.047 -2.305 12.828 1 97.44 342 ALA B O 1
ATOM 5621 N N . LEU B 1 343 ? -6.043 -2.654 10.875 1 96.44 343 LEU B N 1
ATOM 5622 C CA . LEU B 1 343 ? -6.441 -4.059 10.844 1 96.44 343 LEU B CA 1
ATOM 5623 C C . LEU B 1 343 ? -5.742 -4.848 11.938 1 96.44 343 LEU B C 1
ATOM 5625 O O . LEU B 1 343 ? -6.355 -5.703 12.586 1 96.44 343 LEU B O 1
ATOM 5629 N N . HIS B 1 344 ? -4.453 -4.586 12.133 1 95 344 HIS B N 1
ATOM 5630 C CA . HIS B 1 344 ? -3.709 -5.234 13.203 1 95 344 HIS B CA 1
ATOM 5631 C C . HIS B 1 344 ? -4.281 -4.871 14.57 1 95 344 HIS B C 1
ATOM 5633 O O . HIS B 1 344 ? -4.402 -5.734 15.445 1 95 344 HIS B O 1
ATOM 5639 N N . ALA B 1 345 ? -4.602 -3.592 14.711 1 94.38 345 ALA B N 1
ATOM 5640 C CA . ALA B 1 345 ? -5.207 -3.133 15.961 1 94.38 345 ALA B CA 1
ATOM 5641 C C . ALA B 1 345 ? -6.523 -3.854 16.234 1 94.38 345 ALA B C 1
ATOM 5643 O O . ALA B 1 345 ? -6.809 -4.234 17.359 1 94.38 345 ALA B O 1
ATOM 5644 N N . GLN B 1 346 ? -7.309 -3.994 15.211 1 93.25 346 GLN B N 1
ATOM 5645 C CA . GLN B 1 346 ? -8.578 -4.699 15.359 1 93.25 346 GLN B CA 1
ATOM 5646 C C . GLN B 1 346 ? -8.352 -6.133 15.836 1 93.25 346 GLN B C 1
ATOM 5648 O O . GLN B 1 346 ? -9.07 -6.621 16.719 1 93.25 346 GLN B O 1
ATOM 5653 N N . LEU B 1 347 ? -7.391 -6.809 15.227 1 89.94 347 LEU B N 1
ATOM 5654 C CA . LEU B 1 347 ? -7.066 -8.172 15.617 1 89.94 347 LEU B CA 1
ATOM 5655 C C . LEU B 1 347 ? -6.664 -8.234 17.094 1 89.94 347 LEU B C 1
ATOM 5657 O O . LEU B 1 347 ? -7.035 -9.172 17.797 1 89.94 347 LEU B O 1
ATOM 5661 N N . GLU B 1 348 ? -5.906 -7.273 17.484 1 88.62 348 GLU B N 1
ATOM 5662 C CA . GLU B 1 348 ? -5.387 -7.254 18.844 1 88.62 348 GLU B CA 1
ATOM 5663 C C . GLU B 1 348 ? -6.496 -6.965 19.844 1 88.62 348 GLU B C 1
ATOM 5665 O O . GLU B 1 348 ? -6.48 -7.488 20.969 1 88.62 348 GLU B O 1
ATOM 5670 N N . LEU B 1 349 ? -7.426 -6.16 19.453 1 90.75 349 LEU B N 1
ATOM 5671 C CA . LEU B 1 349 ? -8.422 -5.668 20.406 1 90.75 349 LEU B CA 1
ATOM 5672 C C . LEU B 1 349 ? -9.664 -6.547 20.391 1 90.75 349 LEU B C 1
ATOM 5674 O O . LEU B 1 349 ? -10.508 -6.457 21.281 1 90.75 349 LEU B O 1
ATOM 5678 N N . THR B 1 350 ? -9.836 -7.289 19.312 1 84.44 350 THR B N 1
ATOM 5679 C CA . THR B 1 350 ? -11.039 -8.102 19.203 1 84.44 350 THR B CA 1
ATOM 5680 C C . THR B 1 350 ? -10.828 -9.469 19.844 1 84.44 350 THR B C 1
ATOM 5682 O O . THR B 1 350 ? -9.82 -10.125 19.594 1 84.44 350 THR B O 1
ATOM 5685 N N . GLU B 1 351 ? -11.852 -9.711 20.844 1 73.75 351 GLU B N 1
ATOM 5686 C CA . GLU B 1 351 ? -11.898 -11.047 21.438 1 73.75 351 GLU B CA 1
ATOM 5687 C C . GLU B 1 351 ? -12.734 -12 20.578 1 73.75 351 GLU B C 1
ATOM 5689 O O . GLU B 1 351 ? -13.742 -11.594 20 1 73.75 351 GLU B O 1
ATOM 5694 N N . GLY B 1 352 ? -12.297 -13.172 20.234 1 68.31 352 GLY B N 1
ATOM 5695 C CA . GLY B 1 352 ? -13.141 -14.133 19.547 1 68.31 352 GLY B CA 1
ATOM 5696 C C . GLY B 1 352 ? -12.602 -14.531 18.188 1 68.31 352 GLY B C 1
ATOM 5697 O O . GLY B 1 352 ? -11.438 -14.266 17.875 1 68.31 352 GLY B O 1
ATOM 5698 N N . ASP B 1 353 ? -13.586 -15.195 17.328 1 62.84 353 ASP B N 1
ATOM 5699 C CA . ASP B 1 353 ? -13.141 -16.031 16.219 1 62.84 353 ASP B CA 1
ATOM 5700 C C . ASP B 1 353 ? -13.203 -15.266 14.891 1 62.84 353 ASP B C 1
ATOM 5702 O O . ASP B 1 353 ? -12.594 -15.672 13.906 1 62.84 353 ASP B O 1
ATOM 5706 N N . GLU B 1 354 ? -14.086 -14.188 14.734 1 64.88 354 GLU B N 1
ATOM 5707 C CA . GLU B 1 354 ? -14.18 -13.703 13.359 1 64.88 354 GLU B CA 1
ATOM 5708 C C . GLU B 1 354 ? -13.078 -12.688 13.055 1 64.88 354 GLU B C 1
ATOM 5710 O O . GLU B 1 354 ? -13.344 -11.492 12.969 1 64.88 354 GLU B O 1
ATOM 5715 N N . VAL B 1 355 ? -11.992 -13.32 12.742 1 78.5 355 VAL B N 1
ATOM 5716 C CA . VAL B 1 355 ? -10.758 -12.586 12.492 1 78.5 355 VAL B CA 1
ATOM 5717 C C . VAL B 1 355 ? -10.617 -12.312 10.992 1 78.5 355 VAL B C 1
ATOM 5719 O O . VAL B 1 355 ? -11.211 -13.008 10.172 1 78.5 355 VAL B O 1
ATOM 5722 N N . PHE B 1 356 ? -10.719 -11.312 10.359 1 90.5 356 PHE B N 1
ATOM 5723 C CA . PHE B 1 356 ? -10.305 -10.867 9.039 1 90.5 356 PHE B CA 1
ATOM 5724 C C . PHE B 1 356 ? -11.5 -10.453 8.195 1 90.5 356 PHE B C 1
ATOM 5726 O O . PHE B 1 356 ? -11.367 -10.18 7 1 90.5 356 PHE B O 1
ATOM 5733 N N . ALA B 1 357 ? -12.727 -10.547 8.773 1 90.06 357 ALA B N 1
ATOM 5734 C CA . ALA B 1 357 ? -13.945 -10.195 8.047 1 90.06 357 ALA B CA 1
ATOM 5735 C C . ALA B 1 357 ? -13.867 -8.766 7.512 1 90.06 357 ALA B C 1
ATOM 5737 O O . ALA B 1 357 ? -14.453 -8.445 6.477 1 90.06 357 ALA B O 1
ATOM 5738 N N . ASP B 1 358 ? -13.07 -7.941 8.188 1 92 358 ASP B N 1
ATOM 5739 C CA . ASP B 1 358 ? -13.008 -6.535 7.805 1 92 358 ASP B CA 1
ATOM 5740 C C . ASP B 1 358 ? -11.797 -6.262 6.914 1 92 358 ASP B C 1
ATOM 5742 O O . ASP B 1 358 ? -11.539 -5.117 6.543 1 92 358 ASP B O 1
ATOM 5746 N N . TRP B 1 359 ? -11.062 -7.328 6.621 1 96.44 359 TRP B N 1
ATOM 5747 C CA . TRP B 1 359 ? -9.992 -7.211 5.637 1 96.44 359 TRP B CA 1
ATOM 5748 C C . TRP B 1 359 ? -10.547 -7.199 4.219 1 96.44 359 TRP B C 1
ATOM 5750 O O . TRP B 1 359 ? -11.664 -7.672 3.98 1 96.44 359 TRP B O 1
ATOM 5760 N N . PRO B 1 360 ? -9.82 -6.543 3.229 1 97.94 360 PRO B N 1
ATOM 5761 C CA . PRO B 1 360 ? -10.25 -6.758 1.845 1 97.94 360 PRO B CA 1
ATOM 5762 C C . PRO B 1 360 ? -10.508 -8.227 1.526 1 97.94 360 PRO B C 1
ATOM 5764 O O . PRO B 1 360 ? -9.742 -9.094 1.955 1 97.94 360 PRO B O 1
ATOM 5767 N N . LYS B 1 361 ? -11.586 -8.5 0.832 1 97.19 361 LYS B N 1
ATOM 5768 C CA . LYS B 1 361 ? -11.953 -9.883 0.556 1 97.19 361 LYS B CA 1
ATOM 5769 C C . LYS B 1 361 ? -10.82 -10.625 -0.152 1 97.19 361 LYS B C 1
ATOM 5771 O O . LYS B 1 361 ? -10.625 -11.828 0.061 1 97.19 361 LYS B O 1
ATOM 5776 N N . GLN B 1 362 ? -10.023 -9.875 -0.963 1 97.81 362 GLN B N 1
ATOM 5777 C CA . GLN B 1 362 ? -8.891 -10.438 -1.695 1 97.81 362 GLN B CA 1
ATOM 5778 C C . GLN B 1 362 ? -7.82 -10.945 -0.741 1 97.81 362 GLN B C 1
ATOM 5780 O O . GLN B 1 362 ? -6.98 -11.766 -1.124 1 97.81 362 GLN B O 1
ATOM 5785 N N . TYR B 1 363 ? -7.793 -10.422 0.544 1 97.44 363 TYR B N 1
ATOM 5786 C CA . TYR B 1 363 ? -6.805 -10.797 1.553 1 97.44 363 TYR B CA 1
ATOM 5787 C C . TYR B 1 363 ? -7.418 -11.711 2.605 1 97.44 363 TYR B C 1
ATOM 5789 O O . TYR B 1 363 ? -6.875 -12.773 2.902 1 97.44 363 TYR B O 1
ATOM 5797 N N . GLY B 1 364 ? -8.602 -11.266 3.096 1 95.25 364 GLY B N 1
ATOM 5798 C CA . GLY B 1 364 ? -9.219 -11.867 4.266 1 95.25 364 GLY B CA 1
ATOM 5799 C C . GLY B 1 364 ? -9.531 -13.336 4.086 1 95.25 364 GLY B C 1
ATOM 5800 O O . GLY B 1 364 ? -9.336 -14.141 5.004 1 95.25 364 GLY B O 1
ATOM 5801 N N . TRP B 1 365 ? -9.984 -13.727 2.9 1 94.12 365 TRP B N 1
ATOM 5802 C CA . TRP B 1 365 ? -10.336 -15.117 2.619 1 94.12 365 TRP B CA 1
ATOM 5803 C C . TRP B 1 365 ? -9.133 -16.031 2.822 1 94.12 365 TRP B C 1
ATOM 5805 O O . TRP B 1 365 ? -9.242 -17.078 3.451 1 94.12 365 TRP B O 1
ATOM 5815 N N . TRP B 1 366 ? -8.008 -15.609 2.334 1 93.94 366 TRP B N 1
ATOM 5816 C CA . TRP B 1 366 ? -6.793 -16.406 2.391 1 93.94 366 TRP B CA 1
ATOM 5817 C C . TRP B 1 366 ? -6.191 -16.391 3.791 1 93.94 366 TRP B C 1
ATOM 5819 O O . TRP B 1 366 ? -5.715 -17.406 4.285 1 93.94 366 TRP B O 1
ATOM 5829 N N . LEU B 1 367 ? -6.215 -15.234 4.414 1 93.62 367 LEU B N 1
ATOM 5830 C CA . LEU B 1 367 ? -5.613 -15.086 5.734 1 93.62 367 LEU B CA 1
ATOM 5831 C C . LEU B 1 367 ? -6.387 -15.883 6.781 1 93.62 367 LEU B C 1
ATOM 5833 O O . LEU B 1 367 ? -5.793 -16.453 7.695 1 93.62 367 LEU B O 1
ATOM 5837 N N . GLU B 1 368 ? -7.711 -15.898 6.656 1 90.69 368 GLU B N 1
ATOM 5838 C CA . GLU B 1 368 ? -8.531 -16.688 7.574 1 90.69 368 GLU B CA 1
ATOM 5839 C C . GLU B 1 368 ? -8.156 -18.156 7.523 1 90.69 368 GLU B C 1
ATOM 5841 O O . GLU B 1 368 ? -8.039 -18.812 8.562 1 90.69 368 GLU B O 1
ATOM 5846 N N . ARG B 1 369 ? -7.945 -18.625 6.352 1 87.38 369 ARG B N 1
ATOM 5847 C CA . ARG B 1 369 ? -7.625 -20.047 6.148 1 87.38 369 ARG B CA 1
ATOM 5848 C C . ARG B 1 369 ? -6.195 -20.344 6.59 1 87.38 369 ARG B C 1
ATOM 5850 O O . ARG B 1 369 ? -5.914 -21.438 7.09 1 87.38 369 ARG B O 1
ATOM 5857 N N . ARG B 1 370 ? -5.344 -19.406 6.383 1 86.5 370 ARG B N 1
ATOM 5858 C CA . ARG B 1 370 ? -3.969 -19.531 6.855 1 86.5 370 ARG B CA 1
ATOM 5859 C C . ARG B 1 370 ? -3.916 -19.578 8.375 1 86.5 370 ARG B C 1
ATOM 5861 O O . ARG B 1 370 ? -3.156 -20.359 8.953 1 86.5 370 ARG B O 1
ATOM 5868 N N . GLU B 1 371 ? -4.738 -18.719 8.984 1 85.56 371 GLU B N 1
ATOM 5869 C CA . GLU B 1 371 ? -4.703 -18.547 10.438 1 85.56 371 GLU B CA 1
ATOM 5870 C C . GLU B 1 371 ? -5.062 -19.844 11.156 1 85.56 371 GLU B C 1
ATOM 5872 O O . GLU B 1 371 ? -4.453 -20.188 12.172 1 85.56 371 GLU B O 1
ATOM 5877 N N . SER B 1 372 ? -6.012 -20.578 10.648 1 78.69 372 SER B N 1
ATOM 5878 C CA . SER B 1 372 ? -6.434 -21.844 11.25 1 78.69 372 SER B CA 1
ATOM 5879 C C . SER B 1 372 ? -5.281 -22.844 11.297 1 78.69 372 SER B C 1
ATOM 5881 O O . SER B 1 372 ? -5.145 -23.594 12.266 1 78.69 372 SER B O 1
ATOM 5883 N N . GLY B 1 373 ? -4.445 -22.844 10.273 1 80.88 373 GLY B N 1
ATOM 5884 C CA . GLY B 1 373 ? -3.283 -23.719 10.234 1 80.88 373 GLY B CA 1
ATOM 5885 C C . GLY B 1 373 ? -2.156 -23.25 11.133 1 80.88 373 GLY B C 1
ATOM 5886 O O . GLY B 1 373 ? -1.497 -24.078 11.781 1 80.88 373 GLY B O 1
ATOM 5887 N N . LEU B 1 374 ? -1.997 -21.953 11.227 1 85.38 374 LEU B N 1
ATOM 5888 C CA . LEU B 1 374 ? -0.91 -21.375 12.016 1 85.38 374 LEU B CA 1
ATOM 5889 C C . LEU B 1 374 ? -1.12 -21.625 13.5 1 85.38 374 LEU B C 1
ATOM 5891 O O . LEU B 1 374 ? -0.157 -21.844 14.242 1 85.38 374 LEU B O 1
ATOM 5895 N N . ARG B 1 375 ? -2.299 -21.578 13.898 1 82.19 375 ARG B N 1
ATOM 5896 C CA . ARG B 1 375 ? -2.627 -21.734 15.312 1 82.19 375 ARG B CA 1
ATOM 5897 C C . ARG B 1 375 ? -2.281 -23.125 15.805 1 82.19 375 ARG B C 1
ATOM 5899 O O . ARG B 1 375 ? -2.131 -23.359 17.016 1 82.19 375 ARG B O 1
ATOM 5906 N N . LYS B 1 376 ? -2.092 -23.984 14.875 1 82.81 376 LYS B N 1
ATOM 5907 C CA . LYS B 1 376 ? -1.801 -25.375 15.227 1 82.81 376 LYS B CA 1
ATOM 5908 C C . LYS B 1 376 ? -0.296 -25.625 15.273 1 82.81 376 LYS B C 1
ATOM 5910 O O . LYS B 1 376 ? 0.147 -26.703 15.664 1 82.81 376 LYS B O 1
ATOM 5915 N N . LEU B 1 377 ? 0.409 -24.625 14.898 1 86.88 377 LEU B N 1
ATOM 5916 C CA . LEU B 1 377 ? 1.856 -24.797 14.836 1 86.88 377 LEU B CA 1
ATOM 5917 C C . LEU B 1 377 ? 2.531 -24.172 16.047 1 86.88 377 LEU B C 1
ATOM 5919 O O . LEU B 1 377 ? 2.082 -23.141 16.547 1 86.88 377 LEU B O 1
ATOM 5923 N N . ASP B 1 378 ? 3.561 -24.859 16.438 1 80.44 378 ASP B N 1
ATOM 5924 C CA . ASP B 1 378 ? 4.398 -24.281 17.484 1 80.44 378 ASP B CA 1
ATOM 5925 C C . ASP B 1 378 ? 5.418 -23.312 16.891 1 80.44 378 ASP B C 1
ATOM 5927 O O . ASP B 1 378 ? 5.977 -23.562 15.82 1 80.44 378 ASP B O 1
ATOM 5931 N N . GLY B 1 379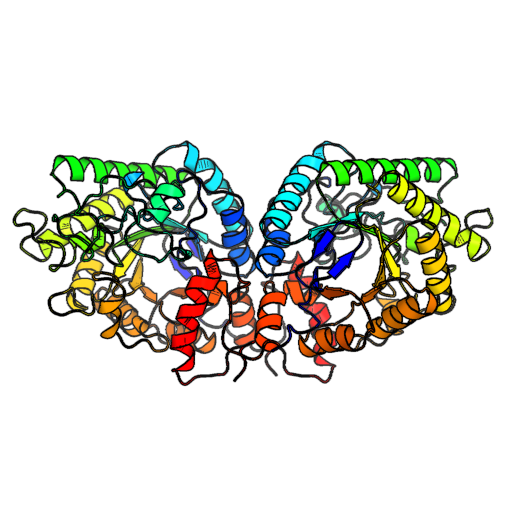 ? 5.395 -22.203 17.344 1 74.25 379 GLY B N 1
ATOM 5932 C CA . GLY B 1 379 ? 6.375 -21.25 16.859 1 74.25 379 GLY B CA 1
ATOM 5933 C C . GLY B 1 379 ? 6.359 -19.938 17.609 1 74.25 379 GLY B C 1
ATOM 5934 O O . GLY B 1 379 ? 5.617 -19.781 18.578 1 74.25 379 GLY B O 1
ATOM 5935 N N . PRO B 1 380 ? 7.242 -19.062 17.234 1 71.38 380 PRO B N 1
ATOM 5936 C CA . PRO B 1 380 ? 7.266 -17.75 17.891 1 71.38 380 PRO B CA 1
ATOM 5937 C C . PRO B 1 380 ? 5.953 -16.984 17.719 1 71.38 380 PRO B C 1
ATOM 5939 O O . PRO B 1 380 ? 5.215 -17.219 16.766 1 71.38 380 PRO B O 1
ATOM 5942 N N . LYS B 1 381 ? 5.742 -16.219 18.656 1 68.81 381 LYS B N 1
ATOM 5943 C CA . LYS B 1 381 ? 4.559 -15.375 18.578 1 68.81 381 LYS B CA 1
ATOM 5944 C C . LYS B 1 381 ? 4.621 -14.453 17.375 1 68.81 381 LYS B C 1
ATOM 5946 O O . LYS B 1 381 ? 5.652 -13.828 17.109 1 68.81 381 LYS B O 1
ATOM 5951 N N . LEU B 1 382 ? 3.566 -14.523 16.672 1 75.75 382 LEU B N 1
ATOM 5952 C CA . LEU B 1 382 ? 3.457 -13.648 15.508 1 75.75 382 LEU B CA 1
ATOM 5953 C C . LEU B 1 382 ? 3.02 -12.242 15.93 1 75.75 382 LEU B C 1
ATOM 5955 O O . LEU B 1 382 ? 2.188 -12.094 16.828 1 75.75 382 LEU B O 1
ATOM 5959 N N . PRO B 1 383 ? 3.732 -11.273 15.305 1 70.62 383 PRO B N 1
ATOM 5960 C CA . PRO B 1 383 ? 3.326 -9.906 15.641 1 70.62 383 PRO B CA 1
ATOM 5961 C C . PRO B 1 383 ? 1.835 -9.664 15.422 1 70.62 383 PRO B C 1
ATOM 5963 O O . PRO B 1 383 ? 1.246 -10.219 14.492 1 70.62 383 PRO B O 1
ATOM 5966 N N . PHE B 1 384 ? 1.275 -8.93 16.312 1 72.62 384 PHE B N 1
ATOM 5967 C CA . PHE B 1 384 ? -0.086 -8.414 16.266 1 72.62 384 PHE B CA 1
ATOM 5968 C C . PHE B 1 384 ? -1.101 -9.539 16.422 1 72.62 384 PHE B C 1
ATOM 5970 O O . PHE B 1 384 ? -2.258 -9.398 16.016 1 72.62 384 PHE B O 1
ATOM 5977 N N . ARG B 1 385 ? -0.584 -10.75 16.781 1 70 385 ARG B N 1
ATOM 5978 C CA . ARG B 1 385 ? -1.497 -11.867 16.984 1 70 385 ARG B CA 1
ATOM 5979 C C . ARG B 1 385 ? -1.634 -12.203 18.469 1 70 385 ARG B C 1
ATOM 5981 O O . ARG B 1 385 ? -0.638 -12.25 19.188 1 70 385 ARG B O 1
ATOM 5988 N N . ARG B 1 386 ? -2.881 -12.18 18.922 1 60.78 386 ARG B N 1
ATOM 5989 C CA . ARG B 1 386 ? -3.115 -12.539 20.312 1 60.78 386 ARG B CA 1
ATOM 5990 C C . ARG B 1 386 ? -2.811 -14.016 20.562 1 60.78 386 ARG B C 1
ATOM 5992 O O . ARG B 1 386 ? -3.045 -14.859 19.688 1 60.78 386 ARG B O 1
ATOM 5999 N N . SER B 1 387 ? -1.956 -14.336 21.656 1 54.62 387 SER B N 1
ATOM 6000 C CA . SER B 1 387 ? -1.638 -15.703 22.062 1 54.62 387 SER B CA 1
ATOM 6001 C C . SER B 1 387 ? -2.904 -16.516 22.297 1 54.62 387 SER B C 1
ATOM 6003 O O . SER B 1 387 ? -3.943 -15.969 22.672 1 54.62 387 SER B O 1
#

Nearest PDB structures (foldseek):
  7o0t-assembly1_A  TM=9.717E-01  e=6.831E-45  Chloroflexus aggregans DSM 9485
  8uaj-assembly1_A  TM=9.765E-01  e=5.874E-44  Thermus scotoductus SA-01
  5ogt-assembly1_A  TM=9.717E-01  e=2.867E-43  Thermus scotoductus SA-01
  7qfx-assembly2_E  TM=9.374E-01  e=2.159E-37  Aspergillus niger
  1ps9-assembly1_A  TM=9.019E-01  e=5.339E-25  Escherichia coli